Protein AF-A0A369S5X1-F1 (afdb_monomer)

Radius of gyration: 26.48 Å; Cα contacts (8 Å, |Δi|>4): 428; chains: 1; bounding box: 73×75×74 Å

Secondary structure (DSSP, 8-state):
--HHHHHHHHT-------------S--------SSHHHHHHHHHHHHHHHTTT-----SSS-TTS--EEEEES-TTSTTTTTT----TTTS--TTS---SS--HHHHHHHHHHHHHHHHHHHHHHHHHHHHHHHHTTS-----HHHHHHH-SEEEEE--TTTSPP----TTEEE---S---PPPPPPHHHHHHH-SSS-EEEE--TTTS----HHHHHHHHHHHHHSSSEEEEE-SS---S--TTEEEES---HHHHHS----S-HHHHHHHHHHTTS-----TTS--HHHHHHHHHHHHT-TT-HHHHHHHHHHHHHHHHHHHT-SS-HHHHHHHHHHHHHHTTT-GGGS-GGGGS-HHHHTTHHHHHHHHHHHHHHHHHHHHHHHHHHTT-

pLDDT: mean 75.97, std 18.63, range [21.61, 98.25]

Mean predicted aligned error: 10.99 Å

Solvent-accessible surface area (backbone atoms only — not comparable to full-atom values): 23282 Å² total; per-residue (Å²): 136,69,63,64,60,58,49,54,69,67,67,67,80,80,81,87,87,86,89,85,87,90,87,88,73,74,46,54,38,62,54,82,54,68,64,80,68,41,50,53,49,50,49,53,53,46,49,60,38,40,80,71,74,46,70,78,51,83,75,91,83,44,82,91,43,48,26,36,39,47,36,63,63,70,86,48,42,65,63,67,64,55,89,45,76,77,64,48,74,47,47,48,32,70,87,68,82,60,55,55,84,50,53,73,67,51,32,52,51,34,48,51,51,44,55,52,48,38,52,50,50,51,52,52,49,45,52,52,53,51,56,47,42,73,73,66,67,71,84,64,88,64,50,66,69,53,52,67,64,53,51,31,30,38,40,30,42,36,50,71,86,62,48,80,88,71,84,68,49,77,28,48,42,74,40,35,59,72,70,55,53,87,61,56,87,68,56,69,75,55,43,64,66,61,56,74,89,57,57,74,46,79,44,73,60,58,93,83,65,52,81,70,56,71,69,56,49,46,32,51,42,61,22,63,60,70,49,94,43,33,34,44,35,48,40,79,60,93,80,72,93,64,48,93,52,48,44,80,29,77,70,72,66,49,40,48,77,67,50,55,78,85,71,94,56,56,70,60,48,42,50,36,34,35,73,55,36,55,53,78,80,76,63,82,89,79,62,47,29,64,56,52,46,53,50,50,36,49,58,75,56,34,80,92,47,58,74,54,23,52,44,28,56,50,36,44,51,51,50,51,49,57,64,69,64,49,94,57,54,33,59,58,48,51,49,52,50,49,52,47,29,55,78,48,77,21,35,67,87,33,50,69,76,63,77,80,46,52,74,47,65,66,67,39,49,63,59,51,49,52,52,53,51,53,52,52,50,51,54,50,51,52,54,51,50,53,50,54,52,64,76,72,107

Sequence (393 aa):
MGIKLLVSIAFIALSIAFRLQNAHCAKVAVIPAFEKRHVLVLNTFAEALHDRGHDIQLFLRIVEKPHIILGIGALNVPRLLLNNPQPLSYVPILLTSYSSMMTFKERFINAIAYAMLNKFYSYALDQNIGSLKHKFDNTASMTTYEIENSVSMVLMTGDFVLEYSRPLLPNVKVIGTFSAKPAKPLSSDLEVFMNGERKVVYISFGSIYENFDAEKIKVFIDAVNRIPYKVVWKSKASVKDVGSHVKIVNWAPQNDILGMPISADQIDNAKQVVRAGLGIEINIRKLTSNDIDNGIARVTTDRSNLLFTERYQENAKHISTAIHSQRRSPQDTAVGWAEYIIANKGAKHLRMEGYKLSIVEFYMLDVALAWIIIIMTVIYLIKRFTQFIYFRC

Foldseek 3Di:
DPVVVVVVQLPPPDDDDDDDDDDDAAEAEEDDRDDPVSVVQVVLLVVLCVVVPHDYDYDDPPLVAAYEYEQEDAPLQACSLPPWDDPLQQAAHQPLLDHSPDDPVSSVVSVVVNVVRNVVVVVSQQVSVVVVCVVPPNPDPDHSLSSSQSHLAYEYADDCLLHPDDDHFLRYHDQHHPPQDAADDFPPVVCVLCDDDFAEDEADPPDPPQDDDPVLLVQQQLQQQPDSHQYEYQHPDPRDDHDPSYHYDVDDPCSNVPSDDDDDSPSVSQVSCVVLLQAHDDDSVPDGSVSVNVRCCQQDPVPVCPVRNCSNVVSVVVSVCVQVVDPDHSSVVSSVVVVVCRVCRSPCVSRDPLSVDDPCVSVVVVVVVVVVVVVVVVVVVVVVVVVVVVVVD

Nearest PDB structures (foldseek):
  7yf5-assembly1_A  TM=8.176E-01  e=1.740E-07  Homo sapiens
  7yf5-assembly1_B  TM=8.558E-01  e=5.984E-07  Homo sapiens
  1iir-assembly1_A  TM=6.061E-01  e=1.314E-07  Amycolatopsis orientalis
  4ldp-assembly1_A  TM=5.981E-01  e=7.923E-07  Saccharopolyspora spinosa
  1pnv-assembly1_B  TM=6.163E-01  e=8.373E-06  Amycolatopsis orientalis

Structure (mmCIF, N/CA/C/O backbone):
data_AF-A0A369S5X1-F1
#
_entry.id   AF-A0A369S5X1-F1
#
loop_
_atom_site.group_PDB
_atom_site.id
_atom_site.type_symbol
_atom_site.label_atom_id
_atom_site.label_alt_id
_atom_site.label_comp_id
_atom_site.label_asym_id
_atom_site.label_entity_id
_atom_site.label_seq_id
_atom_site.pdbx_PDB_ins_code
_atom_site.Cartn_x
_atom_site.Cartn_y
_atom_site.Cartn_z
_atom_site.occupancy
_atom_site.B_iso_or_equiv
_atom_site.auth_seq_id
_atom_site.auth_comp_id
_atom_site.auth_asym_id
_atom_site.auth_atom_id
_atom_site.pdbx_PDB_model_num
ATOM 1 N N . MET A 1 1 ? 17.932 -3.161 18.021 1.00 32.12 1 MET A N 1
ATOM 2 C CA . MET A 1 1 ? 16.707 -3.949 17.734 1.00 32.12 1 MET A CA 1
ATOM 3 C C . MET A 1 1 ? 16.138 -3.652 16.332 1.00 32.12 1 MET A C 1
ATOM 5 O O . MET A 1 1 ? 14.932 -3.557 16.178 1.00 32.12 1 MET A O 1
ATOM 9 N N . GLY A 1 2 ? 16.989 -3.478 15.306 1.00 28.56 2 GLY A N 1
ATOM 10 C CA . GLY A 1 2 ? 16.563 -3.151 13.927 1.00 28.56 2 GLY A CA 1
ATOM 11 C C . GLY A 1 2 ? 16.834 -4.264 12.907 1.00 28.56 2 GLY A C 1
ATOM 12 O O . GLY A 1 2 ? 16.124 -4.378 11.921 1.00 28.56 2 GLY A O 1
ATOM 13 N N . ILE A 1 3 ? 17.800 -5.145 13.188 1.00 26.58 3 ILE A N 1
ATOM 14 C CA . ILE A 1 3 ? 18.203 -6.233 12.283 1.00 26.58 3 ILE A CA 1
ATOM 15 C C . ILE A 1 3 ? 17.341 -7.489 12.492 1.00 26.58 3 ILE A C 1
ATOM 17 O O . ILE A 1 3 ? 16.972 -8.141 11.525 1.00 26.58 3 ILE A O 1
ATOM 21 N N . LYS A 1 4 ? 16.917 -7.794 13.729 1.00 24.52 4 LYS A N 1
ATOM 22 C CA . LYS A 1 4 ? 16.051 -8.960 14.001 1.00 24.52 4 LYS A CA 1
ATOM 23 C C . LYS A 1 4 ? 14.657 -8.849 13.364 1.00 24.52 4 LYS A C 1
ATOM 25 O O . LYS A 1 4 ? 14.120 -9.870 12.974 1.00 24.52 4 LYS A O 1
ATOM 30 N N . LEU A 1 5 ? 14.097 -7.644 13.196 1.00 30.31 5 LEU A N 1
ATOM 31 C CA . LEU A 1 5 ? 12.799 -7.462 12.524 1.00 30.31 5 LEU A CA 1
ATOM 32 C C . LEU A 1 5 ? 12.914 -7.668 11.000 1.00 30.31 5 LEU A C 1
ATOM 34 O O . LEU A 1 5 ? 12.066 -8.326 10.410 1.00 30.31 5 LEU A O 1
ATOM 38 N N . LEU A 1 6 ? 14.007 -7.191 10.389 1.00 31.27 6 LEU A N 1
ATOM 39 C CA . LEU A 1 6 ? 14.338 -7.439 8.977 1.00 31.27 6 LEU A CA 1
ATOM 40 C C . LEU A 1 6 ? 14.622 -8.925 8.700 1.00 31.27 6 LEU A C 1
ATOM 42 O O . LEU A 1 6 ? 14.189 -9.456 7.682 1.00 31.27 6 LEU A O 1
ATOM 46 N N . VAL A 1 7 ? 15.288 -9.615 9.631 1.00 28.48 7 VAL A N 1
ATOM 47 C CA . VAL A 1 7 ? 15.557 -11.061 9.538 1.00 28.48 7 VAL A CA 1
ATOM 48 C C . VAL A 1 7 ? 14.289 -11.894 9.773 1.00 28.48 7 VAL A C 1
ATOM 50 O O . VAL A 1 7 ? 14.113 -12.913 9.115 1.00 28.48 7 VAL A O 1
ATOM 53 N N . SER A 1 8 ? 13.355 -11.452 10.624 1.00 28.36 8 SER A N 1
ATOM 54 C CA . SER A 1 8 ? 12.070 -12.143 10.817 1.00 28.36 8 SER A CA 1
ATOM 55 C C . SER A 1 8 ? 11.134 -12.038 9.609 1.00 28.36 8 SER A C 1
ATOM 57 O O . SER A 1 8 ? 10.407 -12.989 9.335 1.00 28.36 8 SER A O 1
ATOM 59 N N . ILE A 1 9 ? 11.182 -10.936 8.848 1.00 31.64 9 ILE A N 1
ATOM 60 C CA . ILE A 1 9 ? 10.466 -10.815 7.563 1.00 31.64 9 ILE A CA 1
ATOM 61 C C . ILE A 1 9 ? 11.062 -11.785 6.526 1.00 31.64 9 ILE A C 1
ATOM 63 O O . ILE A 1 9 ? 10.326 -12.375 5.741 1.00 31.64 9 ILE A O 1
ATOM 67 N N . ALA A 1 10 ? 12.376 -12.032 6.579 1.00 29.91 10 ALA A N 1
ATOM 68 C CA . ALA A 1 10 ? 13.061 -12.985 5.704 1.00 29.91 10 ALA A CA 1
ATOM 69 C C . ALA A 1 10 ? 12.822 -14.471 6.063 1.00 29.91 10 ALA A C 1
ATOM 71 O O . ALA A 1 10 ? 13.031 -15.334 5.217 1.00 29.91 10 ALA A O 1
ATOM 72 N N . PHE A 1 11 ? 12.371 -14.793 7.284 1.00 30.47 11 PHE A N 1
ATOM 73 C CA . PHE A 1 11 ? 12.315 -16.179 7.782 1.00 30.47 11 PHE A CA 1
ATOM 74 C C . PHE A 1 11 ? 10.963 -16.901 7.621 1.00 30.47 11 PHE A C 1
ATOM 76 O O . PHE A 1 11 ? 10.880 -18.098 7.889 1.00 30.47 11 PHE A O 1
ATOM 83 N N . ILE A 1 12 ? 9.899 -16.234 7.161 1.00 30.53 12 ILE A N 1
ATOM 84 C CA . ILE A 1 12 ? 8.565 -16.850 6.992 1.00 30.53 12 ILE A CA 1
ATOM 85 C C . ILE A 1 12 ? 8.298 -17.116 5.501 1.00 30.53 12 ILE A C 1
ATOM 87 O O . ILE A 1 12 ? 7.330 -16.636 4.920 1.00 30.53 12 ILE A O 1
ATOM 91 N N . ALA A 1 13 ? 9.193 -17.879 4.869 1.00 31.61 13 ALA A N 1
ATOM 92 C CA . ALA A 1 13 ? 9.083 -18.356 3.487 1.00 31.61 13 ALA A CA 1
ATOM 93 C C . ALA A 1 13 ? 8.855 -19.878 3.443 1.00 31.61 13 ALA A C 1
ATOM 95 O O . ALA A 1 13 ? 9.538 -20.613 2.733 1.00 31.61 13 ALA A O 1
ATOM 96 N N . LEU A 1 14 ? 7.903 -20.378 4.236 1.00 29.08 14 LEU A N 1
ATOM 97 C CA . LEU A 1 14 ? 7.518 -21.788 4.211 1.00 29.08 14 LEU A CA 1
ATOM 98 C C . LEU A 1 14 ? 6.081 -21.917 3.704 1.00 29.08 14 LEU A C 1
ATOM 100 O O . LEU A 1 14 ? 5.147 -21.424 4.332 1.00 29.08 14 LEU A O 1
ATOM 104 N N . SER A 1 15 ? 5.891 -22.596 2.574 1.00 31.64 15 SER A N 1
ATOM 105 C CA . SER A 1 15 ? 4.575 -23.075 2.149 1.00 31.64 15 SER A CA 1
ATOM 106 C C . SER A 1 15 ? 4.593 -24.587 1.956 1.00 31.64 15 SER A C 1
ATOM 108 O O . SER A 1 15 ? 5.537 -25.171 1.423 1.00 31.64 15 SER A O 1
ATOM 110 N N . ILE A 1 16 ? 3.529 -25.165 2.501 1.00 25.97 16 ILE A N 1
ATOM 111 C CA . ILE A 1 16 ? 3.143 -26.567 2.625 1.00 25.97 16 ILE A CA 1
ATOM 112 C C . ILE A 1 16 ? 2.788 -27.136 1.239 1.00 25.97 16 ILE A C 1
ATOM 114 O O . ILE A 1 16 ? 2.317 -26.407 0.370 1.00 25.97 16 ILE A O 1
ATOM 118 N N . ALA A 1 17 ? 3.040 -28.430 1.032 1.00 24.70 17 ALA A N 1
ATOM 119 C CA . ALA A 1 17 ? 2.903 -29.139 -0.242 1.00 24.70 17 ALA A CA 1
ATOM 120 C C . ALA A 1 17 ? 1.668 -30.050 -0.271 1.00 24.70 17 ALA A C 1
ATOM 122 O O . ALA A 1 17 ? 1.464 -30.725 0.728 1.00 24.70 17 ALA A O 1
ATOM 123 N N . PHE A 1 18 ? 0.974 -30.182 -1.418 1.00 22.97 18 PHE A N 1
ATOM 124 C CA . PHE A 1 18 ? 0.227 -31.401 -1.801 1.00 22.97 18 PHE A CA 1
ATOM 125 C C . PHE A 1 18 ? 0.117 -31.609 -3.340 1.00 22.97 18 PHE A C 1
ATOM 127 O O . PHE A 1 18 ? 0.075 -30.656 -4.113 1.00 22.97 18 PHE A O 1
ATOM 134 N N . ARG A 1 19 ? 0.138 -32.897 -3.740 1.00 21.61 19 ARG A N 1
ATOM 135 C CA . ARG A 1 19 ? 0.015 -33.565 -5.076 1.00 21.61 19 ARG A CA 1
ATOM 136 C C . ARG A 1 19 ? -1.460 -33.575 -5.577 1.00 21.61 19 ARG A C 1
ATOM 138 O O . ARG A 1 19 ? -2.319 -33.383 -4.735 1.00 21.61 19 ARG A O 1
ATOM 145 N N . LEU A 1 20 ? -1.908 -33.890 -6.812 1.00 32.22 20 LEU A N 1
ATOM 146 C CA . LEU A 1 20 ? -1.404 -34.316 -8.143 1.00 32.22 20 LEU A CA 1
ATOM 147 C C . LEU A 1 20 ? -2.583 -34.247 -9.172 1.00 32.22 20 LEU A C 1
ATOM 149 O O . LEU A 1 20 ? -3.735 -34.241 -8.764 1.00 32.22 20 LEU A O 1
ATOM 153 N N . GLN A 1 21 ? -2.243 -34.396 -10.468 1.00 27.09 21 GLN A N 1
ATOM 154 C CA . GLN A 1 21 ? -3.005 -34.981 -11.605 1.00 27.09 21 GLN A CA 1
ATOM 155 C C . GLN A 1 21 ? -3.996 -34.151 -12.467 1.00 27.09 21 GLN A C 1
ATOM 157 O O . GLN A 1 21 ? -4.949 -33.551 -11.997 1.00 27.09 21 GLN A O 1
ATOM 162 N N . ASN A 1 22 ? -3.752 -34.276 -13.785 1.00 29.27 22 ASN A N 1
ATOM 163 C CA . ASN A 1 22 ? -4.508 -33.881 -14.984 1.00 29.27 22 ASN A CA 1
ATOM 164 C C . ASN A 1 22 ? -4.575 -32.387 -15.354 1.00 29.27 22 ASN A C 1
ATOM 166 O O . ASN A 1 22 ? -4.860 -31.506 -14.556 1.00 29.27 22 ASN A O 1
ATOM 170 N N . ALA A 1 23 ? -4.205 -32.103 -16.606 1.00 43.28 23 ALA A N 1
ATOM 171 C CA . ALA A 1 23 ? -3.796 -30.791 -17.089 1.00 43.28 23 ALA A CA 1
ATOM 172 C C . ALA A 1 23 ? -4.583 -30.392 -18.340 1.00 43.28 23 ALA A C 1
ATOM 174 O O . ALA A 1 23 ? -4.285 -30.908 -19.408 1.00 43.28 23 ALA A O 1
ATOM 175 N N . HIS A 1 24 ? -5.491 -29.416 -18.220 1.00 31.59 24 HIS A N 1
ATOM 176 C CA . HIS A 1 24 ? -6.034 -28.671 -19.372 1.00 31.59 24 HIS A CA 1
ATOM 177 C C . HIS A 1 24 ? -6.320 -27.174 -19.115 1.00 31.59 24 HIS A C 1
ATOM 179 O O . HIS A 1 24 ? -6.737 -26.483 -20.039 1.00 31.59 24 HIS A O 1
ATOM 185 N N . CYS A 1 25 ? -6.009 -26.620 -17.935 1.00 35.81 25 CYS A N 1
ATOM 186 C CA . CYS A 1 25 ? -6.311 -25.216 -17.609 1.00 35.81 25 CYS A CA 1
ATOM 187 C C . CYS A 1 25 ? -5.054 -24.337 -17.460 1.00 35.81 25 CYS A C 1
ATOM 189 O O . CYS A 1 25 ? -3.951 -24.814 -17.150 1.00 35.81 25 CYS A O 1
ATOM 191 N N . ALA A 1 26 ? -5.216 -23.034 -17.714 1.00 37.66 26 ALA A N 1
ATOM 192 C CA . ALA A 1 26 ? -4.204 -22.020 -17.446 1.00 37.66 26 ALA A CA 1
ATOM 193 C C . ALA A 1 26 ? -3.983 -21.886 -15.933 1.00 37.66 26 ALA A C 1
ATOM 195 O O . ALA A 1 26 ? -4.933 -21.883 -15.159 1.00 37.66 26 ALA A O 1
ATOM 196 N N . LYS A 1 27 ? -2.718 -21.817 -15.512 1.00 44.66 27 LYS A N 1
ATOM 197 C CA . LYS A 1 27 ? -2.336 -21.909 -14.100 1.00 44.66 27 LYS A CA 1
ATOM 198 C C . LYS A 1 27 ? -1.992 -20.520 -13.576 1.00 44.66 27 LYS A C 1
ATOM 200 O O . LYS A 1 27 ? -0.921 -20.003 -13.870 1.00 44.66 27 LYS A O 1
ATOM 205 N N . VAL A 1 28 ? -2.889 -19.909 -12.808 1.00 40.88 28 VAL A N 1
ATOM 206 C CA . VAL A 1 28 ? -2.623 -18.629 -12.135 1.00 40.88 28 VAL A CA 1
ATOM 207 C C . VAL A 1 28 ? -1.692 -18.891 -10.946 1.00 40.88 28 VAL A C 1
ATOM 209 O O . VAL A 1 28 ? -2.118 -19.431 -9.929 1.00 40.88 28 VAL A O 1
ATOM 212 N N . ALA A 1 29 ? -0.403 -18.553 -11.075 1.00 42.16 29 ALA A N 1
ATOM 213 C CA . ALA A 1 29 ? 0.559 -18.694 -9.979 1.00 42.16 29 ALA A CA 1
ATOM 214 C C . ALA A 1 29 ? 0.506 -17.485 -9.051 1.00 42.16 29 ALA A C 1
ATOM 216 O O . ALA A 1 29 ? 1.063 -16.445 -9.383 1.00 42.16 29 ALA A O 1
ATOM 217 N N . VAL A 1 30 ? -0.087 -17.628 -7.870 1.00 41.72 30 VAL A N 1
ATOM 218 C CA . VAL A 1 30 ? -0.097 -16.538 -6.895 1.00 41.72 30 VAL A CA 1
ATOM 219 C C . VAL A 1 30 ? 1.123 -16.634 -5.979 1.00 41.72 30 VAL A C 1
ATOM 221 O O . VAL A 1 30 ? 1.256 -17.587 -5.212 1.00 41.72 30 VAL A O 1
ATOM 224 N N . ILE A 1 31 ? 2.038 -15.665 -6.076 1.00 40.50 31 ILE A N 1
ATOM 225 C CA . ILE A 1 31 ? 3.243 -15.597 -5.237 1.00 40.50 31 ILE A CA 1
ATOM 226 C C . ILE A 1 31 ? 2.912 -14.786 -3.975 1.00 40.50 31 ILE A C 1
ATOM 228 O O . ILE A 1 31 ? 2.663 -13.587 -4.094 1.00 40.50 31 ILE A O 1
ATOM 232 N N . PRO A 1 32 ? 2.891 -15.394 -2.772 1.00 36.91 32 PRO A N 1
ATOM 233 C CA . PRO A 1 32 ? 2.624 -14.656 -1.548 1.00 36.91 32 PRO A CA 1
ATOM 234 C C . PRO A 1 32 ? 3.787 -13.717 -1.225 1.00 36.91 32 PRO A C 1
ATOM 236 O O . PRO A 1 32 ? 4.925 -14.152 -1.051 1.00 36.91 32 PRO A O 1
ATOM 239 N N . ALA A 1 33 ? 3.475 -12.444 -1.018 1.00 35.69 33 ALA A N 1
ATOM 240 C CA . ALA A 1 33 ? 4.198 -11.648 -0.040 1.00 35.69 33 ALA A CA 1
ATOM 241 C C . ALA A 1 33 ? 3.574 -11.958 1.338 1.00 35.69 33 ALA A C 1
ATOM 243 O O . ALA A 1 33 ? 2.367 -11.873 1.466 1.00 35.69 33 ALA A O 1
ATOM 244 N N . PHE A 1 34 ? 4.377 -12.402 2.308 1.00 39.81 34 PHE A N 1
ATOM 245 C CA . PHE A 1 34 ? 4.297 -12.328 3.790 1.00 39.81 34 PHE A CA 1
ATOM 246 C C . PHE A 1 34 ? 2.969 -12.492 4.598 1.00 39.81 34 PHE A C 1
ATOM 248 O O . PHE A 1 34 ? 1.998 -11.803 4.394 1.00 39.81 34 PHE A O 1
ATOM 255 N N . GLU A 1 35 ? 2.991 -13.289 5.679 1.00 41.50 35 GLU A N 1
ATOM 256 C CA . GLU A 1 35 ? 1.986 -13.399 6.777 1.00 41.50 35 GLU A CA 1
ATOM 257 C C . GLU A 1 35 ? 0.602 -14.063 6.530 1.00 41.50 35 GLU A C 1
ATOM 259 O O . GLU A 1 35 ? -0.005 -14.011 5.464 1.00 41.50 35 GLU A O 1
ATOM 264 N N . LYS A 1 36 ? 0.032 -14.646 7.608 1.00 38.50 36 LYS A N 1
ATOM 265 C CA . LYS A 1 36 ? -1.277 -15.349 7.646 1.00 38.50 36 LYS A CA 1
ATOM 266 C C . LYS A 1 36 ? -2.471 -14.525 7.132 1.00 38.50 36 LYS A C 1
ATOM 268 O O . LYS A 1 36 ? -3.484 -15.104 6.761 1.00 38.50 36 LYS A O 1
ATOM 273 N N . ARG A 1 37 ? -2.389 -13.190 7.129 1.00 47.00 37 ARG A N 1
ATOM 274 C CA . ARG A 1 37 ? -3.454 -12.305 6.618 1.00 47.00 37 ARG A CA 1
ATOM 275 C C . ARG A 1 37 ? -3.410 -12.141 5.104 1.00 47.00 37 ARG A C 1
ATOM 277 O O . ARG A 1 37 ? -4.459 -11.995 4.488 1.00 47.00 37 ARG A O 1
ATOM 284 N N . HIS A 1 38 ? -2.233 -12.234 4.498 1.00 50.88 38 HIS A N 1
ATOM 285 C CA . HIS A 1 38 ? -2.117 -12.247 3.046 1.00 50.88 38 HIS A CA 1
ATOM 286 C C . HIS A 1 38 ? -2.674 -13.558 2.481 1.00 50.88 38 HIS A C 1
ATOM 288 O O . HIS A 1 38 ? -3.347 -13.526 1.460 1.00 50.88 38 HIS A O 1
ATOM 294 N N . VAL A 1 39 ? -2.575 -14.670 3.223 1.00 52.66 39 VAL A N 1
ATOM 295 C CA . VAL A 1 39 ? -3.269 -15.934 2.898 1.00 52.66 39 VAL A CA 1
ATOM 296 C C . VAL A 1 39 ? -4.787 -15.750 2.757 1.00 52.66 39 VAL A C 1
ATOM 298 O O . VAL A 1 39 ? -5.376 -16.348 1.870 1.00 52.66 39 VAL A O 1
ATOM 301 N N . LEU A 1 40 ? -5.435 -14.891 3.557 1.00 58.09 40 LEU A N 1
ATOM 302 C CA . LEU A 1 40 ? -6.879 -14.627 3.423 1.00 58.09 40 LEU A CA 1
ATOM 303 C C . LEU A 1 40 ? -7.220 -13.938 2.094 1.00 58.09 40 LEU A C 1
ATOM 305 O O . LEU A 1 40 ? -8.199 -14.297 1.441 1.00 58.09 40 LEU A O 1
ATOM 309 N N . VAL A 1 41 ? -6.404 -12.959 1.697 1.00 59.62 41 VAL A N 1
ATOM 310 C CA . VAL A 1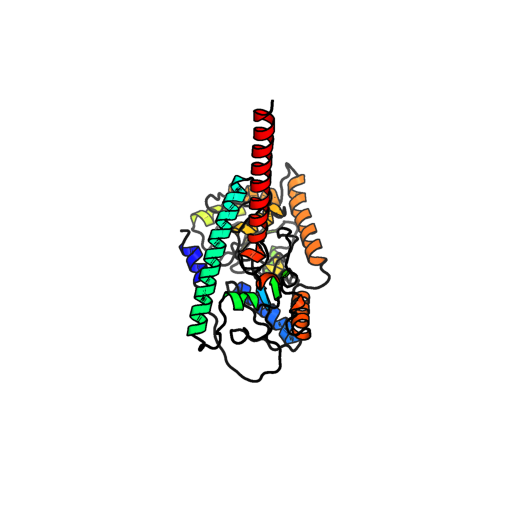 41 ? -6.508 -12.288 0.395 1.00 59.62 41 VAL A CA 1
ATOM 311 C C . VAL A 1 41 ? -6.321 -13.299 -0.737 1.00 59.62 41 VAL A C 1
ATOM 313 O O . VAL A 1 41 ? -7.117 -13.320 -1.674 1.00 59.62 41 VAL A O 1
ATOM 316 N N . LEU A 1 42 ? -5.318 -14.172 -0.617 1.00 62.66 42 LEU A N 1
ATOM 317 C CA . LEU A 1 42 ? -5.053 -15.219 -1.601 1.00 62.66 42 LEU A CA 1
ATOM 318 C C . LEU A 1 42 ? -6.207 -16.213 -1.711 1.00 62.66 42 LEU A C 1
ATOM 320 O O . LEU A 1 42 ? -6.643 -16.503 -2.819 1.00 62.66 42 LEU A O 1
ATOM 324 N N . ASN A 1 43 ? -6.723 -16.688 -0.578 1.00 64.50 43 ASN A N 1
ATOM 325 C CA . ASN A 1 43 ? -7.850 -17.611 -0.535 1.00 64.50 43 ASN A CA 1
ATOM 326 C C . ASN A 1 43 ? -9.099 -16.978 -1.139 1.00 64.50 43 ASN A C 1
ATOM 328 O O . ASN A 1 43 ? -9.768 -17.626 -1.921 1.00 64.50 43 ASN A O 1
ATOM 332 N N . THR A 1 44 ? -9.367 -15.699 -0.862 1.00 68.00 44 THR A N 1
ATOM 333 C CA . THR A 1 44 ? -10.530 -15.006 -1.437 1.00 68.00 44 THR A CA 1
ATOM 334 C C . THR A 1 44 ? -10.424 -14.907 -2.963 1.00 68.00 44 THR A C 1
ATOM 336 O O . THR A 1 44 ? -11.403 -15.120 -3.670 1.00 68.00 44 THR A O 1
ATOM 339 N N . PHE A 1 45 ? -9.235 -14.594 -3.490 1.00 71.50 45 PHE A N 1
ATOM 340 C CA . PHE A 1 45 ? -9.017 -14.569 -4.937 1.00 71.50 45 PHE A CA 1
ATOM 341 C C . PHE A 1 45 ? -9.101 -15.972 -5.557 1.00 71.50 45 PHE A C 1
ATOM 343 O O . PHE A 1 45 ? -9.677 -16.137 -6.630 1.00 71.50 45 PHE A O 1
ATOM 350 N N . ALA A 1 46 ? -8.564 -16.981 -4.868 1.00 69.06 46 ALA A N 1
ATOM 351 C CA . ALA A 1 46 ? -8.661 -18.374 -5.274 1.00 69.06 46 ALA A CA 1
ATOM 352 C C . ALA A 1 46 ? -10.125 -18.852 -5.291 1.00 69.06 46 ALA A C 1
ATOM 354 O O . ALA A 1 46 ? -10.589 -19.341 -6.308 1.00 69.06 46 ALA A O 1
ATOM 355 N N . GLU A 1 47 ? -10.890 -18.643 -4.224 1.00 70.56 47 GLU A N 1
ATOM 356 C CA . GLU A 1 47 ? -12.322 -18.963 -4.157 1.00 70.56 47 GLU A CA 1
ATOM 357 C C . GLU A 1 47 ? -13.087 -18.324 -5.326 1.00 70.56 47 GLU A C 1
ATOM 359 O O . GLU A 1 47 ? -13.773 -19.026 -6.060 1.00 70.56 47 GLU A O 1
ATOM 364 N N . ALA A 1 48 ? -12.865 -17.034 -5.602 1.00 74.19 48 ALA A N 1
ATOM 365 C CA . ALA A 1 48 ? -13.528 -16.338 -6.710 1.00 74.19 48 ALA A CA 1
ATOM 366 C C . ALA A 1 48 ? -13.199 -16.920 -8.101 1.00 74.19 48 ALA A C 1
ATOM 368 O O . ALA A 1 48 ? -14.041 -16.908 -9.000 1.00 74.19 48 ALA A O 1
ATOM 369 N N . LEU A 1 49 ? -11.973 -17.413 -8.300 1.00 71.75 49 LEU A N 1
ATOM 370 C CA . LEU A 1 49 ? -11.584 -18.128 -9.517 1.00 71.75 49 LEU A CA 1
ATOM 371 C C . LEU A 1 49 ? -12.222 -19.527 -9.569 1.00 71.75 49 LEU A C 1
ATOM 373 O O . LEU A 1 49 ? -12.710 -19.936 -10.622 1.00 71.75 49 LEU A O 1
ATOM 377 N N . HIS A 1 50 ? -12.257 -20.235 -8.441 1.00 72.94 50 HIS A N 1
ATOM 378 C CA . HIS A 1 50 ? -12.830 -21.574 -8.331 1.00 72.94 50 HIS A CA 1
ATOM 379 C C . HIS A 1 50 ? -14.337 -21.575 -8.604 1.00 72.94 50 HIS A C 1
ATOM 381 O O . HIS A 1 50 ? -14.810 -22.381 -9.403 1.00 72.94 50 HIS A O 1
ATOM 387 N N . ASP A 1 51 ? -15.066 -20.615 -8.035 1.00 76.69 51 ASP A N 1
ATOM 388 C CA . ASP A 1 51 ? -16.508 -20.424 -8.238 1.00 76.69 51 ASP A CA 1
ATOM 389 C C . ASP A 1 51 ? -16.865 -20.181 -9.714 1.00 76.69 51 ASP A C 1
ATOM 391 O O . ASP A 1 51 ? -17.990 -20.428 -10.148 1.00 76.69 51 ASP A O 1
ATOM 395 N N . ARG A 1 52 ? -15.895 -19.725 -10.513 1.00 76.62 52 ARG A N 1
ATOM 396 C CA . ARG A 1 52 ? -16.024 -19.520 -11.963 1.00 76.62 52 ARG A CA 1
ATOM 397 C C . ARG A 1 52 ? -15.453 -20.668 -12.799 1.00 76.62 52 ARG A C 1
ATOM 399 O O . ARG A 1 52 ? -15.310 -20.532 -14.011 1.00 76.62 52 ARG A O 1
ATOM 406 N N . GLY A 1 53 ? -15.150 -21.800 -12.168 1.00 73.12 53 GLY A N 1
ATOM 407 C CA . GLY A 1 53 ? -14.704 -23.027 -12.826 1.00 73.12 53 GLY A CA 1
ATOM 408 C C . GLY A 1 53 ? -13.211 -23.078 -13.154 1.00 73.12 53 GLY A C 1
ATOM 409 O O . GLY A 1 53 ? -12.798 -23.935 -13.937 1.00 73.12 53 GLY A O 1
ATOM 410 N N . HIS A 1 54 ? -12.387 -22.190 -12.586 1.00 68.19 54 HIS A N 1
ATOM 411 C CA . HIS A 1 54 ? -10.938 -22.208 -12.806 1.00 68.19 54 HIS A CA 1
ATOM 412 C C . HIS A 1 54 ? -10.226 -23.100 -11.778 1.00 68.19 54 HIS A C 1
ATOM 414 O O . HIS A 1 54 ? -10.465 -23.005 -10.575 1.00 68.19 54 HIS A O 1
ATOM 420 N N . ASP A 1 55 ? -9.304 -23.944 -12.250 1.00 59.69 55 ASP A N 1
ATOM 421 C CA . ASP A 1 55 ? -8.405 -24.724 -11.387 1.00 59.69 55 ASP A CA 1
ATOM 422 C C . ASP A 1 55 ? -7.223 -23.857 -10.920 1.00 59.69 55 ASP A C 1
ATOM 424 O O . ASP A 1 55 ? -6.556 -23.203 -11.730 1.00 59.69 55 ASP A O 1
ATOM 428 N N . ILE A 1 56 ? -6.947 -23.852 -9.614 1.00 56.97 56 ILE A N 1
ATOM 429 C CA . ILE A 1 56 ? -5.933 -22.991 -8.992 1.00 56.97 56 ILE A CA 1
ATOM 430 C C . ILE A 1 56 ? -4.866 -23.861 -8.360 1.00 56.97 56 ILE A C 1
ATOM 432 O O . ILE A 1 56 ? -5.135 -24.692 -7.497 1.00 56.97 56 ILE A O 1
ATOM 436 N N . GLN A 1 57 ? -3.619 -23.623 -8.754 1.00 52.16 57 GLN A N 1
ATOM 437 C CA . GLN A 1 57 ? -2.479 -24.366 -8.238 1.00 52.16 57 GLN A CA 1
ATOM 438 C C . GLN A 1 57 ? -1.508 -23.395 -7.575 1.00 52.16 57 GLN A C 1
ATOM 440 O O . GLN A 1 57 ? -0.923 -22.534 -8.235 1.00 52.16 57 GLN A O 1
ATOM 445 N N . LEU A 1 58 ? -1.305 -23.551 -6.265 1.00 50.06 58 LEU A N 1
ATOM 446 C CA . LEU A 1 58 ? -0.187 -22.915 -5.579 1.00 50.06 58 LEU A CA 1
ATOM 447 C C . LEU A 1 58 ? 1.090 -23.735 -5.853 1.00 50.06 58 LEU A C 1
ATOM 449 O O . LEU A 1 58 ? 1.147 -24.918 -5.529 1.00 50.06 58 LEU A O 1
ATOM 453 N N . PHE A 1 59 ? 2.120 -23.058 -6.377 1.00 49.69 59 PHE A N 1
ATOM 454 C CA . PHE A 1 59 ? 3.548 -23.437 -6.451 1.00 49.69 59 PHE A CA 1
ATOM 455 C C . PHE A 1 59 ? 4.174 -24.015 -7.762 1.00 49.69 59 PHE A C 1
ATOM 457 O O . PHE A 1 59 ? 3.761 -25.018 -8.340 1.00 49.69 59 PHE A O 1
ATOM 464 N N . LEU A 1 60 ? 5.259 -23.326 -8.170 1.00 41.03 60 LEU A N 1
ATOM 465 C CA . LEU A 1 60 ? 6.526 -23.658 -8.875 1.00 41.03 60 LEU A CA 1
ATOM 466 C C . LEU A 1 60 ? 6.660 -24.536 -10.136 1.00 41.03 60 LEU A C 1
ATOM 468 O O . LEU A 1 60 ? 7.772 -24.624 -10.649 1.00 41.03 60 LEU A O 1
ATOM 472 N N . ARG A 1 61 ? 5.607 -25.086 -10.745 1.00 42.19 61 ARG A N 1
ATOM 473 C CA . ARG A 1 61 ? 5.714 -25.630 -12.130 1.00 42.19 61 ARG A CA 1
ATOM 474 C C . ARG A 1 61 ? 5.238 -24.657 -13.220 1.00 42.19 61 ARG A C 1
ATOM 476 O O . ARG A 1 61 ? 4.882 -25.079 -14.315 1.00 42.19 61 ARG A O 1
ATOM 483 N N . ILE A 1 62 ? 5.163 -23.362 -12.903 1.00 49.97 62 ILE A N 1
ATOM 484 C CA . ILE A 1 62 ? 4.422 -22.363 -13.700 1.00 49.97 62 ILE A CA 1
ATOM 485 C C . ILE A 1 62 ? 5.350 -21.386 -14.444 1.00 49.97 62 ILE A C 1
ATOM 487 O O . ILE A 1 62 ? 4.875 -20.583 -15.232 1.00 49.97 62 ILE A O 1
ATOM 491 N N . VAL A 1 63 ? 6.676 -21.479 -14.295 1.00 50.56 63 VAL A N 1
ATOM 492 C CA . VAL A 1 63 ? 7.595 -20.561 -15.004 1.00 50.56 63 VAL A CA 1
ATOM 493 C C . VAL A 1 63 ? 7.454 -20.676 -16.538 1.00 50.56 63 VAL A C 1
ATOM 495 O O . VAL A 1 63 ? 7.599 -19.692 -17.254 1.00 50.56 63 VAL A O 1
ATOM 498 N N . GLU A 1 64 ? 7.039 -21.840 -17.046 1.00 51.53 64 GLU A N 1
ATOM 499 C CA . GLU A 1 64 ? 6.784 -22.074 -18.478 1.00 51.53 64 GLU A CA 1
ATOM 500 C C . GLU A 1 64 ? 5.357 -21.715 -18.940 1.00 51.53 64 GLU A C 1
ATOM 502 O O . GLU A 1 64 ? 5.015 -21.881 -20.112 1.00 51.53 64 GLU A O 1
ATOM 507 N N . LYS A 1 65 ? 4.488 -21.241 -18.039 1.00 61.97 65 LYS A N 1
ATOM 508 C CA . LYS A 1 65 ? 3.088 -20.909 -18.338 1.00 61.97 65 LYS A CA 1
ATOM 509 C C . LYS A 1 65 ? 2.774 -19.450 -17.992 1.00 61.97 65 LYS A C 1
ATOM 511 O O . LYS A 1 65 ? 3.437 -18.859 -17.140 1.00 61.97 65 LYS A O 1
ATOM 516 N N . PRO A 1 66 ? 1.740 -18.855 -18.618 1.00 68.12 66 PRO A N 1
ATOM 517 C CA . PRO A 1 66 ? 1.235 -17.555 -18.200 1.00 68.12 66 PRO A CA 1
ATOM 518 C C . PRO A 1 66 ? 0.906 -17.541 -16.708 1.00 68.12 66 PRO A C 1
ATOM 520 O O . PRO A 1 66 ? 0.177 -18.412 -16.238 1.00 68.12 66 PRO A O 1
ATOM 523 N N . HIS A 1 67 ? 1.426 -16.557 -15.982 1.00 72.88 67 HIS A N 1
ATOM 524 C CA . HIS A 1 67 ? 1.195 -16.406 -14.548 1.00 72.88 67 HIS A CA 1
ATOM 525 C C . HIS A 1 67 ? 1.066 -14.943 -14.139 1.00 72.88 67 HIS A C 1
ATOM 527 O O . HIS A 1 67 ? 1.546 -14.033 -14.821 1.00 72.88 67 HIS A O 1
ATOM 533 N N . ILE A 1 68 ? 0.393 -14.743 -13.007 1.00 77.88 68 ILE A N 1
ATOM 534 C CA . ILE A 1 68 ? -0.017 -13.441 -12.491 1.00 77.88 68 ILE A CA 1
ATOM 535 C C . ILE A 1 68 ? 0.457 -13.321 -11.055 1.00 77.88 68 ILE A C 1
ATOM 537 O O . ILE A 1 68 ? 0.048 -14.108 -10.213 1.00 77.88 68 ILE A O 1
ATOM 541 N N . ILE A 1 69 ? 1.260 -12.310 -10.757 1.00 77.94 69 ILE A N 1
ATOM 542 C CA . ILE A 1 69 ? 1.654 -12.021 -9.381 1.00 77.94 69 ILE A CA 1
ATOM 543 C C . ILE A 1 69 ? 0.563 -11.189 -8.720 1.00 77.94 69 ILE A C 1
ATOM 545 O O . ILE A 1 69 ? 0.141 -10.175 -9.272 1.00 77.94 69 ILE A O 1
ATOM 549 N N . LEU A 1 70 ? 0.146 -11.591 -7.520 1.00 75.81 70 LEU A N 1
ATOM 550 C CA . LEU A 1 70 ? -0.672 -10.757 -6.652 1.00 75.81 70 LEU A CA 1
ATOM 551 C C . LEU A 1 70 ? 0.232 -10.087 -5.613 1.00 75.81 70 LEU A C 1
ATOM 553 O O . LEU A 1 70 ? 0.638 -10.708 -4.634 1.00 75.81 70 LEU A O 1
ATOM 557 N N . GLY A 1 71 ? 0.584 -8.830 -5.863 1.00 74.62 71 GLY A N 1
ATOM 558 C CA . GLY A 1 71 ? 1.405 -8.023 -4.974 1.00 74.62 71 GLY A CA 1
ATOM 559 C C . GLY A 1 71 ? 0.579 -7.457 -3.824 1.00 74.62 71 GLY A C 1
ATOM 560 O O . GLY A 1 71 ? -0.436 -6.792 -4.044 1.00 74.62 71 GLY A O 1
ATOM 561 N N . ILE A 1 72 ? 1.034 -7.716 -2.597 1.00 69.62 72 ILE A N 1
ATOM 562 C CA . ILE A 1 72 ? 0.376 -7.271 -1.367 1.00 69.62 72 ILE A CA 1
ATOM 563 C C . ILE A 1 72 ? 1.326 -6.359 -0.589 1.00 69.62 72 ILE A C 1
ATOM 565 O O . ILE A 1 72 ? 2.463 -6.743 -0.313 1.00 69.62 72 ILE A O 1
ATOM 569 N N . GLY A 1 73 ? 0.845 -5.164 -0.240 1.00 68.94 73 GLY A N 1
ATOM 570 C CA . GLY A 1 73 ? 1.608 -4.103 0.425 1.00 68.94 73 GLY A CA 1
ATOM 571 C C . GLY A 1 73 ? 1.684 -2.821 -0.409 1.00 68.94 73 GLY A C 1
ATOM 572 O O . GLY A 1 73 ? 1.179 -2.774 -1.533 1.00 68.94 73 GLY A O 1
ATOM 573 N N . ALA A 1 74 ? 2.312 -1.786 0.152 1.00 72.62 74 ALA A N 1
ATOM 574 C CA . ALA A 1 74 ? 2.456 -0.487 -0.500 1.00 72.62 74 ALA A CA 1
ATOM 575 C C . ALA A 1 74 ? 3.265 -0.531 -1.812 1.00 72.62 74 ALA A C 1
ATOM 577 O O . ALA A 1 74 ? 4.263 -1.245 -1.950 1.00 72.62 74 ALA A O 1
ATOM 578 N N . LEU A 1 75 ? 2.886 0.308 -2.780 1.00 80.00 75 LEU A N 1
ATOM 579 C CA . LEU A 1 75 ? 3.516 0.349 -4.110 1.00 80.00 75 LEU A CA 1
ATOM 580 C C . LEU A 1 75 ? 4.965 0.872 -4.099 1.00 80.00 75 LEU A C 1
ATOM 582 O O . LEU A 1 75 ? 5.669 0.767 -5.109 1.00 80.00 75 LEU A O 1
ATOM 586 N N . ASN A 1 76 ? 5.415 1.456 -2.988 1.00 78.31 76 ASN A N 1
ATOM 587 C CA . ASN A 1 76 ? 6.763 1.995 -2.803 1.00 78.31 76 ASN A CA 1
ATOM 588 C C . ASN A 1 76 ? 7.781 0.971 -2.262 1.00 78.31 76 ASN A C 1
ATOM 590 O O . ASN A 1 76 ? 8.929 1.336 -1.989 1.00 78.31 76 ASN A O 1
ATOM 594 N N . VAL A 1 77 ? 7.389 -0.301 -2.139 1.00 79.00 77 VAL A N 1
ATOM 595 C CA . VAL A 1 77 ? 8.308 -1.417 -1.895 1.00 79.00 77 VAL A CA 1
ATOM 596 C C . VAL A 1 77 ? 9.070 -1.738 -3.190 1.00 79.00 77 VAL A C 1
ATOM 598 O O . VAL A 1 77 ? 8.444 -2.038 -4.214 1.00 79.00 77 VAL A O 1
ATOM 601 N N . PRO A 1 78 ? 10.417 -1.698 -3.193 1.00 74.56 78 PRO A N 1
ATOM 602 C CA . PRO A 1 78 ? 11.196 -2.060 -4.373 1.00 74.56 78 PRO A CA 1
ATOM 603 C C . PRO A 1 78 ? 10.879 -3.474 -4.869 1.00 74.56 78 PRO A C 1
ATOM 605 O O . PRO A 1 78 ? 10.615 -4.373 -4.077 1.00 74.56 78 PRO A O 1
ATOM 608 N N . ARG A 1 79 ? 10.919 -3.661 -6.193 1.00 75.44 79 ARG A N 1
ATOM 609 C CA . ARG A 1 79 ? 10.607 -4.913 -6.910 1.00 75.44 79 ARG A CA 1
ATOM 610 C C . ARG A 1 79 ? 9.181 -5.455 -6.801 1.00 75.44 79 ARG A C 1
ATOM 612 O O . ARG A 1 79 ? 8.847 -6.351 -7.567 1.00 75.44 79 ARG A O 1
ATOM 619 N N . LEU A 1 80 ? 8.306 -4.889 -5.968 1.00 74.00 80 LEU A N 1
ATOM 620 C CA . LEU A 1 80 ? 6.905 -5.330 -5.902 1.00 74.00 80 LEU A CA 1
ATOM 621 C C . LEU A 1 80 ? 6.159 -5.106 -7.229 1.00 74.00 80 LEU A C 1
ATOM 623 O O . LEU A 1 80 ? 5.303 -5.893 -7.615 1.00 74.00 80 LEU A O 1
ATOM 627 N N . LEU A 1 81 ? 6.548 -4.061 -7.963 1.00 76.06 81 LEU A N 1
ATOM 628 C CA . LEU A 1 81 ? 6.064 -3.768 -9.315 1.00 76.06 81 LEU A CA 1
ATOM 629 C C . LEU A 1 81 ? 6.980 -4.329 -10.417 1.00 76.06 81 LEU A C 1
ATOM 631 O O . LEU A 1 81 ? 6.879 -3.910 -11.570 1.00 76.06 81 LEU A O 1
ATOM 635 N N . LEU A 1 82 ? 7.894 -5.243 -10.070 1.00 79.12 82 LEU A N 1
ATOM 636 C CA . LEU A 1 82 ? 8.906 -5.810 -10.963 1.00 79.12 82 LEU A CA 1
ATOM 637 C C . LEU A 1 82 ? 9.683 -4.703 -11.698 1.00 79.12 82 LEU A C 1
ATOM 639 O O . LEU A 1 82 ? 10.287 -3.839 -11.063 1.00 79.12 82 LEU A O 1
ATOM 643 N N . ASN A 1 83 ? 9.621 -4.700 -13.029 1.00 77.00 83 ASN A N 1
ATOM 644 C CA . ASN A 1 83 ? 10.328 -3.774 -13.911 1.00 77.00 83 ASN A CA 1
ATOM 645 C C . ASN A 1 83 ? 9.683 -2.387 -14.021 1.00 77.00 83 ASN A C 1
ATOM 647 O O . ASN A 1 83 ? 10.121 -1.576 -14.836 1.00 77.00 83 ASN A O 1
ATOM 651 N N . ASN A 1 84 ? 8.628 -2.095 -13.257 1.00 84.31 84 ASN A N 1
ATOM 652 C CA . ASN A 1 84 ? 8.013 -0.778 -13.306 1.00 84.31 84 ASN A CA 1
ATOM 653 C C . ASN A 1 84 ? 9.008 0.297 -12.838 1.00 84.31 84 ASN A C 1
ATOM 655 O O . ASN A 1 84 ? 9.503 0.208 -11.707 1.00 84.31 84 ASN A O 1
ATOM 659 N N . PRO A 1 85 ? 9.256 1.349 -13.639 1.00 83.31 85 PRO A N 1
ATOM 660 C CA . PRO A 1 85 ? 10.106 2.453 -13.220 1.00 83.31 85 PRO A CA 1
ATOM 661 C C . PRO A 1 85 ? 9.624 3.066 -11.902 1.00 83.31 85 PRO A C 1
ATOM 663 O O . PRO A 1 85 ? 8.423 3.262 -11.692 1.00 83.31 85 PRO A O 1
ATOM 666 N N . GLN A 1 86 ? 10.566 3.373 -11.009 1.00 86.38 86 GLN A N 1
ATOM 667 C CA . GLN A 1 86 ? 10.273 4.005 -9.724 1.00 86.38 86 GLN A CA 1
ATOM 668 C C . GLN A 1 86 ? 10.550 5.511 -9.812 1.00 86.38 86 GLN A C 1
ATOM 670 O O . GLN A 1 86 ? 11.704 5.909 -9.981 1.00 86.38 86 GLN A O 1
ATOM 675 N N . PRO A 1 87 ? 9.529 6.375 -9.690 1.00 92.06 87 PRO A N 1
ATOM 676 C CA . PRO A 1 87 ? 9.714 7.823 -9.722 1.00 92.06 87 PRO A CA 1
ATOM 677 C C . PRO A 1 87 ? 10.241 8.359 -8.378 1.00 92.06 87 PRO A C 1
ATOM 679 O O . PRO A 1 87 ? 9.515 8.958 -7.584 1.00 92.06 87 PRO A O 1
ATOM 682 N N . LEU A 1 88 ? 11.536 8.154 -8.121 1.00 93.00 88 LEU A N 1
ATOM 683 C CA . LEU A 1 88 ? 12.204 8.493 -6.850 1.00 93.00 88 LEU A CA 1
ATOM 684 C C . LEU A 1 88 ? 12.213 9.993 -6.516 1.00 93.00 88 LEU A C 1
ATOM 686 O O . LEU A 1 88 ? 12.526 10.374 -5.389 1.00 93.00 88 LEU A O 1
ATOM 690 N N . SER A 1 89 ? 11.896 10.851 -7.487 1.00 92.44 89 SER A N 1
ATOM 691 C CA . SER A 1 89 ? 11.848 12.301 -7.306 1.00 92.44 89 SER A CA 1
ATOM 692 C C . SER A 1 89 ? 10.671 12.766 -6.451 1.00 92.44 89 SER A C 1
ATOM 694 O O . SER A 1 89 ? 10.797 13.800 -5.803 1.00 92.44 89 SER A O 1
ATOM 696 N N . TYR A 1 90 ? 9.562 12.022 -6.438 1.00 91.69 90 TYR A N 1
ATOM 697 C CA . TYR A 1 90 ? 8.349 12.391 -5.701 1.00 91.69 90 TYR A CA 1
ATOM 698 C C . TYR A 1 90 ? 7.662 11.209 -5.007 1.00 91.69 90 TYR A C 1
ATOM 700 O O . TYR A 1 90 ? 6.674 11.422 -4.307 1.00 91.69 90 TYR A O 1
ATOM 708 N N . VAL A 1 91 ? 8.148 9.971 -5.172 1.00 91.69 91 VAL A N 1
ATOM 709 C CA . VAL A 1 91 ? 7.662 8.844 -4.370 1.00 91.69 91 VAL A CA 1
ATOM 710 C C . VAL A 1 91 ? 8.712 8.415 -3.352 1.00 91.69 91 VAL A C 1
ATOM 712 O O . VAL A 1 91 ? 9.789 7.948 -3.743 1.00 91.69 91 VAL A O 1
ATOM 715 N N . PRO A 1 92 ? 8.415 8.563 -2.051 1.00 90.88 92 PRO A N 1
ATOM 716 C CA . PRO A 1 92 ? 9.305 8.123 -0.992 1.00 90.88 92 PRO A CA 1
ATOM 717 C C . PRO A 1 92 ? 9.342 6.595 -0.923 1.00 90.88 92 PRO A C 1
ATOM 719 O O . PRO A 1 92 ? 8.307 5.926 -0.946 1.00 90.88 92 PRO A O 1
ATOM 722 N N . ILE A 1 93 ? 10.546 6.047 -0.825 1.00 88.75 93 ILE A N 1
ATOM 723 C CA . ILE A 1 93 ? 10.791 4.624 -0.615 1.00 88.75 93 ILE A CA 1
ATOM 724 C C . ILE A 1 93 ? 10.413 4.250 0.812 1.00 88.75 93 ILE A C 1
ATOM 726 O O . ILE A 1 93 ? 10.624 5.036 1.741 1.00 88.75 93 ILE A O 1
ATOM 730 N N . LEU A 1 94 ? 9.884 3.037 0.979 1.00 76.69 94 LEU A N 1
ATOM 731 C CA . LEU A 1 94 ? 9.566 2.455 2.281 1.00 76.69 94 LEU A CA 1
ATOM 732 C C . LEU A 1 94 ? 10.695 2.711 3.299 1.00 76.69 94 LEU A C 1
ATOM 734 O O . LEU A 1 94 ? 11.876 2.611 2.961 1.00 76.69 94 LEU A O 1
ATOM 738 N N . LEU A 1 95 ? 10.336 3.009 4.549 1.00 73.19 95 LEU A N 1
ATOM 739 C CA . LEU A 1 95 ? 11.244 3.294 5.672 1.00 73.19 95 LEU A CA 1
ATOM 740 C C . LEU A 1 95 ? 11.964 4.653 5.635 1.00 73.19 95 LEU A C 1
ATOM 742 O O . LEU A 1 95 ? 12.524 5.050 6.658 1.00 73.19 95 LEU A O 1
ATOM 746 N N . THR A 1 96 ? 11.930 5.404 4.528 1.00 81.69 96 THR A N 1
ATOM 747 C CA . THR A 1 96 ? 12.519 6.763 4.486 1.00 81.69 96 THR A CA 1
ATOM 748 C C . THR A 1 96 ? 11.696 7.785 5.250 1.00 81.69 96 THR A C 1
ATOM 750 O O . THR A 1 96 ? 12.230 8.803 5.683 1.00 81.69 96 THR A O 1
ATOM 753 N N . SER A 1 97 ? 10.405 7.504 5.456 1.00 76.69 97 SER A N 1
ATOM 754 C CA . SER A 1 97 ? 9.493 8.373 6.194 1.00 76.69 97 SER A CA 1
ATOM 755 C C . SER A 1 97 ? 9.238 9.749 5.549 1.00 76.69 97 SER A C 1
ATOM 757 O O . SER A 1 97 ? 8.635 10.605 6.205 1.00 76.69 97 SER A O 1
ATOM 759 N N . TYR A 1 98 ? 9.654 9.967 4.296 1.00 87.69 98 TYR A N 1
ATOM 760 C CA . TYR A 1 98 ? 9.467 11.225 3.564 1.00 87.69 98 TYR A CA 1
ATOM 761 C C . TYR A 1 98 ? 8.066 11.369 2.949 1.00 87.69 98 TYR A C 1
ATOM 763 O O . TYR A 1 98 ? 7.271 10.432 2.933 1.00 87.69 98 TYR A O 1
ATOM 771 N N . SER A 1 99 ? 7.755 12.573 2.456 1.00 86.06 99 SER A N 1
ATOM 772 C CA . SER A 1 99 ? 6.532 12.871 1.694 1.00 86.06 99 SER A CA 1
ATOM 773 C C . SER A 1 99 ? 6.823 12.954 0.187 1.00 86.06 99 SER A C 1
ATOM 775 O O . SER A 1 99 ? 7.952 12.724 -0.235 1.00 86.06 99 SER A O 1
ATOM 777 N N . SER A 1 100 ? 5.831 13.299 -0.644 1.00 87.38 100 SER A N 1
ATOM 778 C CA . SER A 1 100 ? 6.083 13.595 -2.065 1.00 87.38 100 SER A CA 1
ATOM 779 C C . SER A 1 100 ? 6.819 14.915 -2.295 1.00 87.38 100 SER A C 1
ATOM 781 O O . SER A 1 100 ? 7.406 15.118 -3.355 1.00 87.38 100 SER A O 1
ATOM 783 N N . MET A 1 101 ? 6.813 15.802 -1.301 1.00 89.38 101 MET A N 1
ATOM 784 C CA . MET A 1 101 ? 7.499 17.089 -1.330 1.00 89.38 101 MET A CA 1
ATOM 785 C C . MET A 1 101 ? 8.875 16.935 -0.678 1.00 89.38 101 MET A C 1
ATOM 787 O O . MET A 1 101 ? 9.061 17.289 0.483 1.00 89.38 101 MET A O 1
ATOM 791 N N . MET A 1 102 ? 9.823 16.350 -1.413 1.00 93.25 102 MET A N 1
ATOM 792 C CA . MET A 1 102 ? 11.195 16.139 -0.942 1.00 93.25 102 MET A CA 1
ATOM 793 C C . MET A 1 102 ? 12.132 17.263 -1.392 1.00 93.25 102 MET A C 1
ATOM 795 O O . MET A 1 102 ? 12.192 17.628 -2.569 1.00 93.25 102 MET A O 1
ATOM 799 N N . THR A 1 103 ? 12.956 17.744 -0.467 1.00 95.56 103 THR A N 1
ATOM 800 C CA . THR A 1 103 ? 14.134 18.568 -0.762 1.00 95.56 103 THR A CA 1
ATOM 801 C C . THR A 1 103 ? 15.167 17.784 -1.577 1.00 95.56 103 THR A C 1
ATOM 803 O O . THR A 1 103 ? 15.101 16.562 -1.714 1.00 95.56 103 THR A O 1
ATOM 806 N N . PHE A 1 104 ? 16.183 18.465 -2.113 1.00 96.38 104 PHE A N 1
ATOM 807 C CA . PHE A 1 104 ? 17.288 17.783 -2.797 1.00 96.38 104 PHE A CA 1
ATOM 808 C C . PHE A 1 104 ? 17.973 16.733 -1.905 1.00 96.38 104 PHE A C 1
ATOM 810 O O . PHE A 1 104 ? 18.186 15.605 -2.344 1.00 96.38 104 PHE A O 1
ATOM 817 N N . LYS A 1 105 ? 18.262 17.077 -0.641 1.00 96.75 105 LYS A N 1
ATOM 818 C CA . LYS A 1 105 ? 18.900 16.163 0.318 1.00 96.75 105 LYS A CA 1
ATOM 819 C C . LYS A 1 105 ? 18.038 14.926 0.576 1.00 96.75 105 LYS A C 1
ATOM 821 O O . LYS A 1 105 ? 18.558 13.816 0.594 1.00 96.75 105 LYS A O 1
ATOM 826 N N . GLU A 1 106 ? 16.731 15.106 0.738 1.00 95.44 106 GLU A N 1
ATOM 827 C CA . GLU A 1 106 ? 15.801 13.991 0.942 1.00 95.44 106 GLU A CA 1
ATOM 828 C C . GLU A 1 106 ? 15.682 13.124 -0.309 1.00 95.44 106 GLU A C 1
ATOM 830 O O . GLU A 1 106 ? 15.761 11.908 -0.193 1.00 95.44 106 GLU A O 1
ATOM 835 N N . ARG A 1 107 ? 15.608 13.714 -1.512 1.00 96.69 107 ARG A N 1
ATOM 836 C CA . ARG A 1 107 ? 15.634 12.952 -2.775 1.00 96.69 107 ARG A CA 1
ATOM 837 C C . ARG A 1 107 ? 16.923 12.147 -2.932 1.00 96.69 107 ARG A C 1
ATOM 839 O O . ARG A 1 107 ? 16.878 11.010 -3.391 1.00 96.69 107 ARG A O 1
ATOM 846 N N . PHE A 1 108 ? 18.060 12.708 -2.527 1.00 95.81 108 PHE A N 1
ATOM 847 C CA . PHE A 1 108 ? 19.344 12.012 -2.551 1.00 95.81 108 PHE A CA 1
ATOM 848 C C . PHE A 1 108 ? 19.357 10.808 -1.596 1.00 95.81 108 PHE A C 1
ATOM 850 O O . PHE A 1 108 ? 19.710 9.701 -2.001 1.00 95.81 108 PHE A O 1
ATOM 857 N N . ILE A 1 109 ? 18.888 10.985 -0.356 1.00 95.19 109 ILE A N 1
ATOM 858 C CA . ILE A 1 109 ? 18.752 9.885 0.613 1.00 95.19 109 ILE A CA 1
ATOM 859 C C . ILE A 1 109 ? 17.732 8.848 0.125 1.00 95.19 109 ILE A C 1
ATOM 861 O O . ILE A 1 109 ? 17.980 7.650 0.234 1.00 95.19 109 ILE A O 1
ATOM 865 N N . ASN A 1 110 ? 16.619 9.288 -0.465 1.00 94.88 110 ASN A N 1
ATOM 866 C CA . ASN A 1 110 ? 15.597 8.421 -1.047 1.00 94.88 110 ASN A CA 1
ATOM 867 C C . ASN A 1 110 ? 16.176 7.536 -2.162 1.00 94.88 110 ASN A C 1
ATOM 869 O O . ASN A 1 110 ? 15.894 6.341 -2.219 1.00 94.88 110 ASN A O 1
ATOM 873 N N . ALA A 1 111 ? 17.041 8.099 -3.011 1.00 94.81 111 ALA A N 1
ATOM 874 C CA . ALA A 1 111 ? 17.733 7.357 -4.060 1.00 94.81 111 ALA A CA 1
ATOM 875 C C . ALA A 1 111 ? 18.722 6.319 -3.500 1.00 94.81 111 ALA A C 1
ATOM 877 O O . ALA A 1 111 ? 18.777 5.193 -3.998 1.00 94.81 111 ALA A O 1
ATOM 878 N N . ILE A 1 112 ? 19.454 6.656 -2.433 1.00 93.62 112 ILE A N 1
ATOM 879 C CA . ILE A 1 112 ? 20.328 5.699 -1.735 1.00 93.62 112 ILE A CA 1
ATOM 880 C C . ILE A 1 112 ? 19.497 4.571 -1.112 1.00 93.62 112 ILE A C 1
ATOM 882 O O . ILE A 1 112 ? 19.815 3.396 -1.300 1.00 93.62 112 ILE A O 1
ATOM 886 N N . ALA A 1 113 ? 18.407 4.910 -0.419 1.00 91.06 113 ALA A N 1
ATOM 887 C CA . ALA A 1 113 ? 17.508 3.938 0.194 1.00 91.06 113 ALA A CA 1
ATOM 888 C C . ALA A 1 113 ? 16.905 2.988 -0.851 1.00 91.06 113 ALA A C 1
ATOM 890 O O . ALA A 1 113 ? 16.894 1.775 -0.636 1.00 91.06 113 ALA A O 1
ATOM 891 N N . TYR A 1 114 ? 16.484 3.517 -2.007 1.00 91.69 114 TYR A N 1
ATOM 892 C CA . TYR A 1 114 ? 16.057 2.708 -3.147 1.00 91.69 114 TYR A CA 1
ATOM 893 C C . TYR A 1 114 ? 17.142 1.720 -3.572 1.00 91.69 114 TYR A C 1
ATOM 895 O O . TYR A 1 114 ? 16.870 0.526 -3.655 1.00 91.69 114 TYR A O 1
ATOM 903 N N . ALA A 1 115 ? 18.365 2.195 -3.828 1.00 90.94 115 ALA A N 1
ATOM 904 C CA . ALA A 1 115 ? 19.453 1.349 -4.308 1.00 90.94 115 ALA A CA 1
ATOM 905 C C . ALA A 1 115 ? 19.772 0.217 -3.317 1.00 90.94 115 ALA A C 1
ATOM 907 O O . ALA A 1 115 ? 19.892 -0.944 -3.716 1.00 90.94 115 ALA A O 1
ATOM 908 N N . MET A 1 116 ? 19.836 0.540 -2.021 1.00 88.38 116 MET A N 1
ATOM 909 C CA . MET A 1 116 ? 20.083 -0.428 -0.952 1.00 88.38 116 MET A CA 1
ATOM 910 C C . MET A 1 116 ? 18.961 -1.464 -0.845 1.00 88.38 116 MET A C 1
ATOM 912 O O . MET A 1 116 ? 19.232 -2.665 -0.880 1.00 88.38 116 MET A O 1
ATOM 916 N N . LEU A 1 117 ? 17.703 -1.021 -0.745 1.00 85.00 117 LEU A N 1
ATOM 917 C CA . LEU A 1 117 ? 16.567 -1.931 -0.608 1.00 85.00 117 LEU A CA 1
ATOM 918 C C . LEU A 1 117 ? 16.349 -2.758 -1.874 1.00 85.00 117 LEU A C 1
ATOM 920 O O . LEU A 1 117 ? 16.119 -3.956 -1.773 1.00 85.00 117 LEU A O 1
ATOM 924 N N . ASN A 1 118 ? 16.484 -2.175 -3.064 1.00 85.94 118 ASN A N 1
ATOM 925 C CA . ASN A 1 118 ? 16.388 -2.917 -4.319 1.00 85.94 118 ASN A CA 1
ATOM 926 C C . ASN A 1 118 ? 17.441 -4.031 -4.398 1.00 85.94 118 ASN A C 1
ATOM 928 O O . ASN A 1 118 ? 17.125 -5.150 -4.805 1.00 85.94 118 ASN A O 1
ATOM 932 N N . LYS A 1 119 ? 18.683 -3.761 -3.968 1.00 85.69 119 LYS A N 1
ATOM 933 C CA . LYS A 1 119 ? 19.732 -4.787 -3.914 1.00 85.69 119 LYS A CA 1
ATOM 934 C C . LYS A 1 119 ? 19.422 -5.862 -2.875 1.00 85.69 119 LYS A C 1
ATOM 936 O O . LYS A 1 119 ? 19.607 -7.042 -3.162 1.00 85.69 119 LYS A O 1
ATOM 941 N N . PHE A 1 120 ? 18.925 -5.462 -1.707 1.00 82.88 120 PHE A N 1
ATOM 942 C CA . PHE A 1 120 ? 18.492 -6.384 -0.660 1.00 82.88 120 PHE A CA 1
ATOM 943 C C . PHE A 1 120 ? 17.371 -7.313 -1.147 1.00 82.88 120 PHE A C 1
ATOM 945 O O . PHE A 1 120 ? 17.510 -8.528 -1.044 1.00 82.88 120 PHE A O 1
ATOM 952 N N . TYR A 1 121 ? 16.307 -6.765 -1.742 1.00 79.00 121 TYR A N 1
ATOM 953 C CA . TYR A 1 121 ? 15.192 -7.546 -2.284 1.00 79.00 121 TYR A CA 1
ATOM 954 C C . TYR A 1 121 ? 15.626 -8.460 -3.430 1.00 79.00 121 TYR A C 1
ATOM 956 O O . TYR A 1 121 ? 15.206 -9.612 -3.461 1.00 79.00 121 TYR A O 1
ATOM 964 N N . SER A 1 122 ? 16.502 -7.989 -4.326 1.00 79.44 122 SER A N 1
ATOM 965 C CA . SER A 1 122 ? 17.099 -8.832 -5.371 1.00 79.44 122 SER A CA 1
ATOM 966 C C . SER A 1 122 ? 17.806 -10.040 -4.766 1.00 79.44 122 SER A C 1
ATOM 968 O O . SER A 1 122 ? 17.515 -11.168 -5.138 1.00 79.44 122 SER A O 1
ATOM 970 N N . TYR A 1 123 ? 18.698 -9.809 -3.799 1.00 77.75 123 TYR A N 1
ATOM 971 C CA . TYR A 1 123 ? 19.450 -10.881 -3.156 1.00 77.75 123 TYR A CA 1
ATOM 972 C C . TYR A 1 123 ? 18.531 -11.856 -2.411 1.00 77.75 123 TYR A C 1
ATOM 974 O O . TYR A 1 123 ? 18.696 -13.067 -2.527 1.00 77.75 123 TYR A O 1
ATOM 982 N N . ALA A 1 124 ? 17.542 -11.345 -1.676 1.00 74.88 124 ALA A N 1
ATOM 983 C CA . ALA A 1 124 ? 16.571 -12.177 -0.976 1.00 74.88 124 ALA A CA 1
ATOM 984 C C . ALA A 1 124 ? 15.756 -13.043 -1.951 1.00 74.88 124 ALA A C 1
ATOM 986 O O . ALA A 1 124 ? 15.552 -14.229 -1.697 1.00 74.88 124 ALA A O 1
ATOM 987 N N . LEU A 1 125 ? 15.324 -12.476 -3.081 1.00 73.12 125 LEU A N 1
ATOM 988 C CA . LEU A 1 125 ? 14.608 -13.211 -4.119 1.00 73.12 125 LEU A CA 1
ATOM 989 C C . LEU A 1 125 ? 15.492 -14.287 -4.761 1.00 73.12 125 LEU A C 1
ATOM 991 O O . LEU A 1 125 ? 15.048 -15.426 -4.882 1.00 73.12 125 LEU A O 1
ATOM 995 N N . ASP A 1 126 ? 16.741 -13.957 -5.099 1.00 74.06 126 ASP A N 1
ATOM 996 C CA . ASP A 1 126 ? 17.718 -14.901 -5.655 1.00 74.06 126 ASP A CA 1
ATOM 997 C C . ASP A 1 126 ? 17.966 -16.084 -4.711 1.00 74.06 126 ASP A C 1
ATOM 999 O O . ASP A 1 126 ? 17.934 -17.238 -5.137 1.00 74.06 126 ASP A O 1
ATOM 1003 N N . GLN A 1 127 ? 18.160 -15.813 -3.416 1.00 70.62 127 GLN A N 1
ATOM 1004 C CA . GLN A 1 127 ? 18.335 -16.846 -2.389 1.00 70.62 127 GLN A CA 1
ATOM 1005 C C . GLN A 1 127 ? 17.097 -17.737 -2.271 1.00 70.62 127 GLN A C 1
ATOM 1007 O O . GLN A 1 127 ? 17.204 -18.966 -2.280 1.00 70.62 127 GLN A O 1
ATOM 1012 N N . ASN A 1 128 ? 15.911 -17.128 -2.212 1.00 67.12 128 ASN A N 1
ATOM 1013 C CA . ASN A 1 128 ? 14.655 -17.861 -2.117 1.00 67.12 128 ASN A CA 1
ATOM 1014 C C . ASN A 1 128 ? 14.450 -18.752 -3.346 1.00 67.12 128 ASN A C 1
ATOM 1016 O O . ASN A 1 128 ? 14.235 -19.952 -3.196 1.00 67.12 128 ASN A O 1
ATOM 1020 N N . ILE A 1 129 ? 14.590 -18.214 -4.559 1.00 68.31 129 ILE A N 1
ATOM 1021 C CA . ILE A 1 129 ? 14.459 -18.985 -5.802 1.00 68.31 129 ILE A CA 1
ATOM 1022 C C . ILE A 1 129 ? 15.524 -20.083 -5.880 1.00 68.31 129 ILE A C 1
ATOM 1024 O O . ILE A 1 129 ? 15.194 -21.218 -6.219 1.00 68.31 129 ILE A O 1
ATOM 1028 N N . GLY A 1 130 ? 16.778 -19.790 -5.526 1.00 66.06 130 GLY A N 1
ATOM 1029 C CA . GLY A 1 130 ? 17.859 -20.776 -5.494 1.00 66.06 130 GLY A CA 1
ATOM 1030 C C . GLY A 1 130 ? 17.545 -21.951 -4.566 1.00 66.06 130 GLY A C 1
ATOM 1031 O O . GLY A 1 130 ? 17.609 -23.107 -4.983 1.00 66.06 130 GLY A O 1
ATOM 1032 N N . SER A 1 131 ? 17.104 -21.665 -3.337 1.00 64.88 131 SER A N 1
ATOM 1033 C CA . SER A 1 131 ? 16.700 -22.694 -2.367 1.00 64.88 131 SER A CA 1
ATOM 1034 C C . SER A 1 131 ? 15.554 -23.576 -2.886 1.00 64.88 131 SER A C 1
ATOM 1036 O O . SER A 1 131 ? 15.532 -24.789 -2.670 1.00 64.88 131 SER A O 1
ATOM 1038 N N . LEU A 1 132 ? 14.624 -22.977 -3.633 1.00 62.19 132 LEU A N 1
ATOM 1039 C CA . LEU A 1 132 ? 13.478 -23.660 -4.215 1.00 62.19 132 LEU A CA 1
ATOM 1040 C C . LEU A 1 132 ? 13.877 -24.552 -5.394 1.00 62.19 132 LEU A C 1
ATOM 1042 O O . LEU A 1 132 ? 13.393 -25.678 -5.485 1.00 62.19 132 LEU A O 1
ATOM 1046 N N . LYS A 1 133 ? 14.799 -24.102 -6.251 1.00 64.31 133 LYS A N 1
ATOM 1047 C CA . LYS A 1 133 ? 15.346 -24.918 -7.347 1.00 64.31 133 LYS A CA 1
ATOM 1048 C C . LYS A 1 133 ? 16.032 -26.184 -6.838 1.00 64.31 133 LYS A C 1
ATOM 1050 O O . LYS A 1 133 ? 15.802 -27.255 -7.390 1.00 64.31 133 LYS A O 1
ATOM 1055 N N . HIS A 1 134 ? 16.802 -26.076 -5.753 1.00 63.09 134 HIS A N 1
ATOM 1056 C CA . HIS A 1 134 ? 17.429 -27.234 -5.111 1.00 63.09 134 HIS A CA 1
ATOM 1057 C C . HIS A 1 134 ? 16.409 -28.220 -4.528 1.00 63.09 134 HIS A C 1
ATOM 1059 O O . HIS A 1 134 ? 16.648 -29.423 -4.528 1.00 63.09 134 HIS A O 1
ATOM 1065 N N . LYS A 1 135 ? 15.268 -27.724 -4.037 1.00 58.34 135 LYS A N 1
ATOM 1066 C CA . LYS A 1 135 ? 14.236 -28.543 -3.389 1.00 58.34 135 LYS A CA 1
ATOM 1067 C C . LYS A 1 135 ? 13.286 -29.241 -4.371 1.00 58.34 135 LYS A C 1
ATOM 1069 O O . LYS A 1 135 ? 12.725 -30.275 -4.020 1.00 58.34 135 LYS A O 1
ATOM 1074 N N . PHE A 1 136 ? 13.075 -28.679 -5.563 1.00 54.84 136 PHE A N 1
ATOM 1075 C CA . PHE A 1 136 ? 12.045 -29.124 -6.517 1.00 54.84 136 PHE A CA 1
ATOM 1076 C C . PHE A 1 136 ? 12.589 -29.654 -7.855 1.00 54.84 136 PHE A C 1
ATOM 1078 O O . PHE A 1 136 ? 11.874 -29.625 -8.852 1.00 54.84 136 PHE A O 1
ATOM 1085 N N . ASP A 1 137 ? 13.802 -30.208 -7.850 1.00 52.72 137 ASP A N 1
ATOM 1086 C CA . ASP A 1 137 ? 14.374 -31.002 -8.948 1.00 52.72 137 ASP A CA 1
ATOM 1087 C C . ASP A 1 137 ? 14.518 -30.220 -10.275 1.00 52.72 137 ASP A C 1
ATOM 1089 O O . ASP A 1 137 ? 13.738 -30.386 -11.203 1.00 52.72 137 ASP A O 1
ATOM 1093 N N . ASN A 1 138 ? 15.510 -29.317 -10.335 1.00 49.72 138 ASN A N 1
ATOM 1094 C CA . ASN A 1 138 ? 16.195 -28.727 -11.510 1.00 49.72 138 ASN A CA 1
ATOM 1095 C C . ASN A 1 138 ? 15.422 -28.296 -12.786 1.00 49.72 138 ASN A C 1
ATOM 1097 O O . ASN A 1 138 ? 16.054 -27.877 -13.754 1.00 49.72 138 ASN A O 1
ATOM 1101 N N . THR A 1 139 ? 14.090 -28.275 -12.827 1.00 47.97 139 THR A N 1
ATOM 1102 C CA . THR A 1 139 ? 13.312 -27.960 -14.045 1.00 47.97 139 THR A CA 1
ATOM 1103 C C . THR A 1 139 ? 13.182 -26.464 -14.373 1.00 47.97 139 THR A C 1
ATOM 1105 O O . THR A 1 139 ? 12.312 -26.083 -15.144 1.00 47.97 139 THR A O 1
ATOM 1108 N N . ALA A 1 140 ? 14.016 -25.584 -13.813 1.00 54.88 140 ALA A N 1
ATOM 1109 C CA . ALA A 1 140 ? 14.031 -24.166 -14.185 1.00 54.88 140 ALA A CA 1
ATOM 1110 C C . ALA A 1 140 ? 15.462 -23.701 -14.493 1.00 54.88 140 ALA A C 1
ATOM 1112 O O . ALA A 1 140 ? 16.176 -23.206 -13.615 1.00 54.88 140 ALA A O 1
ATOM 1113 N N . SER A 1 141 ? 15.861 -23.825 -15.763 1.00 61.00 141 SER A N 1
ATOM 1114 C CA . SER A 1 141 ? 17.087 -23.226 -16.321 1.00 61.00 141 SER A CA 1
ATOM 1115 C C . SER A 1 141 ? 17.085 -21.693 -16.252 1.00 61.00 141 SER A C 1
ATOM 1117 O O . SER A 1 141 ? 18.140 -21.073 -16.313 1.00 61.00 141 SER A O 1
ATOM 1119 N N . MET A 1 142 ? 15.911 -21.086 -16.064 1.00 65.75 142 MET A N 1
ATOM 1120 C CA . MET A 1 142 ? 15.719 -19.639 -16.050 1.00 65.75 142 MET A CA 1
ATOM 1121 C C . MET A 1 142 ? 16.307 -18.983 -14.801 1.00 65.75 142 MET A C 1
ATOM 1123 O O . MET A 1 142 ? 15.997 -19.363 -13.672 1.00 65.75 142 MET A O 1
ATOM 1127 N N . THR A 1 143 ? 17.133 -17.968 -14.988 1.00 73.88 143 THR A N 1
ATOM 1128 C CA . THR A 1 143 ? 17.602 -17.033 -13.962 1.00 73.88 143 THR A CA 1
ATOM 1129 C C . THR A 1 143 ? 16.433 -16.334 -13.253 1.00 73.88 143 THR A C 1
ATOM 1131 O O . THR A 1 143 ? 15.324 -16.248 -13.780 1.00 73.88 143 THR A O 1
ATOM 1134 N N . THR A 1 144 ? 16.666 -15.786 -12.056 1.00 71.19 144 THR A N 1
ATOM 1135 C CA . THR A 1 144 ? 15.669 -14.958 -11.348 1.00 71.19 144 THR A CA 1
ATOM 1136 C C . THR A 1 144 ? 15.142 -13.823 -12.220 1.00 71.19 144 THR A C 1
ATOM 1138 O O . THR A 1 144 ? 13.945 -13.560 -12.237 1.00 71.19 144 THR A O 1
ATOM 1141 N N . TYR A 1 145 ? 16.031 -13.195 -12.989 1.00 75.06 145 TYR A N 1
ATOM 1142 C CA . TYR A 1 145 ? 15.679 -12.136 -13.926 1.00 75.06 145 TYR A CA 1
ATOM 1143 C C . TYR A 1 145 ? 14.706 -12.623 -15.010 1.00 75.06 145 TYR A C 1
ATOM 1145 O O . TYR A 1 145 ? 13.702 -11.972 -15.296 1.00 75.06 145 TYR A O 1
ATOM 1153 N N . GLU A 1 146 ? 14.953 -13.798 -15.591 1.00 75.00 146 GLU A N 1
ATOM 1154 C CA . GLU A 1 146 ? 14.042 -14.407 -16.564 1.00 75.00 146 GLU A CA 1
ATOM 1155 C C . GLU A 1 146 ? 12.691 -14.773 -15.936 1.00 75.00 146 GLU A C 1
ATOM 1157 O O . GLU A 1 146 ? 11.656 -14.605 -16.582 1.00 75.00 146 GLU A O 1
ATOM 1162 N N . ILE A 1 147 ? 12.683 -15.207 -14.672 1.00 73.25 147 ILE A N 1
ATOM 1163 C CA . ILE A 1 147 ? 11.456 -15.478 -13.913 1.00 73.25 147 ILE A CA 1
ATOM 1164 C C . ILE A 1 147 ? 10.654 -14.185 -13.711 1.00 73.25 147 ILE A C 1
ATOM 1166 O O . ILE A 1 147 ? 9.488 -14.141 -14.095 1.00 73.25 147 ILE A O 1
ATOM 1170 N N . GLU A 1 148 ? 11.264 -13.117 -13.189 1.00 74.62 148 GLU A N 1
ATOM 1171 C CA . GLU A 1 148 ? 10.607 -11.810 -13.012 1.00 74.62 148 GLU A CA 1
ATOM 1172 C C . GLU A 1 148 ? 10.051 -11.277 -14.339 1.00 74.62 148 GLU A C 1
ATOM 1174 O O . GLU A 1 148 ? 8.935 -10.762 -14.400 1.00 74.62 148 GLU A O 1
ATOM 1179 N N . ASN A 1 149 ? 10.795 -11.459 -15.429 1.00 76.38 149 ASN A N 1
ATOM 1180 C CA . ASN A 1 149 ? 10.356 -11.037 -16.749 1.00 76.38 149 ASN A CA 1
ATOM 1181 C C . ASN A 1 149 ? 9.230 -11.895 -17.312 1.00 76.38 149 ASN A C 1
ATOM 1183 O O . ASN A 1 149 ? 8.416 -11.377 -18.068 1.00 76.38 149 ASN A O 1
ATOM 1187 N N . SER A 1 150 ? 9.156 -13.183 -16.982 1.00 75.25 150 SER A N 1
ATOM 1188 C CA . SER A 1 150 ? 8.137 -14.096 -17.516 1.00 75.25 150 SER A CA 1
ATOM 1189 C C . SER A 1 150 ? 6.707 -13.797 -17.037 1.00 75.25 150 SER A C 1
ATOM 1191 O O . SER A 1 150 ? 5.745 -14.286 -17.638 1.00 75.25 150 SER A O 1
ATOM 1193 N N . VAL A 1 151 ? 6.563 -12.926 -16.035 1.00 79.50 151 VAL A N 1
ATOM 1194 C CA . VAL A 1 151 ? 5.287 -12.527 -15.437 1.00 79.50 151 VAL A CA 1
ATOM 1195 C C . VAL A 1 151 ? 4.376 -11.858 -16.465 1.00 79.50 151 VAL A C 1
ATOM 1197 O O . VAL A 1 151 ? 4.714 -10.851 -17.090 1.00 79.50 151 VAL A O 1
ATOM 1200 N N . SER A 1 152 ? 3.177 -12.420 -16.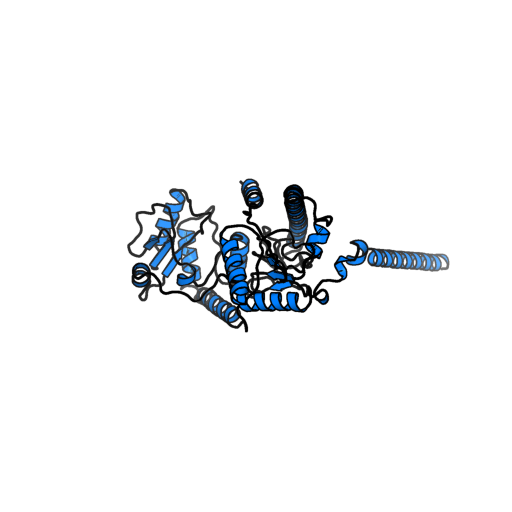633 1.00 83.56 152 SER A N 1
ATOM 1201 C CA . SER A 1 152 ? 2.176 -11.907 -17.578 1.00 83.56 152 SER A CA 1
ATOM 1202 C C . SER A 1 152 ? 1.448 -10.685 -17.024 1.00 83.56 152 SER A C 1
ATOM 1204 O O . SER A 1 152 ? 1.114 -9.775 -17.779 1.00 83.56 152 SER A O 1
ATOM 1206 N N . MET A 1 153 ? 1.222 -10.643 -15.708 1.00 86.94 153 MET A N 1
ATOM 1207 C CA . MET A 1 153 ? 0.551 -9.530 -15.042 1.00 86.94 153 MET A CA 1
ATOM 1208 C C . MET A 1 153 ? 0.938 -9.421 -13.568 1.00 86.94 153 MET A C 1
ATOM 1210 O O . MET A 1 153 ? 1.158 -10.430 -12.904 1.00 86.94 153 MET A O 1
ATOM 1214 N N . VAL A 1 154 ? 0.971 -8.196 -13.053 1.00 87.12 154 VAL A N 1
ATOM 1215 C CA . VAL A 1 154 ? 1.063 -7.893 -11.624 1.00 87.12 154 VAL A CA 1
ATOM 1216 C C . VAL A 1 154 ? -0.228 -7.204 -11.208 1.00 87.12 154 VAL A C 1
ATOM 1218 O O . VAL A 1 154 ? -0.553 -6.125 -11.703 1.00 87.12 154 VAL A O 1
ATOM 1221 N N . LEU A 1 155 ? -0.966 -7.828 -10.302 1.00 87.62 155 LEU A N 1
ATOM 1222 C CA . LEU A 1 155 ? -2.140 -7.260 -9.661 1.00 87.62 155 LEU A CA 1
ATOM 1223 C C . LEU A 1 155 ? -1.726 -6.740 -8.288 1.00 87.62 155 LEU A C 1
ATOM 1225 O O . LEU A 1 155 ? -1.214 -7.492 -7.470 1.00 87.62 155 LEU A O 1
ATOM 1229 N N . MET A 1 156 ? -1.923 -5.457 -8.038 1.00 86.19 156 MET A N 1
ATOM 1230 C CA . MET A 1 156 ? -1.542 -4.782 -6.806 1.00 86.19 156 MET A CA 1
ATOM 1231 C C . MET A 1 156 ? -2.768 -4.511 -5.951 1.00 86.19 156 MET A C 1
ATOM 1233 O O . MET A 1 156 ? -3.693 -3.820 -6.391 1.00 86.19 156 MET A O 1
ATOM 1237 N N . THR A 1 157 ? -2.756 -5.012 -4.715 1.00 80.94 157 THR A N 1
ATOM 1238 C CA . THR A 1 157 ? -3.835 -4.775 -3.751 1.00 80.94 157 THR A CA 1
ATOM 1239 C C . THR A 1 157 ? -3.634 -3.434 -3.046 1.00 80.94 157 THR A C 1
ATOM 1241 O O . THR A 1 157 ? -3.159 -3.373 -1.913 1.00 80.94 157 THR A O 1
ATOM 1244 N N . GLY A 1 158 ? -3.966 -2.352 -3.739 1.00 82.06 158 GLY A N 1
ATOM 1245 C CA . GLY A 1 158 ? -3.878 -0.982 -3.238 1.00 82.06 158 GLY A CA 1
ATOM 1246 C C . GLY A 1 158 ? -4.871 -0.081 -3.960 1.00 82.06 158 GLY A C 1
ATOM 1247 O O . GLY A 1 158 ? -5.588 -0.545 -4.846 1.00 82.06 158 GLY A O 1
ATOM 1248 N N . ASP A 1 159 ? -4.913 1.196 -3.592 1.00 85.69 159 ASP A N 1
ATOM 1249 C CA . ASP A 1 159 ? -5.802 2.174 -4.217 1.00 85.69 159 ASP A CA 1
ATOM 1250 C C . ASP A 1 159 ? -5.103 3.530 -4.364 1.00 85.69 159 ASP A C 1
ATOM 1252 O O . ASP A 1 159 ? -4.481 4.015 -3.418 1.00 85.69 159 ASP A O 1
ATOM 1256 N N . PHE A 1 160 ? -5.211 4.157 -5.538 1.00 87.31 160 PHE A N 1
ATOM 1257 C CA . PHE A 1 160 ? -4.617 5.471 -5.815 1.00 87.31 160 PHE A CA 1
ATOM 1258 C C . PHE A 1 160 ? -5.216 6.614 -5.002 1.00 87.31 160 PHE A C 1
ATOM 1260 O O . PHE A 1 160 ? -4.593 7.668 -4.895 1.00 87.31 160 PHE A O 1
ATOM 1267 N N . VAL A 1 161 ? -6.370 6.397 -4.377 1.00 84.44 161 VAL A N 1
ATOM 1268 C CA . VAL A 1 161 ? -6.911 7.309 -3.373 1.00 84.44 161 VAL A CA 1
ATOM 1269 C C . VAL A 1 161 ? -5.970 7.430 -2.159 1.00 84.44 161 VAL A C 1
ATOM 1271 O O . VAL A 1 161 ? -5.908 8.487 -1.533 1.00 84.44 161 VAL A O 1
ATOM 1274 N N . LEU A 1 162 ? -5.191 6.384 -1.849 1.00 81.94 162 LEU A N 1
ATOM 1275 C CA . LEU A 1 162 ? -4.210 6.366 -0.753 1.00 81.94 162 LEU A CA 1
ATOM 1276 C C . LEU A 1 162 ? -2.755 6.362 -1.238 1.00 81.94 162 LEU A C 1
ATOM 1278 O O . LEU A 1 162 ? -1.887 6.904 -0.560 1.00 81.94 162 LEU A O 1
ATOM 1282 N N . GLU A 1 163 ? -2.487 5.806 -2.416 1.00 84.38 163 GLU A N 1
ATOM 1283 C CA . GLU A 1 163 ? -1.144 5.663 -2.978 1.00 84.38 163 GLU A CA 1
ATOM 1284 C C . GLU A 1 163 ? -0.614 6.950 -3.623 1.00 84.38 163 GLU A C 1
ATOM 1286 O O . GLU A 1 163 ? -1.334 7.923 -3.848 1.00 84.38 163 GLU A O 1
ATOM 1291 N N . TYR A 1 164 ? 0.689 7.002 -3.907 1.00 86.69 164 TYR A N 1
ATOM 1292 C CA . TYR A 1 164 ? 1.246 8.083 -4.728 1.00 86.69 164 TYR A CA 1
ATOM 1293 C C . TYR A 1 164 ? 0.932 7.832 -6.208 1.00 86.69 164 TYR A C 1
ATOM 1295 O O . TYR A 1 164 ? 1.266 6.771 -6.736 1.00 86.69 164 TYR A O 1
ATOM 1303 N N . SER A 1 165 ? 0.351 8.820 -6.897 1.00 88.38 165 SER A N 1
ATOM 1304 C CA . SER A 1 165 ? 0.145 8.764 -8.353 1.00 88.38 165 SER A CA 1
ATOM 1305 C C . SER A 1 165 ? 1.465 8.498 -9.073 1.00 88.38 165 SER A C 1
ATOM 1307 O O . SER A 1 165 ? 2.460 9.142 -8.763 1.00 88.38 165 SER A O 1
ATOM 1309 N N . ARG A 1 166 ? 1.498 7.550 -10.013 1.00 90.94 166 ARG A N 1
ATOM 1310 C CA . ARG A 1 166 ? 2.719 7.153 -10.734 1.00 90.94 166 ARG A CA 1
ATOM 1311 C C . ARG A 1 166 ? 2.397 6.470 -12.062 1.00 90.94 166 ARG A C 1
ATOM 1313 O O . ARG A 1 166 ? 1.324 5.878 -12.183 1.00 90.94 166 ARG A O 1
ATOM 1320 N N . PRO A 1 167 ? 3.325 6.490 -13.032 1.00 91.25 167 PRO A N 1
ATOM 1321 C CA . PRO A 1 167 ? 3.191 5.674 -14.228 1.00 91.25 167 PRO A CA 1
ATOM 1322 C C . PRO A 1 167 ? 3.257 4.186 -13.871 1.00 91.25 167 PRO A C 1
ATOM 1324 O O . PRO A 1 167 ? 4.106 3.756 -13.082 1.00 91.25 167 PRO A O 1
ATOM 1327 N N . LEU A 1 168 ? 2.370 3.409 -14.487 1.00 92.19 168 LEU A N 1
ATOM 1328 C CA . LEU A 1 168 ? 2.350 1.955 -14.397 1.00 92.19 168 LEU A CA 1
ATOM 1329 C C . LEU A 1 168 ? 2.547 1.343 -15.782 1.00 92.19 168 LEU A C 1
ATOM 1331 O O . LEU A 1 168 ? 1.997 1.834 -16.769 1.00 92.19 168 LEU A O 1
ATOM 1335 N N . LEU A 1 169 ? 3.302 0.250 -15.849 1.00 91.31 169 LEU A N 1
ATOM 1336 C CA . LEU A 1 169 ? 3.397 -0.576 -17.042 1.00 91.31 169 LEU A CA 1
ATOM 1337 C C . LEU A 1 169 ? 2.024 -1.184 -17.378 1.00 91.31 169 LEU A C 1
ATOM 1339 O O . LEU A 1 169 ? 1.222 -1.437 -16.474 1.00 91.31 169 LEU A O 1
ATOM 1343 N N . PRO A 1 170 ? 1.733 -1.479 -18.659 1.00 93.19 170 PRO A N 1
ATOM 1344 C CA . PRO A 1 170 ? 0.425 -2.000 -19.052 1.00 93.19 170 PRO A CA 1
ATOM 1345 C C . PRO A 1 170 ? 0.058 -3.336 -18.393 1.00 93.19 170 PRO A C 1
ATOM 1347 O O . PRO A 1 170 ? -1.132 -3.600 -18.210 1.00 93.19 170 PRO A O 1
ATOM 1350 N N . ASN A 1 171 ? 1.043 -4.152 -18.008 1.00 90.69 171 ASN A N 1
ATOM 1351 C CA . ASN A 1 171 ? 0.858 -5.404 -17.273 1.00 90.69 171 ASN A CA 1
ATOM 1352 C C . ASN A 1 171 ? 0.775 -5.231 -15.746 1.00 90.69 171 ASN A C 1
ATOM 1354 O O . ASN A 1 171 ? 0.698 -6.232 -15.041 1.00 90.69 171 ASN A O 1
ATOM 1358 N N . VAL A 1 172 ? 0.781 -4.008 -15.217 1.00 91.81 172 VAL A N 1
ATOM 1359 C CA . VAL A 1 172 ? 0.612 -3.728 -13.786 1.00 91.81 172 VAL A CA 1
ATOM 1360 C C . VAL A 1 172 ? -0.757 -3.088 -13.566 1.00 91.81 172 VAL A C 1
ATOM 1362 O O . VAL A 1 172 ? -1.083 -2.072 -14.183 1.00 91.81 172 VAL A O 1
ATOM 1365 N N . LYS A 1 173 ? -1.582 -3.679 -12.697 1.00 91.81 173 LYS A N 1
ATOM 1366 C CA . LYS A 1 173 ? -2.934 -3.196 -12.384 1.00 91.81 173 LYS A CA 1
ATOM 1367 C C . LYS A 1 173 ? -3.104 -3.022 -10.890 1.00 91.81 173 LYS A C 1
ATOM 1369 O O . LYS A 1 173 ? -2.881 -3.953 -10.131 1.00 91.81 173 LYS A O 1
ATOM 1374 N N . VAL A 1 174 ? -3.541 -1.839 -10.484 1.00 91.06 174 VAL A N 1
ATOM 1375 C CA . VAL A 1 174 ? -3.961 -1.558 -9.110 1.00 91.06 174 VAL A CA 1
ATOM 1376 C C . VAL A 1 174 ? -5.449 -1.854 -9.033 1.00 91.06 174 VAL A C 1
ATOM 1378 O O . VAL A 1 174 ? -6.223 -1.279 -9.794 1.00 91.06 174 VAL A O 1
ATOM 1381 N N . ILE A 1 175 ? -5.823 -2.816 -8.194 1.00 87.50 175 ILE A N 1
ATOM 1382 C CA . ILE A 1 175 ? -7.149 -3.445 -8.237 1.00 87.50 175 ILE A CA 1
ATOM 1383 C C . ILE A 1 175 ? -7.964 -3.248 -6.956 1.00 87.50 175 ILE A C 1
ATOM 1385 O O . ILE A 1 175 ? -9.029 -3.834 -6.840 1.00 87.50 175 ILE A O 1
ATOM 1389 N N . GLY A 1 176 ? -7.502 -2.444 -5.997 1.00 82.25 176 GLY A N 1
ATOM 1390 C CA . GLY A 1 176 ? -8.162 -2.304 -4.699 1.00 82.25 176 GLY A CA 1
ATOM 1391 C C . GLY A 1 176 ? -7.874 -3.474 -3.753 1.00 82.25 176 GLY A C 1
ATOM 1392 O O . GLY A 1 176 ? -7.139 -4.411 -4.071 1.00 82.25 176 GLY A O 1
ATOM 1393 N N . THR A 1 177 ? -8.432 -3.415 -2.544 1.00 76.06 177 THR A N 1
ATOM 1394 C CA . THR A 1 177 ? -8.220 -4.452 -1.517 1.00 76.06 177 THR A CA 1
ATOM 1395 C C . THR A 1 177 ? -9.364 -5.465 -1.511 1.00 76.06 177 THR A C 1
ATOM 1397 O O . THR A 1 177 ? -10.528 -5.083 -1.562 1.00 76.06 177 THR A O 1
ATOM 1400 N N . PHE A 1 178 ? -9.059 -6.759 -1.389 1.00 72.38 178 PHE A N 1
ATOM 1401 C CA . PHE A 1 178 ? -10.094 -7.805 -1.297 1.00 72.38 178 PHE A CA 1
ATOM 1402 C C . PHE A 1 178 ? -10.679 -7.984 0.108 1.00 72.38 178 PHE A C 1
ATOM 1404 O O . PHE A 1 178 ? -11.623 -8.751 0.297 1.00 72.38 178 PHE A O 1
ATOM 1411 N N . SER A 1 179 ? -10.069 -7.336 1.100 1.00 64.62 179 SER A N 1
ATOM 1412 C CA . SER A 1 179 ? -10.333 -7.585 2.516 1.00 64.62 179 SER A CA 1
ATOM 1413 C C . SER A 1 179 ? -11.545 -6.824 3.051 1.00 64.62 179 SER A C 1
ATOM 1415 O O . SER A 1 179 ? -12.104 -7.245 4.059 1.00 64.62 179 SER A O 1
ATOM 1417 N N . ALA A 1 180 ? -11.944 -5.726 2.404 1.00 66.12 180 ALA A N 1
ATOM 1418 C CA . ALA A 1 180 ? -13.155 -4.999 2.763 1.00 66.12 180 ALA A CA 1
ATOM 1419 C C . ALA A 1 180 ? -14.378 -5.750 2.217 1.00 66.12 180 ALA A C 1
ATOM 1421 O O . ALA A 1 180 ? -14.532 -5.907 1.005 1.00 66.12 180 ALA A O 1
ATOM 1422 N N . LYS A 1 181 ? -15.235 -6.236 3.116 1.00 71.06 181 LYS A N 1
ATOM 1423 C CA . LYS A 1 181 ? -16.507 -6.896 2.785 1.00 71.06 181 LYS A CA 1
ATOM 1424 C C . LYS A 1 181 ? -17.656 -6.112 3.425 1.00 71.06 181 LYS A C 1
ATOM 1426 O O . LYS A 1 181 ? -17.420 -5.450 4.437 1.00 71.06 181 LYS A O 1
ATOM 1431 N N . PRO A 1 182 ? -18.890 -6.185 2.892 1.00 79.00 182 PRO A N 1
ATOM 1432 C CA . PRO A 1 182 ? -20.050 -5.622 3.575 1.00 79.00 182 PRO A CA 1
ATOM 1433 C C . PRO A 1 182 ? -20.093 -6.076 5.037 1.00 79.00 182 PRO A C 1
ATOM 1435 O O . PRO A 1 182 ? -19.836 -7.250 5.325 1.00 79.00 182 PRO A O 1
ATOM 1438 N N . ALA A 1 183 ? -20.362 -5.136 5.942 1.00 79.69 183 ALA A N 1
ATOM 1439 C CA . ALA A 1 183 ? -20.396 -5.412 7.370 1.00 79.69 183 ALA A CA 1
ATOM 1440 C C . ALA A 1 183 ? -21.480 -6.449 7.686 1.00 79.69 183 ALA A C 1
ATOM 1442 O O . ALA A 1 183 ? -22.617 -6.345 7.219 1.00 79.69 183 ALA A O 1
ATOM 1443 N N . LYS A 1 184 ? -21.122 -7.453 8.483 1.00 84.25 184 LYS A N 1
ATOM 1444 C CA . LYS A 1 184 ? -22.077 -8.395 9.069 1.00 84.25 184 LYS A CA 1
ATOM 1445 C C . LYS A 1 184 ? -22.657 -7.826 10.369 1.00 84.25 184 LYS A C 1
ATOM 1447 O O . LYS A 1 184 ? -22.016 -6.981 10.994 1.00 84.25 18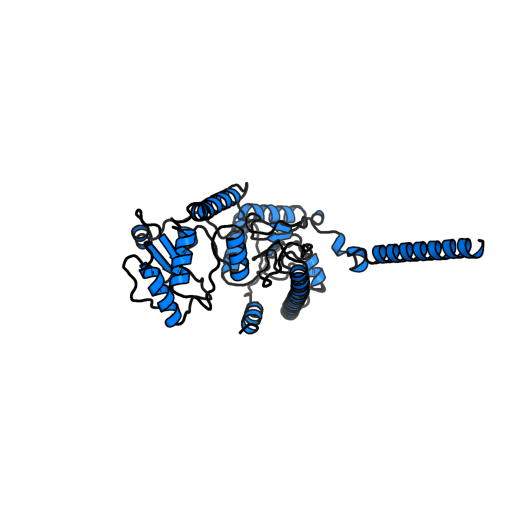4 LYS A O 1
ATOM 1452 N N . PRO A 1 185 ? -23.837 -8.297 10.811 1.00 86.06 185 PRO A N 1
ATOM 1453 C CA . PRO A 1 185 ? -24.356 -7.947 12.129 1.00 86.06 185 PRO A CA 1
ATOM 1454 C C . PRO A 1 185 ? -23.344 -8.270 13.236 1.00 86.06 185 PRO A C 1
ATOM 1456 O O . PRO A 1 185 ? -22.696 -9.321 13.211 1.00 86.06 185 PRO A O 1
ATOM 1459 N N . LEU A 1 186 ? -23.206 -7.359 14.201 1.00 87.38 186 LEU A N 1
ATOM 1460 C CA . LEU A 1 186 ? -22.347 -7.557 15.367 1.00 87.38 186 LEU A CA 1
ATOM 1461 C C . LEU A 1 186 ? -22.963 -8.597 16.316 1.00 87.38 186 LEU A C 1
ATOM 1463 O O . LEU A 1 186 ? -24.144 -8.927 16.230 1.00 87.38 186 LEU A O 1
ATOM 1467 N N . SER A 1 187 ? -22.165 -9.119 17.251 1.00 90.25 187 SER A N 1
ATOM 1468 C CA . SER A 1 187 ? -22.741 -9.889 18.356 1.00 90.25 187 SER A CA 1
ATOM 1469 C C . SER A 1 187 ? -23.654 -8.989 19.188 1.00 90.25 187 SER A C 1
ATOM 1471 O O . SER A 1 187 ? -23.349 -7.811 19.374 1.00 90.25 187 SER A O 1
ATOM 1473 N N . SER A 1 188 ? -24.728 -9.554 19.744 1.00 88.00 188 SER A N 1
ATOM 1474 C CA . SER A 1 188 ? -25.694 -8.811 20.567 1.00 88.00 188 SER A CA 1
ATOM 1475 C C . SER A 1 188 ? -25.018 -7.990 21.669 1.00 88.00 188 SER A C 1
ATOM 1477 O O . SER A 1 188 ? -25.351 -6.833 21.895 1.00 88.00 188 SER A O 1
ATOM 1479 N N . ASP A 1 189 ? -24.002 -8.560 22.311 1.00 90.38 189 ASP A N 1
ATOM 1480 C CA . ASP A 1 189 ? -23.234 -7.917 23.375 1.00 90.38 189 ASP A CA 1
ATOM 1481 C C . ASP A 1 189 ? -22.381 -6.718 22.894 1.00 90.38 189 ASP A C 1
ATOM 1483 O O . ASP A 1 189 ? -22.208 -5.731 23.617 1.00 90.38 189 ASP A O 1
ATOM 1487 N N . LEU A 1 190 ? -21.842 -6.768 21.671 1.00 89.62 190 LEU A N 1
ATOM 1488 C CA . LEU A 1 190 ? -21.143 -5.628 21.065 1.00 89.62 190 LEU A CA 1
ATOM 1489 C C . LEU A 1 190 ? -22.129 -4.582 20.551 1.00 89.62 190 LEU A C 1
ATOM 1491 O O . LEU A 1 190 ? -21.904 -3.393 20.755 1.00 89.62 190 LEU A O 1
ATOM 1495 N N . GLU A 1 191 ? -23.221 -5.017 19.932 1.00 88.38 191 GLU A N 1
ATOM 1496 C CA . GLU A 1 191 ? -24.260 -4.145 19.395 1.00 88.38 191 GLU A CA 1
ATOM 1497 C C . GLU A 1 191 ? -24.915 -3.315 20.502 1.00 88.38 191 GLU A C 1
ATOM 1499 O O . GLU A 1 191 ? -24.918 -2.089 20.425 1.00 88.38 191 GLU A O 1
ATOM 1504 N N . VAL A 1 192 ? -25.358 -3.954 21.590 1.00 90.81 192 VAL A N 1
ATOM 1505 C CA . VAL A 1 192 ? -25.929 -3.269 22.762 1.00 90.81 192 VAL A CA 1
ATOM 1506 C C . VAL A 1 192 ? -24.932 -2.279 23.359 1.00 90.81 192 VAL A C 1
ATOM 1508 O O . VAL A 1 192 ? -25.300 -1.155 23.704 1.00 90.81 192 VAL A O 1
ATOM 1511 N N . PHE A 1 193 ? -23.655 -2.662 23.458 1.00 92.12 193 PHE A N 1
ATOM 1512 C CA . PHE A 1 193 ? -22.629 -1.768 23.980 1.00 92.12 193 PHE A CA 1
ATOM 1513 C C . PHE A 1 193 ? -22.400 -0.560 23.070 1.00 92.12 193 PHE A C 1
ATOM 1515 O O . PHE A 1 193 ? -22.289 0.559 23.569 1.00 92.12 193 PHE A O 1
ATOM 1522 N N . MET A 1 194 ? -22.330 -0.760 21.754 1.00 87.81 194 MET A N 1
ATOM 1523 C CA . MET A 1 194 ? -22.035 0.294 20.781 1.00 87.81 194 MET A CA 1
ATOM 1524 C C . MET A 1 194 ? -23.238 1.194 20.474 1.00 87.81 194 MET A C 1
ATOM 1526 O O . MET A 1 194 ? -23.033 2.338 20.078 1.00 87.81 194 MET A O 1
ATOM 1530 N N . ASN A 1 195 ? -24.466 0.724 20.699 1.00 85.06 195 ASN A N 1
ATOM 1531 C CA . ASN A 1 195 ? -25.687 1.477 20.423 1.00 85.06 195 ASN A CA 1
ATOM 1532 C C . ASN A 1 195 ? -25.830 2.738 21.307 1.00 85.06 195 ASN A C 1
ATOM 1534 O O . ASN A 1 195 ? -25.292 2.817 22.415 1.00 85.06 195 ASN A O 1
ATOM 1538 N N . GLY A 1 196 ? -26.593 3.726 20.841 1.00 83.38 196 GLY A N 1
ATOM 1539 C CA . GLY A 1 196 ? -26.847 5.003 21.514 1.00 83.38 196 GLY A CA 1
ATOM 1540 C C . GLY A 1 196 ? -26.028 6.173 20.960 1.00 83.38 196 GLY A C 1
ATOM 1541 O O . GLY A 1 196 ? -25.283 6.041 19.996 1.00 83.38 196 GLY A O 1
ATOM 1542 N N . GLU A 1 197 ? -26.172 7.346 21.580 1.00 82.81 197 GLU A N 1
ATOM 1543 C CA . GLU A 1 197 ? -25.653 8.610 21.025 1.00 82.81 197 GLU A CA 1
ATOM 1544 C C . GLU A 1 197 ? -24.154 8.850 21.268 1.00 82.81 197 GLU A C 1
ATOM 1546 O O . GLU A 1 197 ? -23.526 9.673 20.596 1.00 82.81 197 GLU A O 1
ATOM 1551 N N . ARG A 1 198 ? -23.545 8.151 22.237 1.00 86.56 198 ARG A N 1
ATOM 1552 C CA . ARG A 1 198 ? -22.108 8.306 22.508 1.00 86.56 198 ARG A CA 1
ATOM 1553 C C . ARG A 1 198 ? -21.301 7.682 21.375 1.00 86.56 198 ARG A C 1
ATOM 1555 O O . ARG A 1 198 ? -21.382 6.477 21.154 1.00 86.56 198 ARG A O 1
ATOM 1562 N N . LYS A 1 199 ? -20.448 8.487 20.734 1.00 87.06 199 LYS A N 1
ATOM 1563 C CA . LYS A 1 199 ? -19.481 8.000 19.739 1.00 87.06 199 LYS A CA 1
ATOM 1564 C C . LYS A 1 199 ? -18.576 6.912 20.343 1.00 87.06 199 LYS A C 1
ATOM 1566 O O . LYS A 1 199 ? -18.259 6.942 21.538 1.00 87.06 199 LYS A O 1
ATOM 1571 N N . VAL A 1 200 ? -18.148 5.982 19.492 1.00 89.94 200 VAL A N 1
ATOM 1572 C CA . VAL A 1 200 ? -17.319 4.827 19.858 1.00 89.94 200 VAL A CA 1
ATOM 1573 C C . VAL A 1 200 ? -15.905 4.993 19.299 1.00 89.94 200 VAL A C 1
ATOM 1575 O O . VAL A 1 200 ? -15.732 5.312 18.126 1.00 89.94 200 VAL A O 1
ATOM 1578 N N . VAL A 1 201 ? -14.897 4.735 20.129 1.00 89.75 201 VAL A N 1
ATOM 1579 C CA . VAL A 1 201 ? -13.489 4.603 19.746 1.00 89.75 201 VAL A CA 1
ATOM 1580 C C . VAL A 1 201 ? -13.121 3.122 19.750 1.00 89.75 201 VAL A C 1
ATOM 1582 O O . VAL A 1 201 ? -13.295 2.429 20.752 1.00 89.75 201 VAL A O 1
ATOM 1585 N N . TYR A 1 202 ? -12.594 2.627 18.632 1.00 90.12 202 TYR A N 1
ATOM 1586 C CA . TYR A 1 202 ? -12.055 1.273 18.529 1.00 90.12 202 TYR A CA 1
ATOM 1587 C C . TYR A 1 202 ? -10.527 1.298 18.625 1.00 90.12 202 TYR A C 1
ATOM 1589 O O . TYR A 1 202 ? -9.873 2.007 17.863 1.00 90.12 202 TYR A O 1
ATOM 1597 N N . ILE A 1 203 ? -9.955 0.506 19.534 1.00 88.81 203 ILE A N 1
ATOM 1598 C CA . ILE A 1 203 ? -8.505 0.414 19.751 1.00 88.81 203 ILE A CA 1
ATOM 1599 C C . ILE A 1 203 ? -8.023 -0.994 19.404 1.00 88.81 203 ILE A C 1
ATOM 1601 O O . ILE A 1 203 ?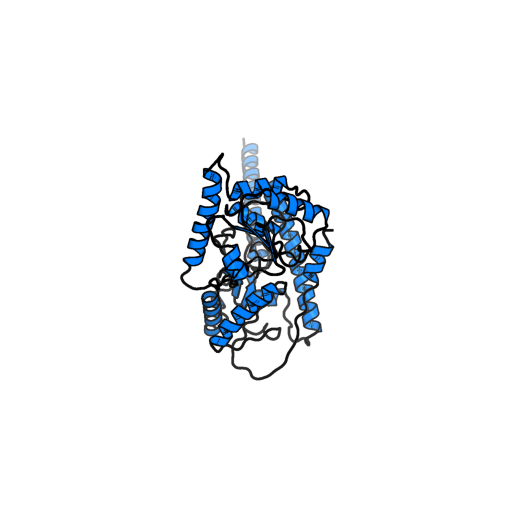 -8.468 -1.985 19.989 1.00 88.81 203 ILE A O 1
ATOM 1605 N N . SER A 1 204 ? -7.066 -1.084 18.477 1.00 85.69 204 SER A N 1
ATOM 1606 C CA . SER A 1 204 ? -6.373 -2.327 18.140 1.00 85.69 204 SER A CA 1
ATOM 1607 C C . SER A 1 204 ? -4.937 -2.071 17.692 1.00 85.69 204 SER A C 1
ATOM 1609 O O . SER A 1 204 ? -4.687 -1.201 16.864 1.00 85.69 204 SER A O 1
ATOM 1611 N N . PHE A 1 205 ? -4.003 -2.890 18.180 1.00 79.81 205 PHE A N 1
ATOM 1612 C CA . PHE A 1 205 ? -2.590 -2.876 17.770 1.00 79.81 205 PHE A CA 1
ATOM 1613 C C . PHE A 1 205 ? -2.235 -4.026 16.809 1.00 79.81 205 PHE A C 1
ATOM 1615 O O . PHE A 1 205 ? -1.069 -4.272 16.490 1.00 79.81 205 PHE A O 1
ATOM 1622 N N . GLY A 1 206 ? -3.254 -4.743 16.323 1.00 74.69 206 GLY A N 1
ATOM 1623 C CA . GLY A 1 206 ? -3.081 -5.937 15.500 1.00 74.69 206 GLY A CA 1
ATOM 1624 C C . GLY A 1 206 ? -2.434 -7.104 16.256 1.00 74.69 206 GLY A C 1
ATOM 1625 O O . GLY A 1 206 ? -2.095 -7.011 17.424 1.00 74.69 206 GLY A O 1
ATOM 1626 N N . SER A 1 207 ? -2.236 -8.232 15.577 1.00 67.94 207 SER A N 1
ATOM 1627 C CA . SER A 1 207 ? -1.812 -9.487 16.220 1.00 67.94 207 SER A CA 1
ATOM 1628 C C . SER A 1 207 ? -0.332 -9.573 16.613 1.00 67.94 207 SER A C 1
ATOM 1630 O O . SER A 1 207 ? 0.052 -10.544 17.258 1.00 67.94 207 SER A O 1
ATOM 1632 N N . ILE A 1 208 ? 0.506 -8.629 16.169 1.00 64.75 208 ILE A N 1
ATOM 1633 C CA . ILE A 1 208 ? 1.973 -8.680 16.337 1.00 64.75 208 ILE A CA 1
ATOM 1634 C C . ILE A 1 208 ? 2.417 -7.826 17.524 1.00 64.75 208 ILE A C 1
ATOM 1636 O O . ILE A 1 208 ? 3.238 -8.260 18.326 1.00 64.75 208 ILE A O 1
ATOM 1640 N N . TYR A 1 209 ? 1.847 -6.627 17.657 1.00 67.94 209 TYR A N 1
ATOM 1641 C CA . TYR A 1 209 ? 2.189 -5.655 18.697 1.00 67.94 209 TYR A CA 1
ATOM 1642 C C . TYR A 1 209 ? 1.137 -5.627 19.817 1.00 67.94 209 TYR A C 1
ATOM 1644 O O . TYR A 1 209 ? 0.792 -4.572 20.332 1.00 67.94 209 TYR A O 1
ATOM 1652 N N . GLU A 1 210 ? 0.609 -6.797 20.187 1.00 68.31 210 GLU A N 1
ATOM 1653 C CA . GLU A 1 210 ? -0.447 -6.961 21.204 1.00 68.31 210 GLU A CA 1
ATOM 1654 C C . GLU A 1 210 ? 0.104 -7.059 22.648 1.00 68.31 210 GLU A C 1
ATOM 1656 O O . GLU A 1 210 ? -0.665 -6.963 23.602 1.00 68.31 210 GLU A O 1
ATOM 1661 N N . ASN A 1 211 ? 1.424 -7.217 22.822 1.00 73.25 211 ASN A N 1
ATOM 1662 C CA . ASN A 1 211 ? 2.074 -7.436 24.120 1.00 73.25 211 ASN A CA 1
ATOM 1663 C C . ASN A 1 211 ? 2.824 -6.181 24.593 1.00 73.25 21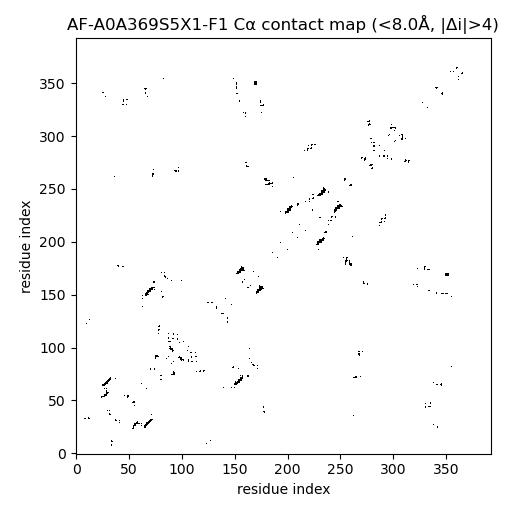1 ASN A C 1
ATOM 1665 O O . ASN A 1 211 ? 4.017 -6.023 24.325 1.00 73.25 211 ASN A O 1
ATOM 1669 N N . PHE A 1 212 ? 2.124 -5.291 25.294 1.00 81.56 212 PHE A N 1
ATOM 1670 C CA . PHE A 1 212 ? 2.732 -4.154 25.989 1.00 81.56 212 PHE A CA 1
ATOM 1671 C C . PHE A 1 212 ? 3.102 -4.522 27.430 1.00 81.56 212 PHE A C 1
ATOM 1673 O O . PHE A 1 212 ? 2.465 -5.381 28.038 1.00 81.56 212 PHE A O 1
ATOM 1680 N N . ASP A 1 213 ? 4.131 -3.870 27.972 1.00 86.00 213 ASP A N 1
ATOM 1681 C CA . ASP A 1 213 ? 4.433 -3.937 29.403 1.00 86.00 213 ASP A CA 1
ATOM 1682 C C . ASP A 1 213 ? 3.335 -3.250 30.241 1.00 86.00 213 ASP A C 1
ATOM 1684 O O . ASP A 1 213 ? 2.478 -2.522 29.729 1.00 86.00 213 ASP A O 1
ATOM 1688 N N . ALA A 1 214 ? 3.344 -3.506 31.551 1.00 87.62 214 ALA A N 1
ATOM 1689 C CA . ALA A 1 214 ? 2.335 -2.976 32.466 1.00 87.62 214 ALA A CA 1
ATOM 1690 C C . ALA A 1 214 ? 2.331 -1.437 32.520 1.00 87.62 214 ALA A C 1
ATOM 1692 O O . ALA A 1 214 ? 1.270 -0.837 32.680 1.00 87.62 214 ALA A O 1
ATOM 1693 N N . GLU A 1 215 ? 3.493 -0.801 32.350 1.00 88.62 215 GLU A N 1
ATOM 1694 C CA . GLU A 1 215 ? 3.630 0.658 32.348 1.00 88.62 215 GLU A CA 1
ATOM 1695 C C . GLU A 1 215 ? 2.889 1.276 31.157 1.00 88.62 215 GLU A C 1
ATOM 1697 O O . GLU A 1 215 ? 2.065 2.175 31.326 1.00 88.62 215 GLU A O 1
ATOM 1702 N N . LYS A 1 216 ? 3.088 0.735 29.953 1.00 88.12 216 LYS A N 1
ATOM 1703 C CA . LYS A 1 216 ? 2.364 1.171 28.757 1.00 88.12 216 LYS A CA 1
ATOM 1704 C C . LYS A 1 216 ? 0.882 0.851 28.823 1.00 88.12 216 LYS A C 1
ATOM 1706 O O . LYS A 1 216 ? 0.074 1.675 28.406 1.00 88.12 216 LYS A O 1
ATOM 1711 N N . ILE A 1 217 ? 0.500 -0.314 29.348 1.00 89.56 217 ILE A N 1
ATOM 1712 C CA . ILE A 1 217 ? -0.920 -0.639 29.549 1.00 89.56 217 ILE A CA 1
ATOM 1713 C C . ILE A 1 217 ? -1.569 0.395 30.472 1.00 89.56 217 ILE A C 1
ATOM 1715 O O . ILE A 1 217 ? -2.656 0.875 30.157 1.00 89.56 217 ILE A O 1
ATOM 1719 N N . LYS A 1 218 ? -0.889 0.798 31.552 1.00 91.62 218 LYS A N 1
ATOM 1720 C CA . LYS A 1 218 ? -1.368 1.847 32.457 1.00 91.62 218 LYS A CA 1
ATOM 1721 C C . LYS A 1 218 ? -1.553 3.185 31.740 1.00 91.62 218 LYS A C 1
ATOM 1723 O O . LYS A 1 218 ? -2.593 3.808 31.907 1.00 91.62 218 LYS A O 1
ATOM 1728 N N . VAL A 1 219 ? -0.616 3.576 30.873 1.00 92.44 219 VAL A N 1
ATOM 1729 C CA . VAL A 1 219 ? -0.753 4.778 30.029 1.00 92.44 219 VAL A CA 1
ATOM 1730 C C . VAL A 1 219 ? -2.036 4.748 29.189 1.00 92.44 219 VAL A C 1
ATOM 1732 O O . VAL A 1 219 ? -2.745 5.752 29.113 1.00 92.44 219 VAL A O 1
ATOM 1735 N N . PHE A 1 220 ? -2.361 3.604 28.579 1.00 91.50 220 PHE A N 1
ATOM 1736 C CA . PHE A 1 220 ? -3.605 3.452 27.825 1.00 91.50 220 PHE A CA 1
ATOM 1737 C C . PHE A 1 220 ? -4.844 3.476 28.728 1.00 91.50 220 PHE A C 1
ATOM 1739 O O . PHE A 1 220 ? -5.804 4.151 28.372 1.00 91.50 220 PHE A O 1
ATOM 1746 N N . ILE A 1 221 ? -4.825 2.790 29.879 1.00 93.75 221 ILE A N 1
ATOM 1747 C CA . ILE A 1 221 ? -5.923 2.798 30.869 1.00 93.75 221 ILE A CA 1
ATOM 1748 C C . ILE A 1 221 ? -6.227 4.233 31.319 1.00 93.75 221 ILE A C 1
ATOM 1750 O O . ILE A 1 221 ? -7.380 4.665 31.278 1.00 93.75 221 ILE A O 1
ATOM 1754 N N . ASP A 1 222 ? -5.190 4.982 31.695 1.00 93.94 222 ASP A N 1
ATOM 1755 C CA . ASP A 1 222 ? -5.314 6.357 32.172 1.00 93.94 222 ASP A CA 1
ATOM 1756 C C . ASP A 1 222 ? -5.952 7.261 31.109 1.00 93.94 222 ASP A C 1
ATOM 1758 O O . ASP A 1 222 ? -6.792 8.092 31.447 1.00 93.94 222 ASP A O 1
ATOM 1762 N N . ALA A 1 223 ? -5.606 7.076 29.831 1.00 92.81 223 ALA A N 1
ATOM 1763 C CA . ALA A 1 223 ? -6.194 7.824 28.721 1.00 92.81 223 ALA A CA 1
ATOM 1764 C C . ALA A 1 223 ? -7.661 7.436 28.455 1.00 92.81 223 ALA A C 1
ATOM 1766 O O . ALA A 1 223 ? -8.560 8.278 28.453 1.00 92.81 223 ALA A O 1
ATOM 1767 N N . VAL A 1 224 ? -7.957 6.139 28.290 1.00 93.12 224 VAL A N 1
ATOM 1768 C CA . VAL A 1 224 ? -9.325 5.689 27.949 1.00 93.12 224 VAL A CA 1
ATOM 1769 C C . VAL A 1 224 ? -10.345 5.999 29.046 1.00 93.12 224 VAL A C 1
ATOM 1771 O O . VAL A 1 224 ? -11.530 6.166 28.758 1.00 93.12 224 VAL A O 1
ATOM 1774 N N . ASN A 1 225 ? -9.905 6.117 30.299 1.00 94.25 225 ASN A N 1
ATOM 1775 C CA . ASN A 1 225 ? -10.767 6.520 31.407 1.00 94.25 225 ASN A CA 1
ATOM 1776 C C . ASN A 1 225 ? -11.123 8.016 31.390 1.00 94.25 225 ASN A C 1
ATOM 1778 O O . ASN A 1 225 ? -12.134 8.394 31.977 1.00 94.25 225 ASN A O 1
ATOM 1782 N N . ARG A 1 226 ? -10.330 8.863 30.722 1.00 91.56 226 ARG A N 1
ATOM 1783 C CA . ARG A 1 226 ? -10.539 10.321 30.661 1.00 91.56 226 ARG A CA 1
ATOM 1784 C C . ARG A 1 226 ? -11.403 10.763 29.487 1.00 91.56 226 ARG A C 1
ATOM 1786 O O . ARG A 1 226 ? -12.008 11.833 29.543 1.00 91.56 226 ARG A O 1
ATOM 1793 N N . ILE A 1 227 ? -11.452 9.976 28.415 1.00 89.25 227 ILE A N 1
ATOM 1794 C CA . ILE A 1 227 ? -12.176 10.366 27.204 1.00 89.25 227 ILE A CA 1
ATOM 1795 C C . ILE A 1 227 ? -13.697 10.172 27.348 1.00 89.25 227 ILE A C 1
ATOM 1797 O O . ILE A 1 227 ? -14.150 9.196 27.943 1.00 89.25 227 ILE A O 1
ATOM 1801 N N . PRO A 1 228 ? -14.522 11.049 26.742 1.00 90.00 228 PRO A N 1
ATOM 1802 C CA . PRO A 1 228 ? -15.983 10.994 26.860 1.00 90.00 228 PRO A CA 1
ATOM 1803 C C . PRO A 1 228 ? -16.644 9.956 25.928 1.00 90.00 228 PRO A C 1
ATOM 1805 O O . PRO A 1 228 ? -17.861 9.977 25.730 1.00 90.00 228 PRO A O 1
ATOM 1808 N N . TYR A 1 229 ? -15.853 9.072 25.315 1.00 90.75 229 TYR A N 1
ATOM 1809 C CA . TYR A 1 229 ? -16.294 8.115 24.301 1.00 90.75 229 TYR A CA 1
ATOM 1810 C C . TYR A 1 229 ? -16.501 6.729 24.879 1.00 90.75 229 TYR A C 1
ATOM 1812 O O . TYR A 1 229 ? -15.837 6.343 25.832 1.00 90.75 229 TYR A O 1
ATOM 1820 N N . LYS A 1 230 ? -17.377 5.940 24.256 1.00 94.12 230 LYS A N 1
ATOM 1821 C CA . LYS A 1 230 ? -17.355 4.491 24.477 1.00 94.12 230 LYS A CA 1
ATOM 1822 C C . LYS A 1 230 ? -16.099 3.921 23.831 1.00 94.12 230 LYS A C 1
ATOM 1824 O O . LYS A 1 230 ? -15.730 4.359 22.745 1.00 94.12 230 LYS A O 1
ATOM 1829 N N . VAL A 1 231 ? -15.461 2.939 24.452 1.00 93.94 231 VAL A N 1
ATOM 1830 C CA . VAL A 1 231 ? -14.217 2.356 23.940 1.00 93.94 231 VAL A CA 1
ATOM 1831 C C . VAL A 1 231 ? -14.375 0.857 23.769 1.00 93.94 231 VAL A C 1
ATOM 1833 O O . VAL A 1 231 ? -14.693 0.160 24.724 1.00 93.94 231 VAL A O 1
ATOM 1836 N N . VAL A 1 232 ? -14.112 0.349 22.568 1.00 93.38 232 VAL A N 1
ATOM 1837 C CA . VAL A 1 232 ? -13.918 -1.085 22.322 1.00 93.38 232 VAL A CA 1
ATOM 1838 C C . VAL A 1 232 ? -12.427 -1.313 22.130 1.00 93.38 232 VAL A C 1
ATOM 1840 O O . VAL A 1 232 ? -11.863 -0.932 21.105 1.00 93.38 232 VAL A O 1
ATOM 1843 N N . TRP A 1 233 ? -11.772 -1.926 23.111 1.00 92.44 233 TRP A N 1
ATOM 1844 C CA . TRP A 1 233 ? -10.336 -2.179 23.064 1.00 92.44 233 TRP A CA 1
ATOM 1845 C C . TRP A 1 233 ? -10.071 -3.669 22.885 1.00 92.44 233 TRP A C 1
ATOM 1847 O O . TRP A 1 233 ? -10.290 -4.487 23.780 1.00 92.44 233 TRP A O 1
ATOM 1857 N N . LYS A 1 234 ? -9.562 -4.022 21.702 1.00 90.56 234 LYS A N 1
ATOM 1858 C CA . LYS A 1 234 ? -9.074 -5.367 21.425 1.00 90.56 234 LYS A CA 1
ATOM 1859 C C . LYS A 1 234 ? -7.712 -5.572 22.094 1.00 90.56 234 LYS A C 1
ATOM 1861 O O . LYS A 1 234 ? -6.711 -5.021 21.633 1.00 90.56 234 LYS A O 1
ATOM 1866 N N . SER A 1 235 ? -7.668 -6.393 23.137 1.00 87.19 235 SER A N 1
ATOM 1867 C CA . SER A 1 235 ? -6.446 -6.738 23.866 1.00 87.19 235 SER A CA 1
ATOM 1868 C C . SER A 1 235 ? -6.524 -8.166 24.388 1.00 87.19 235 SER A C 1
ATOM 1870 O O . SER A 1 235 ? -7.581 -8.609 24.822 1.00 87.19 235 SER A O 1
ATOM 1872 N N . LYS A 1 236 ? -5.396 -8.881 24.359 1.00 83.12 236 LYS A N 1
ATOM 1873 C CA . LYS A 1 236 ? -5.246 -10.179 25.039 1.00 83.12 236 LYS A CA 1
ATOM 1874 C C . LYS A 1 236 ? -4.637 -10.043 26.431 1.00 83.12 236 LYS A C 1
ATOM 1876 O O . LYS A 1 236 ? -4.561 -11.025 27.163 1.00 83.12 236 LYS A O 1
ATOM 1881 N N . ALA A 1 237 ? -4.154 -8.851 26.777 1.00 80.50 237 ALA A N 1
ATOM 1882 C CA . ALA A 1 237 ? -3.649 -8.584 28.109 1.00 80.50 237 ALA A CA 1
ATOM 1883 C C . ALA A 1 237 ? -4.817 -8.508 29.100 1.00 80.50 237 ALA A C 1
ATOM 1885 O O . ALA A 1 237 ? -5.904 -8.040 28.762 1.00 80.50 237 ALA A O 1
ATOM 1886 N N . SER A 1 238 ? -4.570 -8.922 30.343 1.00 79.25 238 SER A N 1
ATOM 1887 C CA . SER A 1 238 ? -5.515 -8.722 31.443 1.00 79.25 238 SER A CA 1
ATOM 1888 C C . SER A 1 238 ? -5.534 -7.242 31.843 1.00 79.25 238 SER A C 1
ATOM 1890 O O . SER A 1 238 ? -4.869 -6.845 32.798 1.00 79.25 238 SER A O 1
ATOM 1892 N N . VAL A 1 239 ? -6.289 -6.430 31.107 1.00 84.81 239 VAL A N 1
ATOM 1893 C CA . VAL A 1 239 ? -6.542 -5.019 31.424 1.00 84.81 239 VAL A CA 1
ATOM 1894 C C . VAL A 1 239 ? -7.630 -4.949 32.500 1.00 84.81 239 VAL A C 1
ATOM 1896 O O . VAL A 1 239 ? -8.737 -5.443 32.292 1.00 84.81 239 VAL A O 1
ATOM 1899 N N . LYS A 1 240 ? -7.305 -4.365 33.656 1.00 85.44 240 LYS A N 1
ATOM 1900 C CA . LYS A 1 240 ? -8.234 -4.097 34.768 1.00 85.44 240 LYS A CA 1
ATOM 1901 C C . LYS A 1 240 ? -8.362 -2.580 34.970 1.00 85.44 240 LYS A C 1
ATOM 1903 O O . LYS A 1 240 ? -7.668 -1.823 34.300 1.00 85.44 240 LYS A O 1
ATOM 1908 N N . ASP A 1 241 ? -9.257 -2.154 35.859 1.00 90.69 241 ASP A N 1
ATOM 1909 C CA . ASP A 1 241 ? -9.389 -0.751 36.295 1.00 90.69 241 ASP A CA 1
ATOM 1910 C C . ASP A 1 241 ? -9.803 0.243 35.189 1.00 90.69 241 ASP A C 1
ATOM 1912 O O . ASP A 1 241 ? -9.396 1.406 35.165 1.00 90.69 241 ASP A O 1
ATOM 1916 N N . VAL A 1 242 ? -10.653 -0.214 34.266 1.00 93.75 242 VAL A N 1
ATOM 1917 C CA . VAL A 1 242 ? -11.282 0.631 33.241 1.00 93.75 242 VAL A CA 1
ATOM 1918 C C . VAL A 1 242 ? -12.743 0.929 33.588 1.00 93.75 242 VAL A C 1
ATOM 1920 O O . VAL A 1 242 ? -13.425 0.111 34.206 1.00 93.75 242 VAL A O 1
ATOM 1923 N N . GLY A 1 243 ? -13.228 2.109 33.199 1.00 93.25 243 GLY A N 1
ATOM 1924 C CA . GLY A 1 243 ? -14.615 2.522 33.418 1.00 93.25 243 GLY A CA 1
ATOM 1925 C C . GLY A 1 243 ? -15.631 1.674 32.643 1.00 93.25 243 GLY A C 1
ATOM 1926 O O . GLY A 1 243 ? -15.297 1.005 31.667 1.00 93.25 243 GLY A O 1
ATOM 1927 N N . SER A 1 244 ? -16.908 1.740 33.034 1.00 93.75 244 SER A N 1
ATOM 1928 C CA . SER A 1 244 ? -17.998 0.981 32.390 1.00 93.75 244 SER A CA 1
ATOM 1929 C C . SER A 1 244 ? -18.251 1.364 30.925 1.00 93.75 244 SER A C 1
ATOM 1931 O O . SER A 1 244 ? -18.905 0.627 30.188 1.00 93.75 244 SER A O 1
ATOM 1933 N N . HIS A 1 245 ? -17.720 2.505 30.478 1.00 94.12 245 HIS A N 1
ATOM 1934 C CA . HIS A 1 245 ? -17.711 2.932 29.079 1.00 94.12 245 HIS A CA 1
ATOM 1935 C C . HIS A 1 245 ? -16.602 2.277 28.247 1.00 94.12 245 HIS A C 1
ATOM 1937 O O . HIS A 1 245 ? -16.507 2.570 27.056 1.00 94.12 245 HIS A O 1
ATOM 1943 N N . VAL A 1 246 ? -15.777 1.406 28.832 1.00 95.06 246 VAL A N 1
ATOM 1944 C CA . VAL A 1 246 ? -14.695 0.682 28.159 1.00 95.06 246 VAL A CA 1
ATOM 1945 C C . VAL A 1 246 ? -14.996 -0.812 28.163 1.00 95.06 246 VAL A C 1
ATOM 1947 O O . VAL A 1 246 ? -15.216 -1.424 29.204 1.00 95.06 246 VAL A O 1
ATOM 1950 N N . LYS A 1 247 ? -14.961 -1.423 26.981 1.00 94.00 247 LYS A N 1
ATOM 1951 C CA . LYS A 1 247 ? -15.150 -2.854 26.775 1.00 94.00 247 LYS A CA 1
ATOM 1952 C C . LYS A 1 247 ? -13.874 -3.472 26.231 1.00 94.00 247 LYS A C 1
ATOM 1954 O O . LYS A 1 247 ? -13.463 -3.185 25.104 1.00 94.00 247 LYS A O 1
ATOM 1959 N N . ILE A 1 248 ? -13.257 -4.330 27.037 1.00 92.81 248 ILE A N 1
ATOM 1960 C CA . ILE A 1 248 ? -12.087 -5.110 26.636 1.00 92.81 248 ILE A CA 1
ATOM 1961 C C . ILE A 1 248 ? -12.565 -6.399 25.974 1.00 92.81 248 ILE A C 1
ATOM 1963 O O . ILE A 1 248 ? -13.377 -7.128 26.540 1.00 92.81 248 ILE A O 1
ATOM 1967 N N . VAL A 1 249 ? -12.059 -6.685 24.776 1.00 90.62 249 VAL A N 1
ATOM 1968 C CA . VAL A 1 249 ? -12.385 -7.913 24.043 1.00 90.62 249 VAL A CA 1
ATOM 1969 C C . VAL A 1 249 ? -11.119 -8.609 23.561 1.00 90.62 249 VAL A C 1
ATOM 1971 O O . VAL A 1 249 ? -10.209 -7.981 23.023 1.00 90.62 249 VAL A O 1
ATOM 1974 N N . ASN A 1 250 ? -11.076 -9.935 23.686 1.00 88.25 250 ASN A N 1
ATOM 1975 C CA . ASN A 1 250 ? -9.945 -10.725 23.185 1.00 88.25 250 ASN A CA 1
ATOM 1976 C C . ASN A 1 250 ? -9.887 -10.731 21.647 1.00 88.25 250 ASN A C 1
ATOM 1978 O O . ASN A 1 250 ? -8.823 -10.882 21.039 1.00 88.25 250 ASN A O 1
ATOM 1982 N N . TRP A 1 251 ? -11.045 -10.567 21.005 1.00 85.62 251 TRP A N 1
ATOM 1983 C CA . TRP A 1 251 ? -11.201 -10.511 19.560 1.00 85.62 251 TRP A CA 1
ATOM 1984 C C . TRP A 1 251 ? -12.379 -9.605 19.190 1.00 85.62 251 TRP A C 1
ATOM 1986 O O . TRP A 1 251 ? -13.364 -9.551 19.920 1.00 85.62 251 TRP A O 1
ATOM 1996 N N . ALA A 1 252 ? -12.276 -8.900 18.062 1.00 84.81 252 ALA A N 1
ATOM 1997 C CA . ALA A 1 252 ? -13.325 -8.019 17.559 1.00 84.81 252 ALA A CA 1
ATOM 1998 C C . ALA A 1 252 ? -13.467 -8.167 16.034 1.00 84.81 252 ALA A C 1
ATOM 2000 O O . ALA A 1 252 ? -12.437 -8.244 15.349 1.00 84.81 252 ALA A O 1
ATOM 2001 N N . PRO A 1 253 ? -14.699 -8.158 15.492 1.00 82.50 253 PRO A N 1
ATOM 2002 C CA . PRO A 1 253 ? -14.947 -8.234 14.057 1.00 82.50 253 PRO A CA 1
ATOM 2003 C C . PRO A 1 253 ? -14.632 -6.889 13.382 1.00 82.50 253 PRO A C 1
ATOM 2005 O O . PRO A 1 253 ? -15.509 -6.085 13.096 1.00 82.50 253 PRO A O 1
ATOM 2008 N N . GLN A 1 25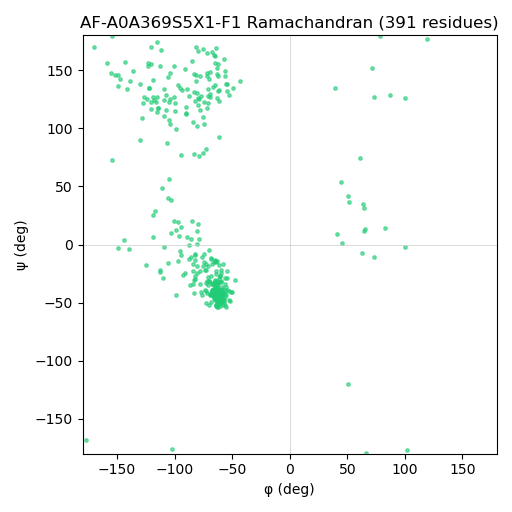4 ? -13.346 -6.612 13.149 1.00 75.75 254 GLN A N 1
ATOM 2009 C CA . GLN A 1 254 ? -12.868 -5.296 12.702 1.00 75.75 254 GLN A CA 1
ATOM 2010 C C . GLN A 1 254 ? -13.504 -4.815 11.385 1.00 75.75 254 GLN A C 1
ATOM 2012 O O . GLN A 1 254 ? -13.809 -3.632 11.263 1.00 75.75 254 GLN A O 1
ATOM 2017 N N . ASN A 1 255 ? -13.725 -5.712 10.416 1.00 77.56 255 ASN A N 1
ATOM 2018 C CA . ASN A 1 255 ? -14.432 -5.368 9.176 1.00 77.56 255 ASN A CA 1
ATOM 2019 C C . ASN A 1 255 ? -15.864 -4.895 9.460 1.00 77.56 255 ASN A C 1
ATOM 2021 O O . ASN A 1 255 ? -16.325 -3.942 8.850 1.00 77.56 255 ASN A O 1
ATOM 2025 N N . ASP A 1 256 ? -16.538 -5.527 10.414 1.00 78.19 256 ASP A N 1
ATOM 2026 C CA . ASP A 1 256 ? -17.938 -5.242 10.722 1.00 78.19 256 ASP A CA 1
ATOM 2027 C C . ASP A 1 256 ? -18.083 -3.990 11.606 1.00 78.19 256 ASP A C 1
ATOM 2029 O O . ASP A 1 256 ? -19.103 -3.313 11.560 1.00 78.19 256 ASP A O 1
ATOM 2033 N N . ILE A 1 257 ? -17.034 -3.638 12.363 1.00 71.88 257 ILE A N 1
ATOM 2034 C CA . ILE A 1 257 ? -16.964 -2.406 13.167 1.00 71.88 257 ILE A CA 1
ATOM 2035 C C . ILE A 1 257 ? -16.533 -1.192 12.323 1.00 71.88 257 ILE A C 1
ATOM 2037 O O . ILE A 1 257 ? -17.060 -0.101 12.526 1.00 71.88 257 ILE A O 1
ATOM 2041 N N . LEU A 1 258 ? -15.552 -1.344 11.421 1.00 69.69 258 LEU A N 1
ATOM 2042 C CA . LEU A 1 258 ? -14.879 -0.218 10.745 1.00 69.69 258 LEU A CA 1
ATOM 2043 C C . LEU A 1 258 ? -14.891 -0.265 9.210 1.00 69.69 258 LEU A C 1
ATOM 2045 O O . LEU A 1 258 ? -14.555 0.734 8.583 1.00 69.69 258 LEU A O 1
ATOM 2049 N N . GLY A 1 259 ? -15.162 -1.415 8.589 1.00 54.81 259 GLY A N 1
ATOM 2050 C CA . GLY A 1 259 ? -14.993 -1.610 7.141 1.00 54.81 259 GLY A CA 1
ATOM 2051 C C . GLY A 1 259 ? -13.539 -1.523 6.649 1.00 54.81 259 GLY A C 1
ATOM 2052 O O . GLY A 1 259 ? -13.306 -1.398 5.449 1.00 54.81 259 GLY A O 1
ATOM 2053 N N . MET A 1 260 ? -12.547 -1.564 7.552 1.00 49.62 260 MET A N 1
ATOM 2054 C CA . MET A 1 260 ? -11.144 -1.264 7.237 1.00 49.62 260 MET A CA 1
ATOM 2055 C C . MET A 1 260 ? -10.201 -2.444 7.541 1.00 49.62 260 MET A C 1
ATOM 2057 O O . MET A 1 260 ? -10.106 -2.867 8.700 1.00 49.62 260 MET A O 1
ATOM 2061 N N . PRO A 1 261 ? -9.437 -2.952 6.554 1.00 45.19 261 PRO A N 1
ATOM 2062 C CA . PRO A 1 261 ? -8.363 -3.907 6.803 1.00 45.19 261 PRO A CA 1
ATOM 2063 C C . PRO A 1 261 ? -7.072 -3.203 7.258 1.00 45.19 261 PRO A C 1
ATOM 2065 O O . PRO A 1 261 ? -6.700 -2.162 6.727 1.00 45.19 261 PRO A O 1
ATOM 2068 N N . ILE A 1 262 ? -6.349 -3.795 8.215 1.00 48.16 262 ILE A N 1
ATOM 2069 C CA . ILE A 1 262 ? -4.995 -3.358 8.612 1.00 48.16 262 ILE A CA 1
ATOM 2070 C C . ILE A 1 262 ? -3.973 -4.383 8.109 1.00 48.16 262 ILE A C 1
ATOM 2072 O O . ILE A 1 262 ? -4.106 -5.572 8.427 1.00 48.16 262 ILE A O 1
ATOM 2076 N N . SER A 1 263 ? -2.933 -3.917 7.405 1.00 48.78 263 SER A N 1
ATOM 2077 C CA . SER A 1 263 ? -1.762 -4.722 7.016 1.00 48.78 263 SER A CA 1
ATOM 2078 C C . SER A 1 263 ? -0.427 -4.181 7.567 1.00 48.78 263 SER A C 1
ATOM 2080 O O . SER A 1 263 ? -0.383 -3.136 8.218 1.00 48.78 263 SER A O 1
ATOM 2082 N N . ALA A 1 264 ? 0.630 -4.984 7.416 1.00 47.50 264 ALA A N 1
ATOM 2083 C CA . ALA A 1 264 ? 1.864 -5.022 8.210 1.00 47.50 264 ALA A CA 1
ATOM 2084 C C . ALA A 1 264 ? 2.982 -4.023 7.812 1.00 47.50 264 ALA A C 1
ATOM 2086 O O . ALA A 1 264 ? 4.127 -4.177 8.225 1.00 47.50 264 ALA A O 1
ATOM 2087 N N . ASP A 1 265 ? 2.654 -2.957 7.090 1.00 54.81 265 ASP A N 1
ATOM 2088 C CA . ASP A 1 265 ? 3.516 -1.842 6.662 1.00 54.81 265 ASP A CA 1
ATOM 2089 C C . ASP A 1 265 ? 3.235 -0.552 7.470 1.00 54.81 265 ASP A C 1
ATOM 2091 O O . ASP A 1 265 ? 3.198 0.567 6.963 1.00 54.81 265 ASP A O 1
ATOM 2095 N N . GLN A 1 266 ? 3.019 -0.722 8.780 1.00 56.66 266 GLN A N 1
ATOM 2096 C CA . GLN A 1 266 ? 2.294 0.226 9.639 1.00 56.66 266 GLN A CA 1
ATOM 2097 C C . GLN A 1 266 ? 2.883 1.643 9.733 1.00 56.66 266 GLN A C 1
ATOM 2099 O O . GLN A 1 266 ? 2.112 2.583 9.896 1.00 56.66 266 GLN A O 1
ATOM 2104 N N . ILE A 1 267 ? 4.205 1.831 9.623 1.00 59.50 267 ILE A N 1
ATOM 2105 C CA . ILE A 1 267 ? 4.810 3.177 9.702 1.00 59.50 267 ILE A CA 1
ATOM 2106 C C . ILE A 1 267 ? 4.512 3.974 8.429 1.00 59.50 267 ILE A C 1
ATOM 2108 O O . ILE A 1 267 ? 4.024 5.100 8.493 1.00 59.50 267 ILE A O 1
ATOM 2112 N N . ASP A 1 268 ? 4.771 3.386 7.264 1.00 64.06 268 ASP A N 1
ATOM 2113 C CA . ASP A 1 268 ? 4.524 4.055 5.990 1.00 64.06 268 ASP A CA 1
ATOM 2114 C C . ASP A 1 268 ? 3.014 4.173 5.720 1.00 64.06 268 ASP A C 1
ATOM 2116 O O . ASP A 1 268 ? 2.552 5.219 5.267 1.00 64.06 268 ASP A O 1
ATOM 2120 N N . ASN A 1 269 ? 2.209 3.185 6.127 1.00 70.06 269 ASN A N 1
ATOM 2121 C CA . ASN A 1 269 ? 0.748 3.294 6.095 1.00 70.06 269 ASN A CA 1
ATOM 2122 C C . ASN A 1 269 ? 0.210 4.399 7.001 1.00 70.06 269 ASN A C 1
ATOM 2124 O O . ASN A 1 269 ? -0.686 5.128 6.583 1.00 70.06 269 ASN A O 1
ATOM 2128 N N . ALA A 1 270 ? 0.753 4.569 8.211 1.00 67.75 270 ALA A N 1
ATOM 2129 C CA . ALA A 1 270 ? 0.357 5.676 9.077 1.00 67.75 270 ALA A CA 1
ATOM 2130 C C . ALA A 1 270 ? 0.624 7.024 8.393 1.00 67.75 270 ALA A C 1
ATOM 2132 O O . ALA A 1 270 ? -0.229 7.907 8.421 1.00 67.75 270 ALA A O 1
ATOM 2133 N N . LYS A 1 271 ? 1.747 7.164 7.681 1.00 71.94 271 LYS A N 1
ATOM 2134 C CA . LYS A 1 271 ? 2.030 8.373 6.893 1.00 71.94 271 LYS A CA 1
ATOM 2135 C C . LYS A 1 271 ? 1.079 8.547 5.719 1.00 71.94 271 LYS A C 1
ATOM 2137 O O . LYS A 1 271 ? 0.674 9.675 5.457 1.00 71.94 271 LYS A O 1
ATOM 2142 N N . GLN A 1 272 ? 0.687 7.469 5.038 1.00 74.19 272 GLN A N 1
ATOM 2143 C CA . GLN A 1 272 ? -0.341 7.531 3.993 1.00 74.19 272 GLN A CA 1
ATOM 2144 C C . GLN A 1 272 ? -1.690 7.992 4.566 1.00 74.19 272 GLN A C 1
ATOM 2146 O O . GLN A 1 272 ? -2.314 8.880 3.994 1.00 74.19 272 GLN A O 1
ATOM 2151 N N . VAL A 1 273 ? -2.088 7.482 5.735 1.00 77.06 273 VAL A N 1
ATOM 2152 C CA . VAL A 1 273 ? -3.295 7.904 6.470 1.00 77.06 273 VAL A CA 1
ATOM 2153 C C . VAL A 1 273 ? -3.223 9.387 6.849 1.00 77.06 273 VAL A C 1
ATOM 2155 O O . VAL A 1 273 ? -4.168 10.133 6.595 1.00 77.06 273 VAL A O 1
ATOM 2158 N N . VAL A 1 274 ? -2.093 9.848 7.395 1.00 77.81 274 VAL A N 1
ATOM 2159 C CA . VAL A 1 274 ? -1.881 11.268 7.729 1.00 77.81 274 VAL A CA 1
ATOM 2160 C C . VAL A 1 274 ? -1.937 12.143 6.478 1.00 77.81 274 VAL A C 1
ATOM 2162 O O . VAL A 1 274 ? -2.619 13.167 6.465 1.00 77.81 274 VAL A O 1
ATOM 2165 N N . ARG A 1 275 ? -1.261 11.733 5.399 1.00 79.12 275 ARG A N 1
ATOM 2166 C CA . ARG A 1 275 ? -1.223 12.453 4.117 1.00 79.12 275 ARG A CA 1
ATOM 2167 C C . ARG A 1 275 ? -2.607 12.556 3.484 1.00 79.12 275 ARG A C 1
ATOM 2169 O O . ARG A 1 275 ? -2.961 13.611 2.970 1.00 79.12 275 ARG A O 1
ATOM 2176 N N . ALA A 1 276 ? -3.382 11.478 3.545 1.00 77.88 276 ALA A N 1
ATOM 2177 C CA . ALA A 1 276 ? -4.765 11.427 3.088 1.00 77.88 276 ALA A CA 1
ATOM 2178 C C . ALA A 1 276 ? -5.720 12.231 3.991 1.00 77.88 276 ALA A C 1
ATOM 2180 O O . ALA A 1 276 ? -6.904 12.342 3.688 1.00 77.88 276 ALA A O 1
ATOM 2181 N N . GLY A 1 277 ? -5.223 12.789 5.103 1.00 79.69 277 GLY A N 1
ATOM 2182 C CA . GLY A 1 277 ? -6.030 13.534 6.059 1.00 79.69 277 GLY A CA 1
ATOM 2183 C C . GLY A 1 277 ? -7.073 12.657 6.745 1.00 79.69 277 GLY A C 1
ATOM 2184 O O . GLY A 1 277 ? -8.147 13.157 7.055 1.00 79.69 277 GLY A O 1
ATOM 2185 N N . LEU A 1 278 ? -6.765 11.371 6.946 1.00 79.25 278 LEU A N 1
ATOM 2186 C CA . LEU A 1 278 ? -7.625 10.372 7.590 1.00 79.25 278 LEU A CA 1
ATOM 2187 C C . LEU A 1 278 ? -7.314 10.164 9.073 1.00 79.25 278 LEU A C 1
ATOM 2189 O O . LEU A 1 278 ? -8.098 9.550 9.790 1.00 79.25 278 LEU A O 1
ATOM 2193 N N . GLY A 1 279 ? -6.172 10.656 9.543 1.00 81.88 279 GLY A N 1
ATOM 2194 C CA . GLY A 1 279 ? -5.786 10.515 10.936 1.00 81.88 279 GLY A CA 1
ATOM 2195 C C . GLY A 1 279 ? -4.481 11.221 11.256 1.00 81.88 279 GLY A C 1
ATOM 2196 O O . GLY A 1 279 ? -3.952 11.999 10.461 1.00 81.88 279 GLY A O 1
ATOM 2197 N N . ILE A 1 280 ? -3.969 10.926 12.444 1.00 81.56 280 ILE A N 1
ATOM 2198 C CA . ILE A 1 280 ? -2.722 11.470 12.973 1.00 81.56 280 ILE A CA 1
ATOM 2199 C C . ILE A 1 280 ? -1.762 10.335 13.330 1.00 81.56 280 ILE A C 1
ATOM 2201 O O . ILE A 1 280 ? -2.182 9.226 13.657 1.00 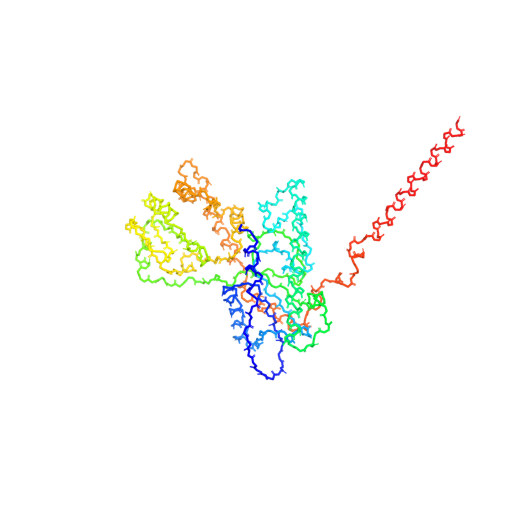81.56 280 ILE A O 1
ATOM 2205 N N . GLU A 1 281 ? -0.467 10.623 13.291 1.00 80.88 281 GLU A N 1
ATOM 2206 C CA . GLU A 1 281 ? 0.571 9.705 13.755 1.00 80.88 281 GLU A CA 1
ATOM 2207 C C . GLU A 1 281 ? 0.910 10.015 15.219 1.00 80.88 281 GLU A C 1
ATOM 2209 O O . GLU A 1 281 ? 1.125 11.175 15.575 1.00 80.88 281 GLU A O 1
ATOM 2214 N N . ILE A 1 282 ? 0.980 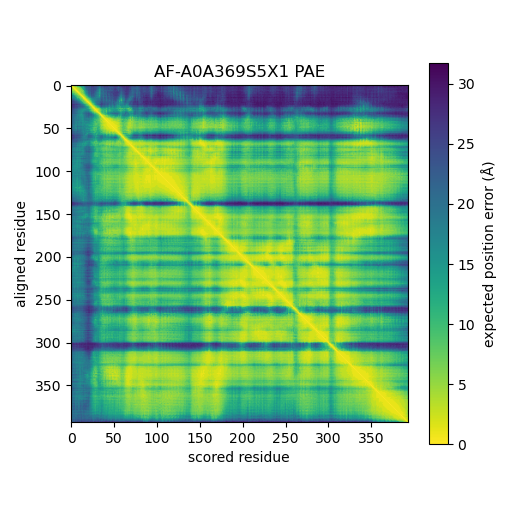8.980 16.062 1.00 79.12 282 ILE A N 1
ATOM 2215 C CA . ILE A 1 282 ? 1.399 9.097 17.464 1.00 79.12 282 ILE A CA 1
ATOM 2216 C C . ILE A 1 282 ? 2.609 8.190 17.704 1.00 79.12 282 ILE A C 1
ATOM 2218 O O . ILE A 1 282 ? 2.638 7.028 17.294 1.00 79.12 282 ILE A O 1
ATOM 2222 N N . ASN A 1 283 ? 3.629 8.710 18.390 1.00 80.38 283 ASN A N 1
ATOM 2223 C CA . ASN A 1 283 ? 4.856 7.969 18.656 1.00 80.38 283 ASN A CA 1
ATOM 2224 C C . ASN A 1 283 ? 4.693 6.997 19.835 1.00 80.38 283 ASN A C 1
ATOM 2226 O O . ASN A 1 283 ? 4.838 7.369 20.997 1.00 80.38 283 ASN A O 1
ATOM 2230 N N . ILE A 1 284 ? 4.512 5.712 19.529 1.00 76.06 284 ILE A N 1
ATOM 2231 C CA . ILE A 1 284 ? 4.308 4.659 20.536 1.00 76.06 284 ILE A CA 1
ATOM 2232 C C . ILE A 1 284 ? 5.509 4.406 21.472 1.00 76.06 284 ILE A C 1
ATOM 2234 O O . ILE A 1 284 ? 5.391 3.696 22.476 1.00 76.06 284 ILE A O 1
ATOM 2238 N N . ARG A 1 285 ? 6.704 4.925 21.153 1.00 76.56 285 ARG A N 1
ATOM 2239 C CA . ARG A 1 285 ? 7.906 4.735 21.987 1.00 76.56 285 ARG A CA 1
ATOM 2240 C C . ARG A 1 285 ? 7.988 5.719 23.145 1.00 76.56 285 ARG A C 1
ATOM 2242 O O . ARG A 1 285 ? 8.562 5.360 24.162 1.00 76.56 285 ARG A O 1
ATOM 2249 N N . LYS A 1 286 ? 7.444 6.925 22.980 1.00 83.38 286 LYS A N 1
ATOM 2250 C CA . LYS A 1 286 ? 7.449 7.998 23.989 1.00 83.38 286 LYS A CA 1
ATOM 2251 C C . LYS A 1 286 ? 6.027 8.391 24.403 1.00 83.38 286 LYS A C 1
ATOM 2253 O O . LYS A 1 286 ? 5.791 9.532 24.769 1.00 83.38 286 LYS A O 1
ATOM 2258 N N . LEU A 1 287 ? 5.095 7.454 24.261 1.00 83.94 287 LEU A N 1
ATOM 2259 C CA . LEU A 1 287 ? 3.668 7.690 24.408 1.00 83.94 287 LEU A CA 1
ATOM 2260 C C . LEU A 1 287 ? 3.297 7.974 25.863 1.00 83.94 287 LEU A C 1
ATOM 2262 O O . LEU A 1 287 ? 3.614 7.175 26.742 1.00 83.94 287 LEU A O 1
ATOM 2266 N N . THR A 1 288 ? 2.568 9.061 26.086 1.00 91.19 288 THR A N 1
ATOM 2267 C CA . THR A 1 288 ? 1.916 9.381 27.359 1.00 91.19 288 THR A CA 1
ATOM 2268 C C . THR A 1 288 ? 0.395 9.309 27.224 1.00 91.19 288 THR A C 1
ATOM 2270 O O . THR A 1 288 ? -0.143 9.274 26.115 1.00 91.19 288 THR A O 1
ATOM 2273 N N . SER A 1 289 ? -0.325 9.315 28.351 1.00 88.31 289 SER A N 1
ATOM 2274 C CA . SER A 1 289 ? -1.794 9.304 28.332 1.00 88.31 289 SER A CA 1
ATOM 2275 C C . SER A 1 289 ? -2.338 10.569 27.663 1.00 88.31 289 SER A C 1
ATOM 2277 O O . SER A 1 289 ? -3.279 10.506 26.880 1.00 88.31 289 SER A O 1
ATOM 2279 N N . ASN A 1 290 ? -1.670 11.706 27.887 1.00 88.44 290 ASN A N 1
ATOM 2280 C CA . ASN A 1 290 ? -2.034 12.986 27.288 1.00 88.44 290 ASN A CA 1
ATOM 2281 C C . ASN A 1 290 ? -1.880 12.970 25.761 1.00 88.44 290 ASN A C 1
ATOM 2283 O O . ASN A 1 290 ? -2.682 13.588 25.070 1.00 88.44 290 ASN A O 1
ATOM 2287 N N . ASP A 1 291 ? -0.886 12.262 25.215 1.00 85.62 291 ASP A N 1
ATOM 2288 C CA . ASP A 1 291 ? -0.727 12.137 23.759 1.00 85.62 291 ASP A CA 1
ATOM 2289 C C . ASP A 1 291 ? -1.903 11.382 23.126 1.00 85.62 291 ASP A C 1
ATOM 2291 O O . ASP A 1 291 ? -2.357 11.743 22.040 1.00 85.62 291 ASP A O 1
ATOM 2295 N N . ILE A 1 292 ? -2.414 10.352 23.810 1.00 85.44 292 ILE A N 1
ATOM 2296 C CA . ILE A 1 292 ? -3.592 9.591 23.376 1.00 85.44 292 ILE A CA 1
ATOM 2297 C C . ILE A 1 292 ? -4.840 10.471 23.469 1.00 85.44 292 ILE A C 1
ATOM 2299 O O . ILE A 1 292 ? -5.578 10.577 22.490 1.00 85.44 292 ILE A O 1
ATOM 2303 N N . ASP A 1 293 ? -5.045 11.133 24.610 1.00 83.88 293 ASP A N 1
ATOM 2304 C CA . ASP A 1 293 ? -6.193 12.012 24.859 1.00 83.88 293 ASP A CA 1
ATOM 2305 C C . ASP A 1 293 ? -6.263 13.136 23.816 1.00 83.88 293 ASP A C 1
ATOM 2307 O O . ASP A 1 293 ? -7.277 13.307 23.135 1.00 83.88 293 ASP A O 1
ATOM 2311 N N . ASN A 1 294 ? -5.152 13.853 23.627 1.00 83.75 294 ASN A N 1
ATOM 2312 C CA . ASN A 1 294 ? -5.027 14.921 22.636 1.00 83.75 294 ASN A CA 1
ATOM 2313 C C . ASN A 1 294 ? -5.196 14.386 21.215 1.00 83.75 294 ASN A C 1
ATOM 2315 O O . ASN A 1 294 ? -5.796 15.042 20.363 1.00 83.75 294 ASN A O 1
ATOM 2319 N N . GLY A 1 295 ? -4.665 13.192 20.949 1.00 84.00 295 GLY A N 1
ATOM 2320 C CA . GLY A 1 295 ? -4.746 12.574 19.643 1.00 84.00 295 GLY A CA 1
ATOM 2321 C C . GLY A 1 295 ? -6.174 12.211 19.243 1.00 84.00 295 GLY A C 1
ATOM 2322 O O . GLY A 1 295 ? -6.611 12.547 18.142 1.00 84.00 295 GLY A O 1
ATOM 2323 N N . ILE A 1 296 ? -6.919 11.590 20.160 1.00 82.94 296 ILE A N 1
ATOM 2324 C CA . ILE A 1 296 ? -8.344 11.304 19.985 1.00 82.94 296 ILE A CA 1
ATOM 2325 C C . ILE A 1 296 ? -9.093 12.625 19.815 1.00 82.94 296 ILE A C 1
ATOM 2327 O O . ILE A 1 296 ? -9.751 12.810 18.794 1.00 82.94 296 ILE A O 1
ATOM 2331 N N . ALA A 1 297 ? -8.909 13.580 20.733 1.00 80.50 297 ALA A N 1
ATOM 2332 C CA . ALA A 1 297 ? -9.591 14.871 20.692 1.00 80.50 297 ALA A CA 1
ATOM 2333 C C . ALA A 1 297 ? -9.391 15.619 19.365 1.00 80.50 297 ALA A C 1
ATOM 2335 O O . ALA A 1 297 ? -10.339 16.189 18.829 1.00 80.50 297 ALA A O 1
ATOM 2336 N N . ARG A 1 298 ? -8.188 15.563 18.786 1.00 79.06 298 ARG A N 1
ATOM 2337 C CA . ARG A 1 298 ? -7.872 16.200 17.502 1.00 79.06 298 ARG A CA 1
ATOM 2338 C C . ARG A 1 298 ? -8.644 15.615 16.318 1.00 79.06 298 ARG A C 1
ATOM 2340 O O . ARG A 1 298 ? -8.912 16.334 15.360 1.00 79.06 298 ARG A O 1
ATOM 2347 N N . VAL A 1 299 ? -8.969 14.324 16.362 1.00 79.62 299 VAL A N 1
ATOM 2348 C CA . VAL A 1 299 ? -9.704 13.632 15.290 1.00 79.62 299 VAL A CA 1
ATOM 2349 C C . VAL A 1 299 ? -11.214 13.642 15.548 1.00 79.62 299 VAL A C 1
ATOM 2351 O O . VAL A 1 299 ? -11.991 13.569 14.600 1.00 79.62 299 VAL A O 1
ATOM 2354 N N . THR A 1 300 ? -11.652 13.738 16.809 1.00 75.31 300 THR A N 1
ATOM 2355 C CA . THR A 1 300 ? -13.063 13.551 17.187 1.00 75.31 300 THR A CA 1
ATOM 2356 C C . THR A 1 300 ? -13.784 14.799 17.696 1.00 75.31 300 THR A C 1
ATOM 2358 O O . THR A 1 300 ? -15.024 14.798 17.700 1.00 75.31 300 THR A O 1
ATOM 2361 N N . THR A 1 301 ? -13.059 15.815 18.182 1.00 65.75 301 THR A N 1
ATOM 2362 C CA . THR A 1 301 ? -13.638 16.806 19.104 1.00 65.75 301 THR A CA 1
ATOM 2363 C C . THR A 1 301 ? -13.082 18.218 19.063 1.00 65.75 301 THR A C 1
ATOM 2365 O O . THR A 1 301 ? -13.602 18.991 19.859 1.00 65.75 301 THR A O 1
ATOM 2368 N N . ASP A 1 302 ? -12.065 18.592 18.279 1.00 51.97 302 ASP A N 1
ATOM 2369 C CA . ASP A 1 302 ? -11.385 19.879 18.518 1.00 51.97 302 ASP A CA 1
ATOM 2370 C C . ASP A 1 302 ? -12.338 21.088 18.361 1.00 51.97 302 ASP A C 1
ATOM 2372 O O . ASP A 1 302 ? -12.562 21.618 17.274 1.00 51.97 302 ASP A O 1
ATOM 2376 N N . ARG A 1 303 ? -12.935 21.499 19.490 1.00 47.06 303 ARG A N 1
ATOM 2377 C CA . ARG A 1 303 ? -13.923 22.575 19.639 1.00 47.06 303 ARG A CA 1
ATOM 2378 C C . ARG A 1 303 ? -13.271 23.945 19.492 1.00 47.06 303 ARG A C 1
ATOM 2380 O O . ARG A 1 303 ? -13.983 24.920 19.290 1.00 47.06 303 ARG A O 1
ATOM 2387 N N . SER A 1 304 ? -11.942 24.019 19.594 1.00 49.06 304 SER A N 1
ATOM 2388 C CA . SER A 1 304 ? -11.186 25.254 19.391 1.00 49.06 304 SER A CA 1
ATOM 2389 C C . SER A 1 304 ? -10.897 25.522 17.911 1.00 49.06 304 SER A C 1
ATOM 2391 O O . SER A 1 304 ? -10.585 26.654 17.546 1.00 49.06 304 SER A O 1
ATOM 2393 N N . ASN A 1 305 ? -11.037 24.505 17.047 1.00 50.66 305 ASN A N 1
ATOM 2394 C CA . ASN A 1 305 ? -10.782 24.623 15.616 1.00 50.66 305 ASN A CA 1
ATOM 2395 C C . ASN A 1 305 ? -11.596 23.582 14.815 1.00 50.66 305 ASN A C 1
ATOM 2397 O O . ASN A 1 305 ? -11.056 22.598 14.303 1.00 50.66 305 ASN A O 1
ATOM 2401 N N . LEU A 1 306 ? -12.917 23.807 14.717 1.00 49.72 306 LEU A N 1
ATOM 2402 C CA . LEU A 1 306 ? -13.902 22.940 14.035 1.00 49.72 306 LEU A CA 1
ATOM 2403 C C . LEU A 1 306 ? -13.469 22.499 12.621 1.00 49.72 306 LEU A C 1
ATOM 2405 O O . LEU A 1 306 ? -13.735 21.364 12.223 1.00 49.72 306 LEU A O 1
ATOM 2409 N N . LEU A 1 307 ? -12.698 23.342 11.927 1.00 53.06 307 LEU A N 1
ATOM 2410 C CA . LEU A 1 307 ? -12.119 23.079 10.606 1.00 53.06 307 LEU A CA 1
ATOM 2411 C C . LEU A 1 307 ? -11.262 21.799 10.548 1.00 53.06 307 LEU A C 1
ATOM 2413 O O . LEU A 1 307 ? -11.153 21.174 9.494 1.00 53.06 307 LEU A O 1
ATOM 2417 N N . PHE A 1 308 ? -10.637 21.383 11.656 1.00 58.81 308 PHE A N 1
ATOM 2418 C CA . PHE A 1 308 ? -9.777 20.194 11.670 1.00 58.81 308 PHE A CA 1
ATOM 2419 C C . PHE A 1 308 ? -10.542 18.881 11.858 1.00 58.81 308 PHE A C 1
ATOM 2421 O O . PHE A 1 308 ? -10.132 17.878 11.281 1.00 58.81 308 PHE A O 1
ATOM 2428 N N . THR A 1 309 ? -11.634 18.861 12.627 1.00 58.50 309 THR A N 1
ATOM 2429 C CA . THR A 1 309 ? -12.413 17.626 12.856 1.00 58.50 309 THR A CA 1
ATOM 2430 C C . THR A 1 309 ? -13.274 17.286 11.640 1.00 58.50 309 THR A C 1
ATOM 2432 O O . THR A 1 309 ? -13.288 16.131 11.206 1.00 58.50 309 THR A O 1
ATOM 2435 N N . GLU A 1 310 ? -13.932 18.290 11.045 1.00 66.88 310 GLU A N 1
ATOM 2436 C CA . GLU A 1 310 ? -14.693 18.122 9.798 1.00 66.88 310 GLU A CA 1
ATOM 2437 C C . GLU A 1 310 ? -13.800 17.560 8.696 1.00 66.88 310 GLU A C 1
ATOM 2439 O O . GLU A 1 310 ? -14.161 16.570 8.065 1.00 66.88 310 GLU A O 1
ATOM 2444 N N . ARG A 1 311 ? -12.564 18.062 8.587 1.00 79.00 311 ARG A N 1
ATOM 2445 C CA . ARG A 1 311 ? -11.577 17.569 7.626 1.00 79.00 311 ARG A CA 1
ATOM 2446 C C . ARG A 1 311 ? -11.380 16.050 7.678 1.00 79.00 311 ARG A C 1
ATOM 2448 O O . ARG A 1 311 ? -11.378 15.426 6.622 1.00 79.00 311 ARG A O 1
ATOM 2455 N N . TYR A 1 312 ? -11.193 15.431 8.849 1.00 83.31 312 TYR A N 1
ATOM 2456 C CA . TYR A 1 312 ? -10.952 13.977 8.908 1.00 83.31 312 TYR A CA 1
ATOM 2457 C C . TYR A 1 312 ? -12.186 13.175 8.491 1.00 83.31 312 TYR A C 1
ATOM 2459 O O . TYR A 1 312 ? -12.075 12.206 7.739 1.00 83.31 312 TYR A O 1
ATOM 2467 N N . GLN A 1 313 ? -13.368 13.592 8.950 1.00 81.62 313 GLN A N 1
ATOM 2468 C CA . GLN A 1 313 ? -14.619 12.918 8.620 1.00 81.62 313 GLN A CA 1
ATOM 2469 C C . GLN A 1 313 ? -14.992 13.096 7.142 1.00 81.62 313 GLN A C 1
ATOM 2471 O O . GLN A 1 313 ? -15.425 12.141 6.497 1.00 81.62 313 GLN A O 1
ATOM 2476 N N . GLU A 1 314 ? -14.825 14.297 6.595 1.00 86.06 314 GLU A N 1
ATOM 2477 C CA . GLU A 1 314 ? -15.055 14.600 5.184 1.00 86.06 314 GLU A CA 1
ATOM 2478 C C . GLU A 1 314 ? -14.081 13.843 4.288 1.00 86.06 314 GLU A C 1
ATOM 2480 O O . GLU A 1 314 ? -14.521 13.201 3.336 1.00 86.06 314 GLU A O 1
ATOM 2485 N N . ASN A 1 315 ? -12.789 13.813 4.631 1.00 86.44 315 ASN A N 1
ATOM 2486 C CA . ASN A 1 315 ? -11.808 13.022 3.890 1.00 86.44 315 ASN A CA 1
ATOM 2487 C C . ASN A 1 315 ? -12.153 11.532 3.934 1.00 86.44 315 ASN A C 1
ATOM 2489 O O . ASN A 1 315 ? -12.098 10.870 2.901 1.00 86.44 315 ASN A O 1
ATOM 2493 N N . ALA A 1 316 ? -12.569 11.001 5.089 1.00 84.88 316 ALA A N 1
ATOM 2494 C CA . ALA A 1 316 ? -13.011 9.613 5.201 1.00 84.88 316 ALA A CA 1
ATOM 2495 C C . ALA A 1 316 ? -14.223 9.319 4.305 1.00 84.88 316 ALA A C 1
ATOM 2497 O O . ALA A 1 316 ? -14.215 8.324 3.578 1.00 84.88 316 ALA A O 1
ATOM 2498 N N . LYS A 1 317 ? -15.232 10.201 4.286 1.00 88.12 317 LYS A N 1
ATOM 2499 C CA . LYS A 1 317 ? -16.396 10.080 3.390 1.00 88.12 317 LYS A CA 1
ATOM 2500 C C . LYS A 1 317 ? -16.001 10.170 1.919 1.00 88.12 317 LYS A C 1
ATOM 2502 O O . LYS A 1 317 ? -16.476 9.371 1.115 1.00 88.12 317 LYS A O 1
ATOM 2507 N N . HIS A 1 318 ? -15.133 11.113 1.564 1.00 88.62 318 HIS A N 1
ATOM 2508 C CA . HIS A 1 318 ? -14.653 11.304 0.199 1.00 88.62 318 HIS A CA 1
ATOM 2509 C C . HIS A 1 318 ? -13.884 10.073 -0.294 1.00 88.62 318 HIS A C 1
ATOM 2511 O O . HIS A 1 318 ? -14.180 9.540 -1.360 1.00 88.62 318 HIS A O 1
ATOM 2517 N N . ILE A 1 319 ? -12.949 9.569 0.513 1.00 86.31 319 ILE A N 1
ATOM 2518 C CA . ILE A 1 319 ? -12.150 8.380 0.201 1.00 86.31 319 ILE A CA 1
ATOM 2519 C C . ILE A 1 319 ? -13.033 7.136 0.102 1.00 86.31 319 ILE A C 1
ATOM 2521 O O . ILE A 1 319 ? -12.914 6.378 -0.858 1.00 86.31 319 ILE A O 1
ATOM 2525 N N . SER A 1 320 ? -13.965 6.956 1.041 1.00 84.81 320 SER A N 1
ATOM 2526 C CA . SER A 1 320 ? -14.958 5.880 0.988 1.00 84.81 320 SER A CA 1
ATOM 2527 C C . SER A 1 320 ? -15.795 5.955 -0.293 1.00 84.81 320 SER A C 1
ATOM 2529 O O . SER A 1 320 ? -15.917 4.957 -1.000 1.00 84.81 320 SER A O 1
ATOM 2531 N N . THR A 1 321 ? -16.289 7.144 -0.653 1.00 89.19 321 THR A N 1
ATOM 2532 C CA . THR A 1 321 ? -17.034 7.366 -1.902 1.00 89.19 321 THR A CA 1
ATOM 2533 C C . THR A 1 321 ? -16.185 7.005 -3.117 1.00 89.19 321 THR A C 1
ATOM 2535 O O . THR A 1 321 ? -16.658 6.284 -3.989 1.00 89.19 321 THR A O 1
ATOM 2538 N N . ALA A 1 322 ? -14.924 7.438 -3.171 1.00 87.44 322 ALA A N 1
ATOM 2539 C CA . ALA A 1 322 ? -14.032 7.140 -4.287 1.00 87.44 322 ALA A CA 1
ATOM 2540 C C . ALA A 1 322 ? -13.779 5.629 -4.438 1.00 87.44 322 ALA A C 1
ATOM 2542 O O . ALA A 1 322 ? -13.882 5.097 -5.544 1.00 87.44 322 ALA A O 1
ATOM 2543 N N . ILE A 1 323 ? -13.541 4.914 -3.336 1.00 83.44 323 ILE A N 1
ATOM 2544 C CA . ILE A 1 323 ? -13.353 3.456 -3.343 1.00 83.44 323 ILE A CA 1
ATOM 2545 C C . ILE A 1 323 ? -14.637 2.738 -3.791 1.00 83.44 323 ILE A C 1
ATOM 2547 O O . ILE A 1 323 ? -14.587 1.859 -4.649 1.00 83.44 323 ILE A O 1
ATOM 2551 N N . HIS A 1 324 ? -15.802 3.133 -3.270 1.00 82.81 324 HIS A N 1
ATOM 2552 C CA . HIS A 1 324 ? -17.090 2.536 -3.644 1.00 82.81 324 HIS A CA 1
ATOM 2553 C C . HIS A 1 324 ? -17.603 2.962 -5.027 1.00 82.81 324 HIS A C 1
ATOM 2555 O O . HIS A 1 324 ? -18.485 2.304 -5.571 1.00 82.81 324 HIS A O 1
ATOM 2561 N N . SER A 1 325 ? -17.045 4.020 -5.623 1.00 86.81 325 SER A N 1
ATOM 2562 C CA . SER A 1 325 ? -17.401 4.477 -6.975 1.00 86.81 325 SER A CA 1
ATOM 2563 C C . SER A 1 325 ? -16.838 3.589 -8.093 1.00 86.81 325 SER A C 1
ATOM 2565 O O . SER A 1 325 ? -17.172 3.770 -9.268 1.00 86.81 325 SER A O 1
ATOM 2567 N N . GLN A 1 326 ? -15.969 2.630 -7.755 1.00 82.38 326 GLN A N 1
ATOM 2568 C CA . GLN A 1 326 ? -15.384 1.709 -8.723 1.00 82.38 326 GLN A CA 1
ATOM 2569 C C . GLN A 1 326 ? -16.466 0.859 -9.398 1.00 82.38 326 GLN A C 1
ATOM 2571 O O . GLN A 1 326 ? -17.319 0.258 -8.753 1.00 82.38 326 GLN A O 1
ATOM 2576 N N . ARG A 1 327 ? -16.403 0.771 -10.733 1.00 82.44 327 ARG A N 1
ATOM 2577 C CA . ARG A 1 327 ? -17.405 0.063 -11.555 1.00 82.44 327 ARG A CA 1
ATOM 2578 C C . ARG A 1 327 ? -17.479 -1.442 -11.295 1.00 82.44 327 ARG A C 1
ATOM 2580 O O . ARG A 1 327 ? -18.464 -2.073 -11.664 1.00 82.44 327 ARG A O 1
ATOM 2587 N N . ARG A 1 328 ? -16.409 -2.032 -10.769 1.00 86.44 328 ARG A N 1
ATOM 2588 C CA . ARG A 1 328 ? -16.289 -3.461 -10.476 1.00 86.44 328 ARG A CA 1
ATOM 2589 C C . ARG A 1 328 ? -15.643 -3.621 -9.116 1.00 86.44 328 ARG A C 1
ATOM 2591 O O . ARG A 1 328 ? -14.811 -2.803 -8.734 1.00 86.44 328 ARG A O 1
ATOM 2598 N N . SER A 1 329 ? -15.995 -4.699 -8.424 1.00 87.06 329 SER A N 1
ATOM 2599 C CA . SER A 1 329 ? -15.308 -5.055 -7.190 1.00 87.06 329 SER A CA 1
ATOM 2600 C C . SER A 1 329 ? -13.822 -5.349 -7.471 1.00 87.06 329 SER A C 1
ATOM 2602 O O . SER A 1 329 ? -13.467 -5.754 -8.589 1.00 87.06 329 SER A O 1
ATOM 2604 N N . PRO A 1 330 ? -12.937 -5.199 -6.470 1.00 85.88 330 PRO A N 1
ATOM 2605 C CA . PRO A 1 330 ? -11.552 -5.651 -6.567 1.00 85.88 330 PRO A CA 1
ATOM 2606 C C . PRO A 1 330 ? -11.424 -7.105 -7.029 1.00 85.88 330 PRO A C 1
ATOM 2608 O O . PRO A 1 330 ? -10.601 -7.423 -7.887 1.00 85.88 330 PRO A O 1
ATOM 2611 N N . GLN A 1 331 ? -12.301 -7.971 -6.510 1.00 85.06 331 GLN A N 1
ATOM 2612 C CA . GLN A 1 331 ? -12.370 -9.399 -6.835 1.00 85.06 331 GLN A CA 1
ATOM 2613 C C . GLN A 1 331 ? -12.702 -9.618 -8.314 1.00 85.06 331 GLN A C 1
ATOM 2615 O O . GLN A 1 331 ? -11.922 -10.248 -9.026 1.00 85.06 331 GLN A O 1
ATOM 2620 N N . ASP A 1 332 ? -13.790 -9.024 -8.810 1.00 88.69 332 ASP A N 1
ATOM 2621 C CA . ASP A 1 332 ? -14.195 -9.154 -10.215 1.00 88.69 332 ASP A CA 1
ATOM 2622 C C . ASP A 1 332 ? -13.174 -8.538 -11.174 1.00 88.69 332 ASP A C 1
ATOM 2624 O O . ASP A 1 332 ? -12.972 -9.034 -12.281 1.00 88.69 332 ASP A O 1
ATOM 2628 N N . THR A 1 333 ? -12.512 -7.456 -10.760 1.00 90.56 333 THR A N 1
ATOM 2629 C CA . THR A 1 333 ? -11.450 -6.825 -11.549 1.00 90.56 333 THR A CA 1
ATOM 2630 C C . THR A 1 333 ? -10.244 -7.751 -11.676 1.00 90.56 333 THR A C 1
ATOM 2632 O O . THR A 1 333 ? -9.732 -7.935 -12.781 1.00 90.56 333 THR A O 1
ATOM 2635 N N . ALA A 1 334 ? -9.808 -8.366 -10.573 1.00 87.25 334 ALA A N 1
ATOM 2636 C CA . ALA A 1 334 ? -8.704 -9.322 -10.570 1.00 87.25 334 ALA A CA 1
ATOM 2637 C C . ALA A 1 334 ? -9.004 -10.544 -11.442 1.00 87.25 334 ALA A C 1
ATOM 2639 O O . ALA A 1 334 ? -8.191 -10.923 -12.285 1.00 87.25 334 ALA A O 1
ATOM 2640 N N . VAL A 1 335 ? -10.194 -11.124 -11.269 1.00 86.31 335 VAL A N 1
ATOM 2641 C CA . VAL A 1 335 ? -10.672 -12.270 -12.048 1.00 86.31 335 VAL A CA 1
ATOM 2642 C C . VAL A 1 335 ? -10.766 -11.919 -13.531 1.00 86.31 335 VAL A C 1
ATOM 2644 O O . VAL A 1 335 ? -10.237 -12.654 -14.357 1.00 86.31 335 VAL A O 1
ATOM 2647 N N . GLY A 1 336 ? -11.350 -10.770 -13.883 1.00 90.38 336 GLY A N 1
ATOM 2648 C CA . GLY A 1 336 ? -11.472 -10.351 -15.281 1.00 90.38 336 GLY A CA 1
ATOM 2649 C C . GLY A 1 336 ? -10.115 -10.145 -15.963 1.00 90.38 336 GLY A C 1
ATOM 2650 O O . GLY A 1 336 ? -9.944 -10.497 -17.129 1.00 90.38 336 GLY A O 1
ATOM 2651 N N . TRP A 1 337 ? -9.119 -9.629 -15.237 1.00 91.12 337 TRP A N 1
ATOM 2652 C CA . TRP A 1 337 ? -7.744 -9.571 -15.735 1.00 91.12 337 TRP A CA 1
ATOM 2653 C C . TRP A 1 337 ? -7.122 -10.959 -15.883 1.00 91.12 337 TRP A C 1
ATOM 2655 O O . TRP A 1 337 ? -6.449 -11.210 -16.882 1.00 91.12 337 TRP A O 1
ATOM 2665 N N . ALA A 1 338 ? -7.369 -11.872 -14.943 1.00 84.31 338 ALA A N 1
ATOM 2666 C CA . ALA A 1 338 ? -6.907 -13.248 -15.062 1.00 84.31 338 ALA A CA 1
ATOM 2667 C C . ALA A 1 338 ? -7.485 -13.934 -16.305 1.00 84.31 338 ALA A C 1
ATOM 2669 O O . ALA A 1 338 ? -6.726 -14.443 -17.128 1.00 84.31 338 ALA A O 1
ATOM 2670 N N . GLU A 1 339 ? -8.797 -13.855 -16.509 1.00 86.88 339 GLU A N 1
ATOM 2671 C CA . GLU A 1 339 ? -9.480 -14.382 -17.694 1.00 86.88 339 GLU A CA 1
ATOM 2672 C C . GLU A 1 339 ? -8.942 -13.758 -18.988 1.00 86.88 339 GLU A C 1
ATOM 2674 O O . GLU A 1 339 ? -8.696 -14.469 -19.964 1.00 86.88 339 GLU A O 1
ATOM 2679 N N . TYR A 1 340 ? -8.659 -12.451 -18.988 1.00 90.38 340 TYR A N 1
ATOM 2680 C CA . TYR A 1 340 ? -8.026 -11.780 -20.122 1.00 90.38 340 TYR A CA 1
ATOM 2681 C C . TYR A 1 340 ? -6.642 -12.361 -20.445 1.00 90.38 340 TYR A C 1
ATOM 2683 O O . TYR A 1 340 ? -6.347 -12.640 -21.610 1.00 90.38 340 TYR A O 1
ATOM 2691 N N . ILE A 1 341 ? -5.788 -12.571 -19.437 1.00 86.44 341 ILE A N 1
ATOM 2692 C CA . ILE A 1 341 ? -4.463 -13.185 -19.620 1.00 86.44 341 ILE A CA 1
ATOM 2693 C C . ILE A 1 341 ? -4.592 -14.598 -20.195 1.00 86.44 341 ILE A C 1
ATOM 2695 O O . ILE A 1 341 ? -3.841 -14.957 -21.105 1.00 86.44 341 ILE A O 1
ATOM 2699 N N . ILE A 1 342 ? -5.552 -15.380 -19.698 1.00 80.19 342 ILE A N 1
ATOM 2700 C CA . ILE A 1 342 ? -5.823 -16.747 -20.156 1.00 80.19 342 ILE A CA 1
ATOM 2701 C C . ILE A 1 342 ? -6.254 -16.739 -21.627 1.00 80.19 342 ILE A C 1
ATOM 2703 O O . ILE A 1 342 ? -5.618 -17.395 -22.456 1.00 80.19 342 ILE A O 1
ATOM 2707 N N . ALA A 1 343 ? -7.271 -15.944 -21.968 1.00 85.81 343 ALA A N 1
ATOM 2708 C CA . ALA A 1 343 ? -7.807 -15.837 -23.324 1.00 85.81 343 ALA A CA 1
ATOM 2709 C C . ALA A 1 343 ? -6.752 -15.363 -24.339 1.00 85.81 343 ALA A C 1
ATOM 2711 O O . ALA A 1 343 ? -6.749 -15.793 -25.490 1.00 85.81 343 ALA A O 1
ATOM 2712 N N . ASN A 1 344 ? -5.808 -14.527 -23.897 1.00 88.56 344 ASN A N 1
ATOM 2713 C CA . ASN A 1 344 ? -4.748 -13.967 -24.733 1.00 88.56 344 ASN A CA 1
ATOM 2714 C C . ASN A 1 344 ? -3.396 -14.683 -24.569 1.00 88.56 344 ASN A C 1
ATOM 2716 O O . ASN A 1 344 ? -2.354 -14.104 -24.882 1.00 88.56 344 ASN A O 1
ATOM 2720 N N . LYS A 1 345 ? -3.382 -15.929 -24.067 1.00 84.56 345 LYS A N 1
ATOM 2721 C CA . LYS A 1 345 ? -2.180 -16.785 -23.972 1.00 84.56 345 LYS A CA 1
ATOM 2722 C C . LYS A 1 345 ? -0.980 -16.079 -23.309 1.00 84.56 345 LYS A C 1
ATOM 2724 O O . LYS A 1 345 ? 0.156 -16.193 -23.770 1.00 84.56 345 LYS A O 1
ATOM 2729 N N . GLY A 1 346 ? -1.238 -15.324 -22.239 1.00 81.56 346 GLY A N 1
ATOM 2730 C CA . GLY A 1 346 ? -0.229 -14.553 -21.505 1.00 81.56 346 GLY A CA 1
ATOM 2731 C C . GLY A 1 346 ? -0.166 -13.060 -21.824 1.00 81.56 346 GLY A C 1
ATOM 2732 O O . GLY A 1 346 ? 0.640 -12.372 -21.209 1.00 81.56 346 GLY A O 1
ATOM 2733 N N . ALA A 1 347 ? -0.982 -12.560 -22.762 1.00 87.69 347 ALA A N 1
ATOM 2734 C CA . ALA A 1 347 ? -1.083 -11.141 -23.129 1.00 87.69 347 ALA A CA 1
ATOM 2735 C C . ALA A 1 347 ? 0.283 -10.446 -23.275 1.00 87.69 347 ALA A C 1
ATOM 2737 O O . ALA A 1 347 ? 0.562 -9.424 -22.643 1.00 87.69 347 ALA A O 1
ATOM 2738 N N . LYS A 1 348 ? 1.162 -11.023 -24.106 1.00 87.25 348 LYS A N 1
ATOM 2739 C CA . LYS A 1 348 ? 2.547 -10.551 -24.279 1.00 87.25 348 LYS A CA 1
ATOM 2740 C C . LYS A 1 348 ? 2.632 -9.068 -24.658 1.00 87.25 348 LYS A C 1
ATOM 2742 O O . LYS A 1 348 ? 3.583 -8.412 -24.259 1.00 87.25 348 LYS A O 1
ATOM 2747 N N . HIS A 1 349 ? 1.619 -8.534 -25.343 1.00 90.50 349 HIS A N 1
ATOM 2748 C CA . HIS A 1 349 ? 1.502 -7.121 -25.720 1.00 90.50 349 HIS A CA 1
ATOM 2749 C C . HIS A 1 349 ? 1.355 -6.151 -24.538 1.00 90.50 349 HIS A C 1
ATOM 2751 O O . HIS A 1 349 ? 1.501 -4.949 -24.727 1.00 90.50 349 HIS A O 1
ATOM 2757 N N . LEU A 1 350 ? 1.057 -6.634 -23.327 1.00 90.62 350 LEU A N 1
ATOM 2758 C CA . LEU A 1 350 ? 1.045 -5.804 -22.118 1.00 90.62 350 LEU A CA 1
ATOM 2759 C C . LEU A 1 350 ? 2.423 -5.713 -21.446 1.00 90.62 350 LEU A C 1
ATOM 2761 O O . LEU A 1 350 ? 2.612 -4.896 -20.542 1.00 90.62 350 LEU A O 1
ATOM 2765 N N . ARG A 1 351 ? 3.381 -6.554 -21.850 1.00 86.31 351 ARG A N 1
ATOM 2766 C CA . ARG A 1 351 ? 4.732 -6.566 -21.285 1.00 86.31 351 ARG A CA 1
ATOM 2767 C C . ARG A 1 351 ? 5.580 -5.466 -21.923 1.00 86.31 351 ARG A C 1
ATOM 2769 O O . ARG A 1 351 ? 5.442 -5.148 -23.097 1.00 86.31 351 ARG A O 1
ATOM 2776 N N . MET A 1 352 ? 6.475 -4.885 -21.133 1.00 84.31 352 MET A N 1
ATOM 2777 C CA . MET A 1 352 ? 7.371 -3.821 -21.586 1.00 84.31 352 MET A CA 1
ATOM 2778 C C . MET A 1 352 ? 8.446 -4.366 -22.530 1.00 84.31 352 MET A C 1
ATOM 2780 O O . MET A 1 352 ? 9.297 -5.102 -22.076 1.00 84.31 352 MET A O 1
ATOM 2784 N N . GLU A 1 353 ? 8.523 -3.951 -23.791 1.00 83.56 353 GLU A N 1
ATOM 2785 C CA . GLU A 1 353 ? 9.575 -4.451 -24.707 1.00 83.56 353 GLU A CA 1
ATOM 2786 C C . GLU A 1 353 ? 11.019 -4.158 -24.241 1.00 83.56 353 GLU A C 1
ATOM 2788 O O . GLU A 1 353 ? 11.945 -4.905 -24.558 1.00 83.56 353 GLU A O 1
ATOM 2793 N N . GLY A 1 354 ? 11.202 -3.125 -23.413 1.00 82.19 354 GLY A N 1
ATOM 2794 C CA . GLY A 1 354 ? 12.494 -2.730 -22.849 1.00 82.19 354 GLY A CA 1
ATOM 2795 C C . GLY A 1 354 ? 13.222 -3.805 -22.029 1.00 82.19 354 GLY A C 1
ATOM 2796 O O . GLY A 1 354 ? 14.423 -3.674 -21.844 1.00 82.19 354 GLY A O 1
ATOM 2797 N N . TYR A 1 355 ? 12.569 -4.889 -21.579 1.00 76.94 355 TYR A N 1
ATOM 2798 C CA . TYR A 1 355 ? 13.276 -5.967 -20.859 1.00 76.94 355 TYR A CA 1
ATOM 2799 C C . TYR A 1 355 ? 14.261 -6.747 -21.743 1.00 76.94 355 TYR A C 1
ATOM 2801 O O . TYR A 1 355 ? 15.092 -7.485 -21.226 1.00 76.94 355 TYR A O 1
ATOM 2809 N N . LYS A 1 356 ? 14.144 -6.646 -23.072 1.00 81.69 356 LYS A N 1
ATOM 2810 C CA . LYS A 1 356 ? 15.081 -7.290 -24.007 1.00 81.69 356 LYS A CA 1
ATOM 2811 C C . LYS A 1 356 ? 16.357 -6.472 -24.205 1.00 81.69 356 LYS A C 1
ATOM 2813 O O . LYS A 1 356 ? 17.305 -6.982 -24.789 1.00 81.69 356 LYS A O 1
ATOM 2818 N N . LEU A 1 357 ? 16.349 -5.215 -23.763 1.00 85.56 357 LEU A N 1
ATOM 2819 C CA . LEU A 1 357 ? 17.452 -4.283 -23.935 1.00 85.56 357 LEU A CA 1
ATOM 2820 C C . LEU A 1 357 ? 18.508 -4.492 -22.853 1.00 85.56 357 LEU A C 1
ATOM 2822 O O . LEU A 1 357 ? 18.199 -4.792 -21.697 1.00 85.56 357 LEU A O 1
ATOM 2826 N N . SER A 1 358 ? 19.766 -4.270 -23.218 1.00 86.00 358 SER A N 1
ATOM 2827 C CA . SER A 1 358 ? 20.843 -4.132 -22.244 1.00 86.00 358 SER A CA 1
ATOM 2828 C C . SER A 1 358 ? 20.640 -2.881 -21.379 1.00 86.00 358 SER A C 1
ATOM 2830 O O . SER A 1 358 ? 19.928 -1.948 -21.748 1.00 86.00 358 SER A O 1
ATOM 2832 N N . ILE A 1 359 ? 21.318 -2.814 -20.228 1.00 83.12 359 ILE A N 1
ATOM 2833 C CA . ILE A 1 359 ? 21.308 -1.615 -19.366 1.00 83.12 359 ILE A CA 1
ATOM 2834 C C . ILE A 1 359 ? 21.774 -0.370 -20.144 1.00 83.12 359 ILE A C 1
ATOM 2836 O O . ILE A 1 359 ? 21.270 0.724 -19.899 1.00 83.12 359 ILE A O 1
ATOM 2840 N N . VAL A 1 360 ? 22.706 -0.533 -21.089 1.00 89.94 360 VAL A N 1
ATOM 2841 C CA . VAL A 1 360 ? 23.224 0.561 -21.924 1.00 89.94 360 VAL A CA 1
ATOM 2842 C C . VAL A 1 360 ? 22.119 1.135 -22.805 1.00 89.94 360 VAL A C 1
ATOM 2844 O O . VAL A 1 360 ? 21.874 2.336 -22.748 1.00 89.94 360 VAL A O 1
ATOM 2847 N N . GLU A 1 361 ? 21.416 0.279 -23.545 1.00 90.25 361 GLU A N 1
ATOM 2848 C CA . GLU A 1 361 ? 20.336 0.686 -24.452 1.00 90.25 361 GLU A CA 1
ATOM 2849 C C . GLU A 1 361 ? 19.115 1.200 -23.678 1.00 90.25 361 GLU A C 1
ATOM 2851 O O . GLU A 1 361 ? 18.549 2.237 -24.014 1.00 90.25 361 GLU A O 1
ATOM 2856 N N . PHE A 1 362 ? 18.726 0.512 -22.598 1.00 87.19 362 PHE A N 1
ATOM 2857 C CA . PHE A 1 362 ? 17.552 0.868 -21.799 1.00 87.19 362 PHE A CA 1
ATOM 2858 C C . PHE A 1 362 ? 17.661 2.271 -21.188 1.00 87.19 362 PHE A C 1
ATOM 2860 O O . PHE A 1 362 ? 16.678 3.011 -21.153 1.00 87.19 362 PHE A O 1
ATOM 2867 N N . TYR A 1 363 ? 18.854 2.644 -20.714 1.00 88.25 363 TYR A N 1
ATOM 2868 C CA . TYR A 1 363 ? 19.128 3.972 -20.158 1.00 88.25 363 TYR A CA 1
ATOM 2869 C C . TYR A 1 363 ? 19.739 4.947 -21.173 1.00 88.25 363 TYR A C 1
ATOM 2871 O O . TYR A 1 363 ? 20.119 6.051 -20.783 1.00 88.25 363 TYR A O 1
ATOM 2879 N N . MET A 1 364 ? 19.823 4.565 -22.453 1.00 95.25 364 MET A N 1
ATOM 2880 C CA . MET A 1 364 ? 20.400 5.373 -23.534 1.00 95.25 364 MET A CA 1
ATOM 2881 C C . MET A 1 364 ? 21.810 5.904 -23.212 1.00 95.25 364 MET A C 1
ATOM 2883 O O . MET A 1 364 ? 22.150 7.047 -23.532 1.00 95.25 364 MET A O 1
ATOM 2887 N N . LEU A 1 365 ? 22.631 5.106 -22.523 1.00 95.31 365 LEU A N 1
ATOM 2888 C CA . LEU A 1 365 ? 23.969 5.522 -22.082 1.00 95.31 365 LEU A CA 1
ATOM 2889 C C . LEU A 1 365 ? 24.920 5.726 -23.270 1.00 95.31 365 LEU A C 1
ATOM 2891 O O . LEU A 1 365 ? 25.777 6.607 -23.238 1.00 95.31 365 LEU A O 1
ATOM 2895 N N . ASP A 1 366 ? 24.739 4.937 -24.324 1.00 96.38 366 ASP A N 1
ATOM 2896 C CA . ASP A 1 366 ? 25.411 5.057 -25.617 1.00 96.38 366 ASP A CA 1
ATOM 2897 C C . ASP A 1 366 ? 25.067 6.374 -26.333 1.00 96.38 366 ASP A C 1
ATOM 2899 O O . ASP A 1 366 ? 25.960 7.099 -26.775 1.00 96.38 366 ASP A O 1
ATOM 2903 N N . VAL A 1 367 ? 23.785 6.740 -26.376 1.00 97.50 367 VAL A N 1
ATOM 2904 C CA . VAL A 1 367 ? 23.319 8.003 -26.966 1.00 97.50 367 VAL A CA 1
ATOM 2905 C C . VAL A 1 367 ? 23.792 9.198 -26.136 1.00 97.50 367 VAL A C 1
ATOM 2907 O O . VAL A 1 367 ? 24.230 10.205 -26.694 1.00 97.50 367 VAL A O 1
ATOM 2910 N N . ALA A 1 368 ? 23.755 9.098 -24.803 1.00 97.31 368 ALA A N 1
ATOM 2911 C CA . ALA A 1 368 ? 24.282 10.133 -23.916 1.00 97.31 368 ALA A CA 1
ATOM 2912 C C . ALA A 1 368 ? 25.785 10.359 -24.145 1.00 97.31 368 ALA A C 1
ATOM 2914 O O . ALA A 1 368 ? 26.232 11.504 -24.239 1.00 97.31 368 ALA A O 1
ATOM 2915 N N . LEU A 1 369 ? 26.559 9.281 -24.301 1.00 97.50 369 LEU A N 1
ATOM 2916 C CA . LEU A 1 369 ? 27.977 9.358 -24.644 1.00 97.50 369 LEU A CA 1
ATOM 2917 C C . LEU A 1 369 ? 28.198 10.031 -26.009 1.00 97.50 369 LEU A C 1
ATOM 2919 O O . LEU A 1 369 ? 29.064 10.899 -26.119 1.00 97.50 369 LEU A O 1
ATOM 2923 N N . ALA A 1 370 ? 27.395 9.696 -27.025 1.00 97.88 370 ALA A N 1
ATOM 2924 C CA . ALA A 1 370 ? 27.466 10.341 -28.337 1.00 97.88 370 ALA A CA 1
ATOM 2925 C C . ALA A 1 370 ? 27.229 11.861 -28.248 1.00 97.88 370 ALA A C 1
ATOM 2927 O O . ALA A 1 370 ? 27.992 12.638 -28.825 1.00 97.88 370 ALA A O 1
ATOM 2928 N N . TRP A 1 371 ? 26.242 12.305 -27.460 1.00 97.94 371 TRP A N 1
ATOM 2929 C CA . TRP A 1 371 ? 26.003 13.732 -27.209 1.00 97.94 371 TRP A CA 1
ATOM 2930 C C . TRP A 1 371 ? 27.173 14.423 -26.509 1.00 97.94 371 TRP A C 1
ATOM 2932 O O . TRP A 1 371 ? 27.552 15.527 -26.904 1.00 97.94 371 TRP A O 1
ATOM 2942 N N . ILE A 1 372 ? 27.774 13.781 -25.503 1.00 97.81 372 ILE A N 1
ATOM 2943 C CA . ILE A 1 372 ? 28.954 14.317 -24.811 1.00 97.81 372 ILE A CA 1
ATOM 2944 C C . ILE A 1 372 ? 30.098 14.530 -25.807 1.00 97.81 372 ILE A C 1
ATOM 2946 O O . ILE A 1 372 ? 30.717 15.594 -25.806 1.00 97.81 372 ILE A O 1
ATOM 2950 N N . ILE A 1 373 ? 30.348 13.560 -26.690 1.00 98.19 373 ILE A N 1
ATOM 2951 C CA . ILE A 1 373 ? 31.385 13.665 -27.723 1.00 98.19 373 ILE A CA 1
ATOM 2952 C C . ILE A 1 373 ? 31.089 14.837 -28.668 1.00 98.19 373 ILE A C 1
ATOM 2954 O O . ILE A 1 373 ? 31.965 15.675 -28.872 1.00 98.19 373 ILE A O 1
ATOM 2958 N N . ILE A 1 374 ? 29.857 14.956 -29.179 1.00 98.25 374 ILE A N 1
ATOM 2959 C CA . ILE A 1 374 ? 29.449 16.056 -30.072 1.00 98.25 374 ILE A CA 1
ATOM 2960 C C . ILE A 1 374 ? 29.685 17.420 -29.410 1.00 98.25 374 ILE A C 1
ATOM 2962 O O . ILE A 1 374 ? 30.282 18.311 -30.018 1.00 98.25 374 ILE A O 1
ATOM 2966 N N . ILE A 1 375 ? 29.264 17.584 -28.153 1.00 98.06 375 ILE A N 1
ATOM 2967 C CA . ILE A 1 375 ? 29.433 18.835 -27.403 1.00 98.06 375 ILE A CA 1
ATOM 2968 C C . ILE A 1 375 ? 30.921 19.159 -27.226 1.00 98.06 375 ILE A C 1
ATOM 2970 O O . ILE A 1 375 ? 31.341 20.291 -27.471 1.00 98.06 375 ILE A O 1
ATOM 2974 N N . MET A 1 376 ? 31.735 18.170 -26.851 1.00 97.94 376 MET A N 1
ATOM 2975 C CA . MET A 1 376 ? 33.180 18.345 -26.689 1.00 97.94 376 MET A CA 1
ATOM 2976 C C . MET A 1 376 ? 33.862 18.737 -28.005 1.00 97.94 376 MET A C 1
ATOM 2978 O O . MET A 1 376 ? 34.711 19.632 -28.008 1.00 97.94 376 MET A O 1
ATOM 2982 N N . THR A 1 377 ? 33.462 18.135 -29.128 1.00 97.88 377 THR A N 1
ATOM 2983 C CA . THR A 1 377 ? 33.954 18.498 -30.462 1.00 97.88 377 THR A CA 1
ATOM 2984 C C . THR A 1 377 ? 33.566 19.927 -30.833 1.00 97.88 377 THR A C 1
ATOM 2986 O O . THR A 1 377 ? 34.422 20.686 -31.281 1.00 97.88 377 THR A O 1
ATOM 2989 N N . VAL A 1 378 ? 32.319 20.344 -30.598 1.00 97.75 378 VAL A N 1
ATOM 2990 C CA . VAL A 1 378 ? 31.873 21.722 -30.864 1.00 97.75 378 VAL A CA 1
ATOM 2991 C C . VAL A 1 378 ? 32.656 22.728 -30.019 1.00 97.75 378 VAL A C 1
ATOM 2993 O O . VAL A 1 378 ? 33.173 23.705 -30.558 1.00 97.75 378 VAL A O 1
ATOM 2996 N N . ILE A 1 379 ? 32.829 22.470 -28.718 1.00 97.62 379 ILE A N 1
ATOM 2997 C CA . ILE A 1 379 ? 33.640 23.321 -27.831 1.00 97.62 379 ILE A CA 1
ATOM 2998 C C . ILE A 1 379 ? 35.085 23.414 -28.338 1.00 97.62 379 ILE A C 1
ATOM 3000 O O . ILE A 1 379 ? 35.669 24.500 -28.349 1.00 97.62 379 ILE A O 1
ATOM 3004 N N . TYR A 1 380 ? 35.671 22.295 -28.769 1.00 97.50 380 TYR A N 1
ATOM 3005 C CA . TYR A 1 380 ? 37.016 22.265 -29.337 1.00 97.50 380 TYR A CA 1
ATOM 3006 C C . TYR A 1 380 ? 37.125 23.111 -30.613 1.00 97.50 380 TYR A C 1
ATOM 3008 O O . TYR A 1 380 ? 38.048 23.919 -30.732 1.00 97.50 380 TYR A O 1
ATOM 3016 N N . LEU A 1 381 ? 36.175 22.968 -31.542 1.00 97.44 381 LEU A N 1
ATOM 3017 C CA . LEU A 1 381 ? 36.141 23.730 -32.791 1.00 97.44 381 LEU A CA 1
ATOM 3018 C C . LEU A 1 381 ? 35.959 25.228 -32.539 1.00 97.44 381 LEU A C 1
ATOM 3020 O O . LEU A 1 381 ? 36.673 26.024 -33.142 1.00 97.44 381 LEU A O 1
ATOM 3024 N N . ILE A 1 382 ? 35.086 25.617 -31.603 1.00 97.00 382 ILE A N 1
ATOM 3025 C CA . ILE A 1 382 ? 34.913 27.019 -31.195 1.00 97.00 382 ILE A CA 1
ATOM 3026 C C . ILE A 1 382 ? 36.229 27.576 -30.648 1.00 97.00 382 ILE A C 1
ATOM 3028 O O . ILE A 1 382 ? 36.662 28.636 -31.088 1.00 97.00 382 ILE A O 1
ATOM 3032 N N . LYS A 1 383 ? 36.909 26.853 -29.746 1.00 95.75 383 LYS A N 1
ATOM 3033 C CA . LYS A 1 383 ? 38.216 27.275 -29.208 1.00 95.75 383 LYS A CA 1
ATOM 3034 C C . LYS A 1 383 ? 39.279 27.416 -30.298 1.00 95.75 383 LYS A C 1
ATOM 3036 O O . LYS A 1 383 ? 40.059 28.363 -30.275 1.00 95.75 383 LYS A O 1
ATOM 3041 N N . ARG A 1 384 ? 39.323 26.488 -31.256 1.00 95.50 384 ARG A N 1
ATOM 3042 C CA . ARG A 1 384 ? 40.249 26.561 -32.395 1.00 95.50 384 ARG A CA 1
ATOM 3043 C C . ARG A 1 384 ? 39.945 27.744 -33.303 1.00 95.50 384 ARG A C 1
ATOM 3045 O O . ARG A 1 384 ? 40.871 28.421 -33.738 1.00 95.50 384 ARG A O 1
ATOM 3052 N N . PHE A 1 385 ? 38.670 28.005 -33.563 1.00 94.25 385 PHE A N 1
ATOM 3053 C CA . PHE A 1 385 ? 38.231 29.121 -34.389 1.00 94.25 385 PHE A CA 1
ATOM 3054 C C . PHE A 1 385 ? 38.520 30.474 -33.728 1.00 94.25 385 PHE A C 1
ATOM 3056 O O . PHE A 1 385 ? 39.057 31.365 -34.379 1.00 94.25 385 PHE A O 1
ATOM 3063 N N . THR A 1 386 ? 38.255 30.625 -32.426 1.00 93.31 386 THR A N 1
ATOM 3064 C CA . THR A 1 386 ? 38.577 31.862 -31.698 1.00 93.31 386 THR A CA 1
ATOM 3065 C C . THR A 1 386 ? 40.080 32.102 -31.611 1.00 93.31 386 THR A C 1
ATOM 3067 O O . THR A 1 386 ? 40.516 33.229 -31.824 1.00 93.31 386 THR A O 1
ATOM 3070 N N . GLN A 1 387 ? 40.886 31.059 -31.382 1.00 89.75 387 GLN A N 1
ATOM 3071 C CA . GLN A 1 387 ? 42.347 31.156 -31.477 1.00 89.75 387 GLN A CA 1
ATOM 3072 C C . GLN A 1 387 ? 42.786 31.585 -32.879 1.00 89.75 387 GLN A C 1
ATOM 3074 O O . GLN A 1 387 ? 43.608 32.482 -33.009 1.00 89.75 387 GLN A O 1
ATOM 3079 N N . PHE A 1 388 ? 42.224 30.985 -33.929 1.00 89.50 388 PHE A N 1
ATOM 3080 C CA . PHE A 1 388 ? 42.547 31.343 -35.308 1.00 89.50 388 PHE A CA 1
ATOM 3081 C C . PHE A 1 388 ? 42.240 32.814 -35.626 1.00 89.50 388 PHE A C 1
ATOM 3083 O O . PHE A 1 388 ? 43.056 33.467 -36.271 1.00 89.50 388 PHE A O 1
ATOM 3090 N N . ILE A 1 389 ? 41.108 33.346 -35.150 1.00 89.19 389 ILE A N 1
ATOM 3091 C CA . ILE A 1 389 ? 40.786 34.777 -35.267 1.00 89.19 389 ILE A CA 1
ATOM 3092 C C . ILE A 1 389 ? 41.799 35.619 -34.484 1.00 89.19 389 ILE A C 1
ATOM 3094 O O . ILE A 1 389 ? 42.343 36.569 -35.033 1.00 89.19 389 ILE A O 1
ATOM 3098 N N . TYR A 1 390 ? 42.091 35.255 -33.231 1.00 84.62 390 TYR A N 1
ATOM 3099 C CA . TYR A 1 390 ? 43.008 36.011 -32.372 1.00 84.62 390 TYR A CA 1
ATOM 3100 C C . TYR A 1 390 ? 44.447 36.054 -32.907 1.00 84.62 390 TYR A C 1
ATOM 3102 O O . TYR A 1 390 ? 45.132 37.041 -32.702 1.00 84.62 390 TYR A O 1
ATOM 3110 N N . PHE A 1 391 ? 44.912 35.009 -33.598 1.00 78.06 391 PHE A N 1
ATOM 3111 C CA . PHE A 1 391 ? 46.241 34.979 -34.225 1.00 78.06 391 PHE A CA 1
ATOM 3112 C C . PHE A 1 391 ? 46.301 35.669 -35.600 1.00 78.06 391 PHE A C 1
ATOM 3114 O O . PHE A 1 391 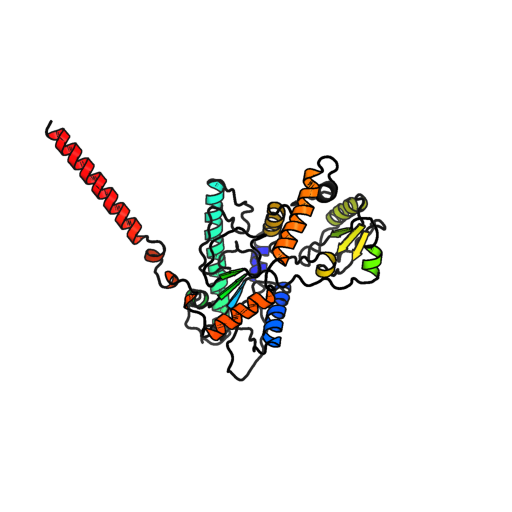? 47.387 35.775 -36.169 1.00 78.06 391 PHE A O 1
ATOM 3121 N N . ARG A 1 392 ? 45.161 36.080 -36.171 1.00 70.44 392 ARG A N 1
ATOM 3122 C CA . ARG A 1 392 ? 45.094 36.800 -37.456 1.00 70.44 392 ARG A CA 1
ATOM 3123 C C . ARG A 1 392 ? 44.778 38.292 -37.327 1.00 70.44 392 ARG A C 1
ATOM 3125 O O . ARG A 1 392 ? 44.977 39.002 -38.312 1.00 70.44 392 ARG A O 1
ATOM 3132 N N . CYS A 1 393 ? 44.290 38.739 -36.174 1.00 52.97 393 CYS A N 1
ATOM 3133 C CA . CYS A 1 393 ? 44.289 40.145 -35.768 1.00 52.97 393 CYS A CA 1
ATOM 3134 C C . CYS A 1 393 ? 45.624 40.479 -35.100 1.00 52.97 393 CYS A C 1
ATOM 3136 O O . CYS A 1 393 ? 46.063 41.639 -35.250 1.00 52.97 393 CYS A O 1
#